Protein AF-0000000075735921 (afdb_homodimer)

Structure (mmCIF, N/CA/C/O backbone):
data_AF-0000000075735921-model_v1
#
loop_
_entity.id
_entity.type
_entity.pdbx_description
1 polymer 'Possible acetoin dehydrogenase (TPP-dependent) beta chain'
#
loop_
_atom_site.group_PDB
_atom_site.id
_atom_site.type_symbol
_atom_site.label_atom_id
_atom_site.label_alt_id
_atom_site.label_comp_id
_atom_site.label_asym_id
_atom_site.label_entity_id
_atom_site.label_seq_id
_atom_site.pdbx_PDB_ins_code
_atom_site.Cartn_x
_atom_site.Cartn_y
_atom_site.Cartn_z
_atom_site.occupancy
_atom_site.B_iso_or_equiv
_atom_site.auth_seq_id
_atom_site.auth_comp_id
_atom_site.auth_asym_id
_atom_site.auth_atom_id
_atom_site.pdbx_PDB_model_num
ATOM 1 N N . MET A 1 1 ? -23.109 36.438 26.688 1 55.38 1 MET A N 1
ATOM 2 C CA . MET A 1 1 ? -22.906 37.625 25.875 1 55.38 1 MET A CA 1
ATOM 3 C C . MET A 1 1 ? -22.312 37.281 24.516 1 55.38 1 MET A C 1
ATOM 5 O O . MET A 1 1 ? -21.562 36.312 24.391 1 55.38 1 MET A O 1
ATOM 9 N N . SER A 1 2 ? -22.844 37.844 23.516 1 80.44 2 SER A N 1
ATOM 10 C CA . SER A 1 2 ? -22.438 37.625 22.125 1 80.44 2 SER A CA 1
ATOM 11 C C . SER A 1 2 ? -21.031 38.156 21.875 1 80.44 2 SER A C 1
ATOM 13 O O . SER A 1 2 ? -20.688 39.25 22.266 1 80.44 2 SER A O 1
ATOM 15 N N . VAL A 1 3 ? -20.062 37.406 21.547 1 93.44 3 VAL A N 1
ATOM 16 C CA . VAL A 1 3 ? -18.688 37.781 21.281 1 93.44 3 VAL A CA 1
ATOM 17 C C . VAL A 1 3 ? -18.5 38.094 19.797 1 93.44 3 VAL A C 1
ATOM 19 O O . VAL A 1 3 ? -18.766 37.25 18.953 1 93.44 3 VAL A O 1
ATOM 22 N N . THR A 1 4 ? -18.188 39.344 19.531 1 96.94 4 THR A N 1
ATOM 23 C CA . THR A 1 4 ? -17.844 39.781 18.172 1 96.94 4 THR A CA 1
ATOM 24 C C . THR A 1 4 ? -16.328 39.938 18.016 1 96.94 4 THR A C 1
ATOM 26 O O . THR A 1 4 ? -15.664 40.438 18.922 1 96.94 4 THR A O 1
ATOM 29 N N . PHE A 1 5 ? -15.789 39.562 16.938 1 98.12 5 PHE A N 1
ATOM 30 C CA . PHE A 1 5 ? -14.344 39.562 16.781 1 98.12 5 PHE A CA 1
ATOM 31 C C . PHE A 1 5 ? -13.961 39.562 15.297 1 98.12 5 PHE A C 1
ATOM 33 O O . PHE A 1 5 ? -14.82 39.406 14.43 1 98.12 5 PHE A O 1
ATOM 40 N N . ARG A 1 6 ? -12.672 39.719 14.992 1 98.31 6 ARG A N 1
ATOM 41 C CA . ARG A 1 6 ? -12.133 39.75 13.633 1 98.31 6 ARG A CA 1
ATOM 42 C C . ARG A 1 6 ? -11.719 38.344 13.195 1 98.31 6 ARG A C 1
ATOM 44 O O . ARG A 1 6 ? -11.172 37.562 13.992 1 98.31 6 ARG A O 1
ATOM 51 N N . ALA A 1 7 ? -12.008 38.031 11.953 1 98.56 7 ALA A N 1
ATOM 52 C CA . ALA A 1 7 ? -11.633 36.75 11.359 1 98.56 7 ALA A CA 1
ATOM 53 C C . ALA A 1 7 ? -11.258 36.906 9.883 1 98.56 7 ALA A C 1
ATOM 55 O O . ALA A 1 7 ? -11.766 37.812 9.211 1 98.56 7 ALA A O 1
ATOM 56 N N . ALA A 1 8 ? -10.312 36.156 9.43 1 98.75 8 ALA A N 1
ATOM 57 C CA . ALA A 1 8 ? -10.023 36.062 8 1 98.75 8 ALA A CA 1
ATOM 58 C C . ALA A 1 8 ? -10.992 35.125 7.301 1 98.75 8 ALA A C 1
ATOM 60 O O . ALA A 1 8 ? -11.109 33.938 7.68 1 98.75 8 ALA A O 1
ATOM 61 N N . VAL A 1 9 ? -11.672 35.531 6.262 1 98.56 9 VAL A N 1
ATOM 62 C CA . VAL A 1 9 ? -12.734 34.781 5.617 1 98.56 9 VAL A CA 1
ATOM 63 C C . VAL A 1 9 ? -12.422 34.594 4.129 1 98.56 9 VAL A C 1
ATOM 65 O O . VAL A 1 9 ? -12.07 35.562 3.455 1 98.56 9 VAL A O 1
ATOM 68 N N . LEU A 1 10 ? -12.484 33.406 3.658 1 98.62 10 LEU A N 1
ATOM 69 C CA . LEU A 1 10 ? -12.391 33.125 2.23 1 98.62 10 LEU A CA 1
ATOM 70 C C . LEU A 1 10 ? -13.766 33.188 1.572 1 98.62 10 LEU A C 1
ATOM 72 O O . LEU A 1 10 ? -14.633 32.344 1.866 1 98.62 10 LEU A O 1
ATOM 76 N N . HIS A 1 11 ? -13.922 34.062 0.638 1 98 11 HIS A N 1
ATOM 77 C CA . HIS A 1 11 ? -15.211 34.219 -0.038 1 98 11 HIS A CA 1
ATOM 78 C C . HIS A 1 11 ? -15.211 33.5 -1.381 1 98 11 HIS A C 1
ATOM 80 O O . HIS A 1 11 ? -16.25 33.031 -1.831 1 98 11 HIS A O 1
ATOM 86 N N . GLU A 1 12 ? -14.078 33.562 -2.018 1 97.56 12 GLU A N 1
ATOM 87 C CA . GLU A 1 12 ? -13.914 33 -3.354 1 97.56 12 GLU A CA 1
ATOM 88 C C . GLU A 1 12 ? -12.547 32.375 -3.521 1 97.56 12 GLU A C 1
ATOM 90 O O . GLU A 1 12 ? -11.531 32.906 -3.088 1 97.56 12 GLU A O 1
ATOM 95 N N . LEU A 1 13 ? -12.555 31.234 -4.168 1 97.19 13 LEU A N 1
ATOM 96 C CA . LEU A 1 13 ? -11.289 30.562 -4.426 1 97.19 13 LEU A CA 1
ATOM 97 C C . LEU A 1 13 ? -10.367 31.453 -5.254 1 97.19 13 LEU A C 1
ATOM 99 O O . LEU A 1 13 ? -10.828 32.219 -6.117 1 97.19 13 LEU A O 1
ATOM 103 N N . ASN A 1 14 ? -9.094 31.375 -5.027 1 96.88 14 ASN A N 1
ATOM 104 C CA . ASN A 1 14 ? -8.047 32.062 -5.762 1 96.88 14 ASN A CA 1
ATOM 105 C C . ASN A 1 14 ? -8.117 33.594 -5.535 1 96.88 14 ASN A C 1
ATOM 107 O O . ASN A 1 14 ? -7.598 34.375 -6.344 1 96.88 14 ASN A O 1
ATOM 111 N N . ARG A 1 15 ? -8.836 34 -4.551 1 97.56 15 ARG A N 1
ATOM 112 C CA . ARG A 1 15 ? -8.875 35.406 -4.121 1 97.56 15 ARG A CA 1
ATOM 113 C C . ARG A 1 15 ? -8.367 35.562 -2.691 1 97.56 15 ARG A C 1
ATOM 115 O O . ARG A 1 15 ? -8.406 34.594 -1.909 1 97.56 15 ARG A O 1
ATOM 122 N N . PRO A 1 16 ? -7.883 36.719 -2.387 1 98 16 PRO A N 1
ATOM 123 C CA . PRO A 1 16 ? -7.391 36.938 -1.021 1 98 16 PRO A CA 1
ATOM 124 C C . PRO A 1 16 ? -8.492 36.781 0.029 1 98 16 PRO A C 1
ATOM 126 O O . PRO A 1 16 ? -9.656 37.094 -0.249 1 98 16 PRO A O 1
ATOM 129 N N . LEU A 1 17 ? -8.109 36.344 1.188 1 98.69 17 LEU A N 1
ATOM 130 C CA . LEU A 1 17 ? -9.023 36.375 2.324 1 98.69 17 LEU A CA 1
ATOM 131 C C . LEU A 1 17 ? -9.344 37.812 2.752 1 98.69 17 LEU A C 1
ATOM 133 O O . LEU A 1 17 ? -8.484 38.688 2.648 1 98.69 17 LEU A O 1
ATOM 137 N N . SER A 1 18 ? -10.516 38 3.254 1 98.12 18 SER A N 1
ATOM 138 C CA . SER A 1 18 ? -10.922 39.312 3.787 1 98.12 18 SER A CA 1
ATOM 139 C C . SER A 1 18 ? -11.039 39.281 5.309 1 98.12 18 SER A C 1
ATOM 141 O O . SER A 1 18 ? -11.516 38.281 5.875 1 98.12 18 SER A O 1
ATOM 143 N N . ILE A 1 19 ? -10.516 40.312 5.988 1 98.38 19 ILE A N 1
ATOM 144 C CA . ILE A 1 19 ? -10.719 40.438 7.426 1 98.38 19 ILE A CA 1
ATOM 145 C C . ILE A 1 19 ? -12.102 41.031 7.707 1 98.38 19 ILE A C 1
ATOM 147 O O . ILE A 1 19 ? -12.398 42.125 7.27 1 98.38 19 ILE A O 1
ATOM 151 N N . GLU A 1 20 ? -12.852 40.281 8.461 1 97.56 20 GLU A N 1
ATOM 152 C CA . GLU A 1 20 ? -14.227 40.688 8.734 1 97.56 20 GLU A CA 1
ATOM 153 C C . GLU A 1 20 ? -14.555 40.531 10.219 1 97.56 20 GLU A C 1
ATOM 155 O O . GLU A 1 20 ? -13.859 39.844 10.953 1 97.56 20 GLU A O 1
ATOM 160 N N . THR A 1 21 ? -15.57 41.312 10.562 1 97.75 21 THR A N 1
ATOM 161 C CA . THR A 1 21 ? -16.109 41.156 11.906 1 97.75 21 THR A CA 1
ATOM 162 C C . THR A 1 21 ? -17.219 40.094 11.914 1 97.75 21 THR A C 1
ATOM 164 O O . THR A 1 21 ? -18.156 40.156 11.133 1 97.75 21 THR A O 1
ATOM 167 N N . VAL A 1 22 ? -17.078 39.094 12.805 1 97.62 22 VAL A N 1
ATOM 168 C CA . VAL A 1 22 ? -18.062 38.031 12.922 1 97.62 22 VAL A CA 1
ATOM 169 C C . VAL A 1 22 ? -18.531 37.938 14.367 1 97.62 22 VAL A C 1
ATOM 171 O O . VAL A 1 22 ? -17.922 38.5 15.273 1 97.62 22 VAL A O 1
ATOM 174 N N . GLU A 1 23 ? -19.656 37.281 14.555 1 97 23 GLU A N 1
ATOM 175 C CA . GLU A 1 23 ? -20.234 37.062 15.883 1 97 23 GLU A CA 1
ATOM 176 C C . GLU A 1 23 ? -20.297 35.562 16.219 1 97 23 GLU A C 1
ATOM 178 O O . GLU A 1 23 ? -20.781 34.781 15.43 1 97 23 GLU A O 1
ATOM 183 N N . ALA A 1 24 ? -19.797 35.219 17.359 1 95.75 24 ALA A N 1
ATOM 184 C CA . ALA A 1 24 ? -19.844 33.844 17.797 1 95.75 24 ALA A CA 1
ATOM 185 C C . ALA A 1 24 ? -21.281 33.406 18.094 1 95.75 24 ALA A C 1
ATOM 187 O O . ALA A 1 24 ? -22.031 34.125 18.734 1 95.75 24 ALA A O 1
ATOM 188 N N . PRO A 1 25 ? -21.688 32.281 17.625 1 94.75 25 PRO A N 1
ATOM 189 C CA . PRO A 1 25 ? -22.984 31.75 18.031 1 94.75 25 PRO A CA 1
ATOM 190 C C . PRO A 1 25 ? -22.984 31.219 19.469 1 94.75 25 PRO A C 1
ATOM 192 O O . PRO A 1 25 ? -21.922 31.047 20.078 1 94.75 25 PRO A O 1
ATOM 195 N N . PRO A 1 26 ? -24.234 31.078 20 1 94.44 26 PRO A N 1
ATOM 196 C CA . PRO A 1 26 ? -24.266 30.359 21.281 1 94.44 26 PRO A CA 1
ATOM 197 C C . PRO A 1 26 ? -23.609 28.969 21.188 1 94.44 26 PRO A C 1
ATOM 199 O O . PRO A 1 26 ? -23.75 28.281 20.172 1 94.44 26 PRO A O 1
ATOM 202 N N . LEU A 1 27 ? -23.031 28.547 22.266 1 96.19 27 LEU A N 1
ATOM 203 C CA . LEU A 1 27 ? -22.312 27.266 22.281 1 96.19 27 LEU A CA 1
ATOM 204 C C . LEU A 1 27 ? -23.297 26.094 22.328 1 96.19 27 LEU A C 1
ATOM 206 O O . LEU A 1 27 ? -24.219 26.094 23.156 1 96.19 27 LEU A O 1
ATOM 210 N N . ALA A 1 28 ? -23.156 25.188 21.438 1 95.62 28 ALA A N 1
ATOM 211 C CA . ALA A 1 28 ? -23.844 23.906 21.562 1 95.62 28 ALA A CA 1
ATOM 212 C C . ALA A 1 28 ? -23.141 23 22.578 1 95.62 28 ALA A C 1
ATOM 214 O O . ALA A 1 28 ? -22.016 23.297 23 1 95.62 28 ALA A O 1
ATOM 215 N N . ALA A 1 29 ? -23.828 21.938 23 1 96.88 29 ALA A N 1
ATOM 216 C CA . ALA A 1 29 ? -23.188 20.938 23.844 1 96.88 29 ALA A CA 1
ATOM 217 C C . ALA A 1 29 ? -21.922 20.391 23.188 1 96.88 29 ALA A C 1
ATOM 219 O O . ALA A 1 29 ? -21.906 20.125 21.984 1 96.88 29 ALA A O 1
ATOM 220 N N . GLY A 1 30 ? -20.859 20.344 24 1 97.88 30 GLY A N 1
ATOM 221 C CA . GLY A 1 30 ? -19.609 19.781 23.5 1 97.88 30 GLY A CA 1
ATOM 222 C C . GLY A 1 30 ? -18.703 20.812 22.844 1 97.88 30 GLY A C 1
ATOM 223 O O . GLY A 1 30 ? -17.594 20.5 22.422 1 97.88 30 GLY A O 1
ATOM 224 N N . GLN A 1 31 ? -19.141 22.062 22.812 1 97.5 31 GLN A N 1
ATOM 225 C CA . GLN A 1 31 ? -18.359 23.141 22.203 1 97.5 31 GLN A CA 1
ATOM 226 C C . GLN A 1 31 ? -17.75 24.047 23.281 1 97.5 31 GLN A C 1
ATOM 228 O O . GLN A 1 31 ? -18.203 24.047 24.422 1 97.5 31 GLN A O 1
ATOM 233 N N . LEU A 1 32 ? -16.734 24.734 22.891 1 97.62 32 LEU A N 1
ATOM 234 C CA . LEU A 1 32 ? -16.156 25.766 23.75 1 97.62 32 LEU A CA 1
ATOM 235 C C . LEU A 1 32 ? -15.719 26.969 22.938 1 97.62 32 LEU A C 1
ATOM 237 O O . LEU A 1 32 ? -15.57 26.875 21.719 1 97.62 32 LEU A O 1
ATOM 241 N N . LEU A 1 33 ? -15.57 28.031 23.547 1 98.06 33 LEU A N 1
ATOM 242 C CA . LEU A 1 33 ? -15.055 29.266 22.953 1 98.06 33 LEU A CA 1
ATOM 243 C C . LEU A 1 33 ? -13.641 29.547 23.438 1 98.06 33 LEU A C 1
ATOM 245 O O . LEU A 1 33 ? -13.383 29.578 24.641 1 98.06 33 LEU A O 1
ATOM 249 N N . VAL A 1 34 ? -12.75 29.734 22.516 1 98.5 34 VAL A N 1
ATOM 250 C CA . VAL A 1 34 ? -11.344 29.969 22.828 1 98.5 34 VAL A CA 1
ATOM 251 C C . VAL A 1 34 ? -10.922 31.328 22.281 1 98.5 34 VAL A C 1
ATOM 253 O O . VAL A 1 34 ? -11.227 31.656 21.125 1 98.5 34 VAL A O 1
ATOM 256 N N . LYS A 1 35 ? -10.32 32.125 23.078 1 98.75 35 LYS A N 1
ATOM 257 C CA . LYS A 1 35 ? -9.609 33.312 22.578 1 98.75 35 LYS A CA 1
ATOM 258 C C . LYS A 1 35 ? -8.203 32.938 22.094 1 98.75 35 LYS A C 1
ATOM 260 O O . LYS A 1 35 ? -7.402 32.375 22.875 1 98.75 35 LYS A O 1
ATOM 265 N N . LEU A 1 36 ? -7.887 33.25 20.891 1 98.81 36 LEU A N 1
ATOM 266 C CA . LEU A 1 36 ? -6.672 32.719 20.281 1 98.81 36 LEU A CA 1
ATOM 267 C C . LEU A 1 36 ? -5.48 33.625 20.578 1 98.81 36 LEU A C 1
ATOM 269 O O . LEU A 1 36 ? -5.605 34.844 20.531 1 98.81 36 LEU A O 1
ATOM 273 N N . ALA A 1 37 ? -4.359 33.031 20.859 1 98.75 37 ALA A N 1
ATOM 274 C CA . ALA A 1 37 ? -3.08 33.719 21 1 98.75 37 ALA A CA 1
ATOM 275 C C . ALA A 1 37 ? -2.279 33.656 19.703 1 98.75 37 ALA A C 1
ATOM 277 O O . ALA A 1 37 ? -1.814 34.688 19.188 1 98.75 37 ALA A O 1
ATOM 278 N N . TYR A 1 38 ? -2.176 32.438 19.188 1 98.5 38 TYR A N 1
ATOM 279 C CA . TYR A 1 38 ? -1.389 32.219 17.984 1 98.5 38 TYR A CA 1
ATOM 280 C C . TYR A 1 38 ? -2.086 31.219 17.062 1 98.5 38 TYR A C 1
ATOM 282 O O . TYR A 1 38 ? -2.875 30.391 17.516 1 98.5 38 TYR A O 1
ATOM 290 N N . SER A 1 39 ? -1.843 31.344 15.789 1 98.44 39 SER A N 1
ATOM 291 C CA . SER A 1 39 ? -2.217 30.359 14.773 1 98.44 39 SER A CA 1
ATOM 292 C C . SER A 1 39 ? -1.036 30.031 13.867 1 98.44 39 SER A C 1
ATOM 294 O O . SER A 1 39 ? -0.181 30.875 13.609 1 98.44 39 SER A O 1
ATOM 296 N N . GLY A 1 40 ? -0.938 28.781 13.492 1 97.06 40 GLY A N 1
ATOM 297 C CA . GLY A 1 40 ? -0.031 28.422 12.414 1 97.06 40 GLY A CA 1
ATOM 298 C C . GLY A 1 40 ? -0.703 28.375 11.055 1 97.06 40 GLY A C 1
ATOM 299 O O . GLY A 1 40 ? -1.928 28.469 10.961 1 97.06 40 GLY A O 1
ATOM 300 N N . VAL A 1 41 ? 0.101 28.359 10.039 1 96.94 41 VAL A N 1
ATOM 301 C CA . VAL A 1 41 ? -0.39 28.219 8.672 1 96.94 41 VAL A CA 1
ATOM 302 C C . VAL A 1 41 ? 0.196 26.953 8.047 1 96.94 41 VAL A C 1
ATOM 304 O O . VAL A 1 41 ? 1.411 26.75 8.07 1 96.94 41 VAL A O 1
ATOM 307 N N . CYS A 1 42 ? -0.625 26.141 7.555 1 94.75 42 CYS A N 1
ATOM 308 C CA . CYS A 1 42 ? -0.24 24.891 6.902 1 94.75 42 CYS A CA 1
ATOM 309 C C . CYS A 1 42 ? -0.45 24.984 5.395 1 94.75 42 CYS A C 1
ATOM 311 O O . CYS A 1 42 ? -1.325 25.703 4.926 1 94.75 42 CYS A O 1
ATOM 313 N N . HIS A 1 43 ? 0.358 24.266 4.68 1 94.19 43 HIS A N 1
ATOM 314 C CA . HIS A 1 43 ? 0.22 24.25 3.229 1 94.19 43 HIS A CA 1
ATOM 315 C C . HIS A 1 43 ? -1.184 23.828 2.812 1 94.19 43 HIS A C 1
ATOM 317 O O . HIS A 1 43 ? -1.657 24.188 1.737 1 94.19 43 HIS A O 1
ATOM 323 N N . SER A 1 44 ? -1.856 23.078 3.598 1 93.62 44 SER A N 1
ATOM 324 C CA . SER A 1 44 ? -3.227 22.688 3.293 1 93.62 44 SER A CA 1
ATOM 325 C C . SER A 1 44 ? -4.133 23.906 3.139 1 93.62 44 SER A C 1
ATOM 327 O O . SER A 1 44 ? -5.094 23.875 2.365 1 93.62 44 SER A O 1
ATOM 329 N N . GLN A 1 45 ? -3.828 24.969 3.824 1 95.69 45 GLN A N 1
ATOM 330 C CA . GLN A 1 45 ? -4.641 26.172 3.689 1 95.69 45 GLN A CA 1
ATOM 331 C C . GLN A 1 45 ? -4.371 26.875 2.357 1 95.69 45 GLN A C 1
ATOM 333 O O . GLN A 1 45 ? -5.273 27.484 1.779 1 95.69 45 GLN A O 1
ATOM 338 N N . VAL A 1 46 ? -3.1 26.781 1.948 1 95.81 46 VAL A N 1
ATOM 339 C CA . VAL A 1 46 ? -2.787 27.281 0.618 1 95.81 46 VAL A CA 1
ATOM 340 C C . VAL A 1 46 ? -3.596 26.531 -0.432 1 95.81 46 VAL A C 1
ATOM 342 O O . VAL A 1 46 ? -4.238 27.141 -1.291 1 95.81 46 VAL A O 1
ATOM 345 N N . MET A 1 47 ? -3.639 25.203 -0.31 1 94.81 47 MET A N 1
ATOM 346 C CA . MET A 1 47 ? -4.383 24.359 -1.244 1 94.81 47 MET A CA 1
ATOM 347 C C . MET A 1 47 ? -5.871 24.672 -1.198 1 94.81 47 MET A C 1
ATOM 349 O O . MET A 1 47 ? -6.535 24.703 -2.234 1 94.81 47 MET A O 1
ATOM 353 N N . GLU A 1 48 ? -6.363 24.922 -0.078 1 95.25 48 GLU A N 1
ATOM 354 C CA . GLU A 1 48 ? -7.773 25.266 0.094 1 95.25 48 GLU A CA 1
ATOM 355 C C . GLU A 1 48 ? -8.094 26.625 -0.53 1 95.25 48 GLU A C 1
ATOM 357 O O . GLU A 1 48 ? -9.047 26.75 -1.296 1 95.25 48 GLU A O 1
ATOM 362 N N . ALA A 1 49 ? -7.293 27.547 -0.241 1 97.44 49 ALA A N 1
ATOM 363 C CA . ALA A 1 49 ? -7.551 28.922 -0.679 1 97.44 49 ALA A CA 1
ATOM 364 C C . ALA A 1 49 ? -7.359 29.062 -2.186 1 97.44 49 ALA A C 1
ATOM 366 O O . ALA A 1 49 ? -8.062 29.844 -2.836 1 97.44 49 ALA A O 1
ATOM 367 N N . ARG A 1 50 ? -6.422 28.25 -2.713 1 96.38 50 ARG A N 1
ATOM 368 C CA . ARG A 1 50 ? -6.035 28.406 -4.109 1 96.38 50 ARG A CA 1
ATOM 369 C C . ARG A 1 50 ? -6.746 27.406 -5 1 96.38 50 ARG A C 1
ATOM 371 O O . ARG A 1 50 ? -6.348 27.188 -6.145 1 96.38 50 ARG A O 1
ATOM 378 N N . GLY A 1 51 ? -7.68 26.641 -4.473 1 94.5 51 GLY A N 1
ATOM 379 C CA . GLY A 1 51 ? -8.508 25.734 -5.262 1 94.5 51 GLY A CA 1
ATOM 380 C C . GLY A 1 51 ? -7.867 24.375 -5.488 1 94.5 51 GLY A C 1
ATOM 381 O O . GLY A 1 51 ? -8.328 23.594 -6.32 1 94.5 51 GLY A O 1
ATOM 382 N N . GLY A 1 52 ? -6.797 24.125 -4.848 1 93.44 52 GLY A N 1
ATOM 383 C CA . GLY A 1 52 ? -6.09 22.875 -5.023 1 93.44 52 GLY A CA 1
ATOM 384 C C . GLY A 1 52 ? -6.891 21.656 -4.57 1 93.44 52 GLY A C 1
ATOM 385 O O . GLY A 1 52 ? -6.613 20.531 -4.988 1 93.44 52 GLY A O 1
ATOM 386 N N . ARG A 1 53 ? -7.898 21.875 -3.758 1 93.38 53 ARG A N 1
ATOM 387 C CA . ARG A 1 53 ? -8.703 20.781 -3.213 1 93.38 53 ARG A CA 1
ATOM 388 C C . ARG A 1 53 ? -9.961 20.562 -4.055 1 93.38 53 ARG A C 1
ATOM 390 O O . ARG A 1 53 ? -10.805 19.734 -3.711 1 93.38 53 ARG A O 1
ATOM 397 N N . GLY A 1 54 ? -10.117 21.359 -5.172 1 92.44 54 GLY A N 1
ATOM 398 C CA . GLY A 1 54 ? -11.32 21.281 -5.98 1 92.44 54 GLY A CA 1
ATOM 399 C C . GLY A 1 54 ? -12.391 22.266 -5.551 1 92.44 54 GLY A C 1
ATOM 400 O O . GLY A 1 54 ? -12.109 23.25 -4.859 1 92.44 54 GLY A O 1
ATOM 401 N N . PRO A 1 55 ? -13.602 21.969 -5.98 1 93.56 55 PRO A N 1
ATOM 402 C CA . PRO A 1 55 ? -14.703 22.859 -5.625 1 93.56 55 PRO A CA 1
ATOM 403 C C . PRO A 1 55 ? -14.945 22.922 -4.117 1 93.56 55 PRO A C 1
ATOM 405 O O . PRO A 1 55 ? -14.82 21.922 -3.424 1 93.56 55 PRO A O 1
ATOM 408 N N . ASP A 1 56 ? -15.242 24.125 -3.615 1 95.81 56 ASP A N 1
ATOM 409 C CA . ASP A 1 56 ? -15.469 24.375 -2.195 1 95.81 56 ASP A CA 1
ATOM 410 C C . ASP A 1 56 ? -16.922 24.75 -1.926 1 95.81 56 ASP A C 1
ATOM 412 O O . ASP A 1 56 ? -17.328 25.891 -2.135 1 95.81 56 ASP A O 1
ATOM 416 N N . ARG A 1 57 ? -17.75 23.938 -1.387 1 93 57 ARG A N 1
ATOM 417 C CA . ARG A 1 57 ? -19.188 24.141 -1.179 1 93 57 ARG A CA 1
ATOM 418 C C . ARG A 1 57 ? -19.453 24.875 0.133 1 93 57 ARG A C 1
ATOM 420 O O . ARG A 1 57 ? -20.594 25.156 0.47 1 93 57 ARG A O 1
ATOM 427 N N . TYR A 1 58 ? -18.406 25.219 0.802 1 95.94 58 TYR A N 1
ATOM 428 C CA . TYR A 1 58 ? -18.578 25.797 2.133 1 95.94 58 TYR A CA 1
ATOM 429 C C . TYR A 1 58 ? -18.312 27.297 2.119 1 95.94 58 TYR A C 1
ATOM 431 O O . TYR A 1 58 ? -18.406 27.953 3.158 1 95.94 58 TYR A O 1
ATOM 439 N N . LEU A 1 59 ? -18.031 27.828 1.017 1 96.94 59 LEU A N 1
ATOM 440 C CA . LEU A 1 59 ? -17.781 29.266 0.921 1 96.94 59 LEU A CA 1
ATOM 441 C C . LEU A 1 59 ? -19.062 30.047 1.228 1 96.94 59 LEU A C 1
ATOM 443 O O . LEU A 1 59 ? -20.156 29.625 0.863 1 96.94 59 LEU A O 1
ATOM 447 N N . PRO A 1 60 ? -18.875 31.172 1.882 1 97.88 60 PRO A N 1
ATOM 448 C CA . PRO A 1 60 ? -17.672 31.672 2.531 1 97.88 60 PRO A CA 1
ATOM 449 C C . PRO A 1 60 ? -17.359 30.938 3.836 1 97.88 60 PRO A C 1
ATOM 451 O O . PRO A 1 60 ? -18.266 30.547 4.559 1 97.88 60 PRO A O 1
ATOM 454 N N . HIS A 1 61 ? -16.109 30.719 4.078 1 97.31 61 HIS A N 1
ATOM 455 C CA . HIS A 1 61 ? -15.789 30.031 5.324 1 97.31 61 HIS A CA 1
ATOM 456 C C . HIS A 1 61 ? -14.461 30.531 5.895 1 97.31 61 HIS A C 1
ATOM 458 O O . HIS A 1 61 ? -13.68 31.172 5.191 1 97.31 61 HIS A O 1
ATOM 464 N N . MET A 1 62 ? -14.234 30.328 7.195 1 97.69 62 MET A N 1
ATOM 465 C CA . MET A 1 62 ? -12.992 30.609 7.906 1 97.69 62 MET A CA 1
ATOM 466 C C . MET A 1 62 ? -11.992 29.484 7.727 1 97.69 62 MET A C 1
ATOM 468 O O . MET A 1 62 ? -12.383 28.328 7.496 1 97.69 62 MET A O 1
ATOM 472 N N . LEU A 1 63 ? -10.688 29.797 7.801 1 97.38 63 LEU A N 1
ATOM 473 C CA . LEU A 1 63 ? -9.625 28.812 7.602 1 97.38 63 LEU A CA 1
ATOM 474 C C . LEU A 1 63 ? -8.734 28.719 8.836 1 97.38 63 LEU A C 1
ATOM 476 O O . LEU A 1 63 ? -9.031 29.328 9.867 1 97.38 63 LEU A O 1
ATOM 480 N N . GLY A 1 64 ? -7.715 27.891 8.703 1 97.88 64 GLY A N 1
ATOM 481 C CA . GLY A 1 64 ? -6.828 27.594 9.812 1 97.88 64 GLY A CA 1
ATOM 482 C C . GLY A 1 64 ? -7.273 26.391 10.617 1 97.88 64 GLY A C 1
ATOM 483 O O . GLY A 1 64 ? -8.469 26.125 10.742 1 97.88 64 GLY A O 1
ATOM 484 N N . HIS A 1 65 ? -6.27 25.672 11.172 1 97.75 65 HIS A N 1
ATOM 485 C CA . HIS A 1 65 ? -6.691 24.469 11.898 1 97.75 65 HIS A CA 1
ATOM 486 C C . HIS A 1 65 ? -5.699 24.125 13.008 1 97.75 65 HIS A C 1
ATOM 488 O O . HIS A 1 65 ? -5.773 23.047 13.594 1 97.75 65 HIS A O 1
ATOM 494 N N . GLU A 1 66 ? -4.699 25 13.281 1 98.31 66 GLU A N 1
ATOM 495 C CA . GLU A 1 66 ? -3.729 24.812 14.352 1 98.31 66 GLU A CA 1
ATOM 496 C C . GLU A 1 66 ? -3.486 26.109 15.117 1 98.31 66 GLU A C 1
ATOM 498 O O . GLU A 1 66 ? -3.277 27.156 14.516 1 98.31 66 GLU A O 1
ATOM 503 N N . GLY A 1 67 ? -3.607 26.016 16.438 1 98.44 67 GLY A N 1
ATOM 504 C CA . GLY A 1 67 ? -3.455 27.234 17.219 1 98.44 67 GLY A CA 1
ATOM 505 C C . GLY A 1 67 ? -3.334 26.969 18.703 1 98.44 67 GLY A C 1
ATOM 506 O O . GLY A 1 67 ? -3.26 25.812 19.141 1 98.44 67 GLY A O 1
ATOM 507 N N . SER A 1 68 ? -3.164 28.047 19.438 1 98.75 68 SER A N 1
ATOM 508 C CA . SER A 1 68 ? -3.17 28.062 20.891 1 98.75 68 SER A CA 1
ATOM 509 C C . SER A 1 68 ? -3.973 29.234 21.438 1 98.75 68 SER A C 1
ATOM 511 O O . SER A 1 68 ? -4.168 30.234 20.734 1 98.75 68 SER A O 1
ATOM 513 N N . GLY A 1 69 ? -4.465 29.062 22.609 1 98.69 69 GLY A N 1
ATOM 514 C CA . GLY A 1 69 ? -5.266 30.125 23.203 1 98.69 69 GLY A CA 1
ATOM 515 C C . GLY A 1 69 ? -5.75 29.812 24.594 1 98.69 69 GLY A C 1
ATOM 516 O O . GLY A 1 69 ? -5.172 28.969 25.281 1 98.69 69 GLY A O 1
ATOM 517 N N . VAL A 1 70 ? -6.766 30.625 25 1 98.69 70 VAL A N 1
ATOM 518 C CA . VAL A 1 70 ? -7.324 30.5 26.344 1 98.69 70 VAL A CA 1
ATOM 519 C C . VAL A 1 70 ? -8.836 30.266 26.25 1 98.69 70 VAL A C 1
ATOM 521 O O . VAL A 1 70 ? -9.531 30.969 25.516 1 98.69 70 VAL A O 1
ATOM 524 N N . VAL A 1 71 ? -9.297 29.297 27.016 1 98.56 71 VAL A N 1
ATOM 525 C CA . VAL A 1 71 ? -10.727 29.016 27.047 1 98.56 71 VAL A CA 1
ATOM 526 C C . VAL A 1 71 ? -11.461 30.156 27.734 1 98.56 71 VAL A C 1
ATOM 528 O O . VAL A 1 71 ? -11.109 30.531 28.859 1 98.56 71 VAL A O 1
ATOM 531 N N . VAL A 1 72 ? -12.484 30.609 27.125 1 97.75 72 VAL A N 1
ATOM 532 C CA . VAL A 1 72 ? -13.195 31.734 27.734 1 97.75 72 VAL A CA 1
ATOM 533 C C . VAL A 1 72 ? -14.609 31.312 28.109 1 97.75 72 VAL A C 1
ATOM 535 O O . VAL A 1 72 ? -15.258 31.938 28.953 1 97.75 72 VAL A O 1
ATOM 538 N N . GLU A 1 73 ? -15.109 30.297 27.469 1 97.69 73 GLU A N 1
ATOM 539 C CA . GLU A 1 73 ? -16.422 29.75 27.75 1 97.69 73 GLU A CA 1
ATOM 540 C C . GLU A 1 73 ? -16.516 28.281 27.375 1 97.69 73 GLU A C 1
ATOM 542 O O . GLU A 1 73 ? -15.852 27.844 26.422 1 97.69 73 GLU A O 1
ATOM 547 N N . ILE A 1 74 ? -17.344 27.484 28.125 1 97.5 74 ILE A N 1
ATOM 548 C CA . ILE A 1 74 ? -17.531 26.078 27.797 1 97.5 74 ILE A CA 1
ATOM 549 C C . ILE A 1 74 ? -19.016 25.766 27.672 1 97.5 74 ILE A C 1
ATOM 551 O O . ILE A 1 74 ? -19.828 26.312 28.406 1 97.5 74 ILE A O 1
ATOM 555 N N . GLY A 1 75 ? -19.312 24.938 26.703 1 96.62 75 GLY A N 1
ATOM 556 C CA . GLY A 1 75 ? -20.688 24.484 26.547 1 96.62 75 GLY A CA 1
ATOM 557 C C . GLY A 1 75 ? -21.031 23.297 27.406 1 96.62 75 GLY A C 1
ATOM 558 O O . GLY A 1 75 ? -20.188 22.812 28.172 1 96.62 75 GLY A O 1
ATOM 559 N N . GLY A 1 76 ? -22.328 22.891 27.281 1 96.88 76 GLY A N 1
ATOM 560 C CA . GLY A 1 76 ? -22.797 21.766 28.078 1 96.88 76 GLY A CA 1
ATOM 561 C C . GLY A 1 76 ? -22.031 20.484 27.812 1 96.88 76 GLY A C 1
ATOM 562 O O . GLY A 1 76 ? -21.734 20.156 26.656 1 96.88 76 GLY A O 1
ATOM 563 N N . GLY A 1 77 ? -21.609 19.781 28.922 1 97.12 77 GLY A N 1
ATOM 564 C CA . GLY A 1 77 ? -21.047 18.453 28.797 1 97.12 77 GLY A CA 1
ATOM 565 C C . GLY A 1 77 ? -19.547 18.453 28.641 1 97.12 77 GLY A C 1
ATOM 566 O O . GLY A 1 77 ? -18.906 17.406 28.703 1 97.12 77 GLY A O 1
ATOM 567 N N . VAL A 1 78 ? -18.953 19.594 28.422 1 97.62 78 VAL A N 1
ATOM 568 C CA . VAL A 1 78 ? -17.516 19.688 28.297 1 97.62 78 VAL A CA 1
ATOM 569 C C . VAL A 1 78 ? -16.859 19.438 29.656 1 97.62 78 VAL A C 1
ATOM 571 O O . VAL A 1 78 ? -17.234 20.062 30.656 1 97.62 78 VAL A O 1
ATOM 574 N N . THR A 1 79 ? -15.883 18.5 29.703 1 96.56 79 THR A N 1
ATOM 575 C CA . THR A 1 79 ? -15.234 18.188 30.969 1 96.56 79 THR A CA 1
ATOM 576 C C . THR A 1 79 ? -13.719 18.234 30.828 1 96.56 79 THR A C 1
ATOM 578 O O . THR A 1 79 ? -13 18.25 31.828 1 96.56 79 THR A O 1
ATOM 581 N N . LYS A 1 80 ? -13.227 18.297 29.656 1 95.38 80 LYS A N 1
ATOM 582 C CA . LYS A 1 80 ? -11.805 18.156 29.359 1 95.38 80 LYS A CA 1
ATOM 583 C C . LYS A 1 80 ? -11.039 19.406 29.812 1 95.38 80 LYS A C 1
ATOM 585 O O . LYS A 1 80 ? -9.852 19.328 30.141 1 95.38 80 LYS A O 1
ATOM 590 N N . VAL A 1 81 ? -11.734 20.547 29.797 1 97.69 81 VAL A N 1
ATOM 591 C CA . VAL A 1 81 ? -11.117 21.844 30.125 1 97.69 81 VAL A CA 1
ATOM 592 C C . VAL A 1 81 ? -12.125 22.734 30.844 1 97.69 81 VAL A C 1
ATOM 594 O O . VAL A 1 81 ? -13.312 22.406 30.906 1 97.69 81 VAL A O 1
ATOM 597 N N . LYS A 1 82 ? -11.602 23.828 31.406 1 97.94 82 LYS A N 1
ATOM 598 C CA . LYS A 1 82 ? -12.438 24.844 32.031 1 97.94 82 LYS A CA 1
ATOM 599 C C . LYS A 1 82 ? -12.016 26.25 31.625 1 97.94 82 LYS A C 1
ATOM 601 O O . LYS A 1 82 ? -10.969 26.422 31 1 97.94 82 LYS A O 1
ATOM 606 N N . ARG A 1 83 ? -12.883 27.203 31.938 1 97.75 83 ARG A N 1
ATOM 607 C CA . ARG A 1 83 ? -12.57 28.594 31.656 1 97.75 83 ARG A CA 1
ATOM 608 C C . ARG A 1 83 ? -11.227 28.984 32.25 1 97.75 83 ARG A C 1
ATOM 610 O O . ARG A 1 83 ? -10.93 28.656 33.406 1 97.75 83 ARG A O 1
ATOM 617 N N . GLY A 1 84 ? -10.383 29.609 31.422 1 97.88 84 GLY A N 1
ATOM 618 C CA . GLY A 1 84 ? -9.078 30.062 31.875 1 97.88 84 GLY A CA 1
ATOM 619 C C . GLY A 1 84 ? -7.949 29.141 31.469 1 97.88 84 GLY A C 1
ATOM 620 O O . GLY A 1 84 ? -6.781 29.516 31.5 1 97.88 84 GLY A O 1
ATOM 621 N N . ASP A 1 85 ? -8.281 27.938 31.125 1 98.25 85 ASP A N 1
ATOM 622 C CA . ASP A 1 85 ? -7.254 26.984 30.719 1 98.25 85 ASP A CA 1
ATOM 623 C C . ASP A 1 85 ? -6.59 27.406 29.422 1 98.25 85 ASP A C 1
ATOM 625 O O . ASP A 1 85 ? -7.262 27.891 28.5 1 98.25 85 ASP A O 1
ATOM 629 N N . ARG A 1 86 ? -5.277 27.234 29.312 1 98.5 86 ARG A N 1
ATOM 630 C CA . ARG A 1 86 ? -4.555 27.344 28.047 1 98.5 86 ARG A CA 1
ATOM 631 C C . ARG A 1 86 ? -4.641 26.047 27.25 1 98.5 86 ARG A C 1
ATOM 633 O O . ARG A 1 86 ? -4.562 24.953 27.828 1 98.5 86 ARG A O 1
ATOM 640 N N . VAL A 1 87 ? -4.832 26.172 25.938 1 98.62 87 VAL A N 1
ATOM 641 C CA . VAL A 1 87 ? -5.113 24.969 25.172 1 98.62 87 VAL A CA 1
ATOM 642 C C . VAL A 1 87 ? -4.414 25.047 23.812 1 98.62 87 VAL A C 1
ATOM 644 O O . VAL A 1 87 ? -4.023 26.125 23.359 1 98.62 87 VAL A O 1
ATOM 647 N N . ILE A 1 88 ? -4.203 23.922 23.234 1 98.69 88 ILE A N 1
ATOM 648 C CA . ILE A 1 88 ? -3.797 23.734 21.844 1 98.69 88 ILE A CA 1
ATOM 649 C C . ILE A 1 88 ? -5.012 23.359 21 1 98.69 88 ILE A C 1
ATOM 651 O O . ILE A 1 88 ? -5.824 22.516 21.406 1 98.69 88 ILE A O 1
ATOM 655 N N . LEU A 1 89 ? -5.23 24.031 19.938 1 98.62 89 LEU A N 1
ATOM 656 C CA . LEU A 1 89 ? -6.238 23.672 18.953 1 98.62 89 LEU A CA 1
ATOM 657 C C . LEU A 1 89 ? -5.605 22.906 17.797 1 98.62 89 LEU A C 1
ATOM 659 O O . LEU A 1 89 ? -4.559 23.297 17.281 1 98.62 89 LEU A O 1
ATOM 663 N N . GLY A 1 90 ? -6.227 21.766 17.375 1 98 90 GLY A N 1
ATOM 664 C CA . GLY A 1 90 ? -5.742 20.984 16.25 1 98 90 GLY A CA 1
ATOM 665 C C . GLY A 1 90 ? -6.844 20.219 15.539 1 98 90 GLY A C 1
ATOM 666 O O . GLY A 1 90 ? -7.895 19.953 16.125 1 98 90 GLY A O 1
ATOM 667 N N . TRP A 1 91 ? -6.605 19.844 14.297 1 96.31 91 TRP A N 1
ATOM 668 C CA . TRP A 1 91 ? -7.641 19.188 13.492 1 96.31 91 TRP A CA 1
ATOM 669 C C . TRP A 1 91 ? -7.719 17.703 13.797 1 96.31 91 TRP A C 1
ATOM 671 O O . TRP A 1 91 ? -8.734 17.062 13.516 1 96.31 91 TRP A O 1
ATOM 681 N N . ILE A 1 92 ? -6.613 17.125 14.336 1 96.75 92 ILE A N 1
ATOM 682 C CA . ILE A 1 92 ? -6.633 15.711 14.672 1 96.75 92 ILE A CA 1
ATOM 683 C C . ILE A 1 92 ? -7.57 15.469 15.859 1 96.75 92 ILE A C 1
ATOM 685 O O . ILE A 1 92 ? -7.441 16.125 16.891 1 96.75 92 ILE A O 1
ATOM 689 N N . LYS A 1 93 ? -8.469 14.578 15.742 1 96.38 93 LYS A N 1
ATOM 690 C CA . LYS A 1 93 ? -9.469 14.32 16.766 1 96.38 93 LYS A CA 1
ATOM 691 C C . LYS A 1 93 ? -8.844 13.695 18 1 96.38 93 LYS A C 1
ATOM 693 O O . LYS A 1 93 ? -8.055 12.75 17.906 1 96.38 93 LYS A O 1
ATOM 698 N N . GLY A 1 94 ? -9.125 14.219 19.078 1 96.25 94 GLY A N 1
ATOM 699 C CA . GLY A 1 94 ? -8.789 13.641 20.375 1 96.25 94 GLY A CA 1
ATOM 700 C C . GLY A 1 94 ? -10.008 13.18 21.156 1 96.25 94 GLY A C 1
ATOM 701 O O . GLY A 1 94 ? -11.039 12.836 20.562 1 96.25 94 GLY A O 1
ATOM 702 N N . GLN A 1 95 ? -9.875 13.031 22.406 1 95.75 95 GLN A N 1
ATOM 703 C CA . GLN A 1 95 ? -10.992 12.664 23.266 1 95.75 95 GLN A CA 1
ATOM 704 C C . GLN A 1 95 ? -11.961 13.828 23.438 1 95.75 95 GLN A C 1
ATOM 706 O O . GLN A 1 95 ? -11.578 14.992 23.266 1 95.75 95 GLN A O 1
ATOM 711 N N . GLY A 1 96 ? -13.18 13.484 23.734 1 96.5 96 GLY A N 1
ATOM 712 C CA . GLY A 1 96 ? -14.195 14.508 23.953 1 96.5 96 GLY A CA 1
ATOM 713 C C . GLY A 1 96 ? -15.258 14.539 22.875 1 96.5 96 GLY A C 1
ATOM 714 O O . GLY A 1 96 ? -15.18 13.781 21.906 1 96.5 96 GLY A O 1
ATOM 715 N N . ALA A 1 97 ? -16.203 15.461 23.016 1 97.12 97 ALA A N 1
ATOM 716 C CA . ALA A 1 97 ? -17.359 15.531 22.109 1 97.12 97 ALA A CA 1
ATOM 717 C C . ALA A 1 97 ? -16.922 15.938 20.703 1 97.12 97 ALA A C 1
ATOM 719 O O . ALA A 1 97 ? -16.109 16.859 20.547 1 97.12 97 ALA A O 1
ATOM 720 N N . ASP A 1 98 ? -17.391 15.172 19.797 1 95.62 98 ASP A N 1
ATOM 721 C CA . ASP A 1 98 ? -17.219 15.5 18.375 1 95.62 98 ASP A CA 1
ATOM 722 C C . ASP A 1 98 ? -18.406 16.281 17.844 1 95.62 98 ASP A C 1
ATOM 724 O O . ASP A 1 98 ? -19.484 15.711 17.625 1 95.62 98 ASP A O 1
ATOM 728 N N . THR A 1 99 ? -18.234 17.578 17.625 1 93.19 99 THR A N 1
ATOM 729 C CA . THR A 1 99 ? -19.328 18.391 17.141 1 93.19 99 THR A CA 1
ATOM 730 C C . THR A 1 99 ? -19.078 18.844 15.711 1 93.19 99 THR A C 1
ATOM 732 O O . THR A 1 99 ? -17.922 18.891 15.258 1 93.19 99 THR A O 1
ATOM 735 N N . GLN A 1 100 ? -20.094 19.078 15.008 1 85.94 100 GLN A N 1
ATOM 736 C CA . GLN A 1 100 ? -20 19.5 13.617 1 85.94 100 GLN A CA 1
ATOM 737 C C . GLN A 1 100 ? -19.5 20.953 13.531 1 85.94 100 GLN A C 1
ATOM 739 O O . GLN A 1 100 ? -19.266 21.594 14.547 1 85.94 100 GLN A O 1
ATOM 744 N N . GLY A 1 101 ? -19.312 21.391 12.297 1 89 101 GLY A N 1
ATOM 745 C CA . GLY A 1 101 ? -18.875 22.75 12.031 1 89 101 GLY A CA 1
ATOM 746 C C . GLY A 1 101 ? -19.828 23.797 12.57 1 89 101 GLY A C 1
ATOM 747 O O . GLY A 1 101 ? -20.922 23.469 13.039 1 89 101 GLY A O 1
ATOM 748 N N . VAL A 1 102 ? -19.312 25.016 12.633 1 93.75 102 VAL A N 1
ATOM 749 C CA . VAL A 1 102 ? -20.016 26.156 13.219 1 93.75 102 VAL A CA 1
ATOM 750 C C . VAL A 1 102 ? -20.312 27.203 12.141 1 93.75 102 VAL A C 1
ATOM 752 O O . VAL A 1 102 ? -19.609 27.266 11.125 1 93.75 102 VAL A O 1
ATOM 755 N N . ARG A 1 103 ? -21.484 28 12.383 1 94.81 103 ARG A N 1
ATOM 756 C CA . ARG A 1 103 ? -21.828 29.141 11.516 1 94.81 103 ARG A CA 1
ATOM 757 C C . ARG A 1 103 ? -21.797 30.438 12.297 1 94.81 103 ARG A C 1
ATOM 759 O O . ARG A 1 103 ? -22.5 30.594 13.297 1 94.81 103 ARG A O 1
ATOM 766 N N . TYR A 1 104 ? -20.984 31.266 11.812 1 96.81 104 TYR A N 1
ATOM 767 C CA . TYR A 1 104 ? -20.875 32.594 12.414 1 96.81 104 TYR A CA 1
ATOM 768 C C . TYR A 1 104 ? -21.703 33.625 11.648 1 96.81 104 TYR A C 1
ATOM 770 O O . TYR A 1 104 ? -21.812 33.531 10.422 1 96.81 104 TYR A O 1
ATOM 778 N N . ALA A 1 105 ? -22.188 34.594 12.352 1 95.75 105 ALA A N 1
ATOM 779 C CA . ALA A 1 105 ? -22.859 35.719 11.695 1 95.75 105 ALA A CA 1
ATOM 780 C C . ALA A 1 105 ? -21.875 36.844 11.344 1 95.75 105 ALA A C 1
ATOM 782 O O . ALA A 1 105 ? -20.969 37.156 12.133 1 95.75 105 ALA A O 1
ATOM 783 N N . SER A 1 106 ? -21.984 37.281 10.258 1 95.44 106 SER A N 1
ATOM 784 C CA . SER A 1 106 ? -21.297 38.5 9.797 1 95.44 106 SER A CA 1
ATOM 785 C C . SER A 1 106 ? -22.266 39.469 9.125 1 95.44 106 SER A C 1
ATOM 787 O O . SER A 1 106 ? -22.406 39.438 7.898 1 95.44 106 SER A O 1
ATOM 789 N N . GLY A 1 107 ? -22.766 40.406 9.852 1 91.5 107 GLY A N 1
ATOM 790 C CA . GLY A 1 107 ? -23.891 41.156 9.336 1 91.5 107 GLY A CA 1
ATOM 791 C C . GLY A 1 107 ? -25.047 40.281 8.891 1 91.5 107 GLY A C 1
ATOM 792 O O . GLY A 1 107 ? -25.562 39.5 9.672 1 91.5 107 GLY A O 1
ATOM 793 N N . GLU A 1 108 ? -25.312 40.406 7.59 1 90.88 108 GLU A N 1
ATOM 794 C CA . GLU A 1 108 ? -26.422 39.625 7.055 1 90.88 108 GLU A CA 1
ATOM 795 C C . GLU A 1 108 ? -25.938 38.281 6.48 1 90.88 108 GLU A C 1
ATOM 797 O O . GLU A 1 108 ? -26.734 37.469 6.051 1 90.88 108 GLU A O 1
ATOM 802 N N . ARG A 1 109 ? -24.688 38.062 6.461 1 92.62 109 ARG A N 1
ATOM 803 C CA . ARG A 1 109 ? -24.094 36.875 5.871 1 92.62 109 ARG A CA 1
ATOM 804 C C . ARG A 1 109 ? -23.797 35.844 6.941 1 92.62 109 ARG A C 1
ATOM 806 O O . ARG A 1 109 ? -23.656 36.156 8.117 1 92.62 109 ARG A O 1
ATOM 813 N N . VAL A 1 110 ? -23.75 34.719 6.52 1 96.62 110 VAL A N 1
ATOM 814 C CA . VAL A 1 110 ? -23.359 33.562 7.355 1 96.62 110 VAL A CA 1
ATOM 815 C C . VAL A 1 110 ? -22.031 33.031 6.879 1 96.62 110 VAL A C 1
ATOM 817 O O . VAL A 1 110 ? -21.844 32.781 5.684 1 96.62 110 VAL A O 1
ATOM 820 N N . ILE A 1 111 ? -21.109 32.906 7.812 1 97.81 111 ILE A N 1
ATOM 821 C CA . ILE A 1 111 ? -19.781 32.406 7.512 1 97.81 111 ILE A CA 1
ATOM 822 C C . ILE A 1 111 ? -19.609 31 8.102 1 97.81 111 ILE A C 1
ATOM 824 O O . ILE A 1 111 ? -19.75 30.797 9.312 1 97.81 111 ILE A O 1
ATOM 828 N N . ASN A 1 112 ? -19.312 30.016 7.211 1 97.69 112 ASN A N 1
ATOM 829 C CA . ASN A 1 112 ? -19.109 28.641 7.66 1 97.69 112 ASN A CA 1
ATOM 830 C C . ASN A 1 112 ? -17.734 28.469 8.32 1 97.69 112 ASN A C 1
ATOM 832 O O . ASN A 1 112 ? -16.797 29.188 8.008 1 97.69 112 ASN A O 1
ATOM 836 N N . ALA A 1 113 ? -17.656 27.531 9.281 1 97.12 113 ALA A N 1
ATOM 837 C CA . ALA A 1 113 ? -16.406 27.141 9.922 1 97.12 113 ALA A CA 1
ATOM 838 C C . ALA A 1 113 ? -16.422 25.672 10.32 1 97.12 113 ALA A C 1
ATOM 840 O O . ALA A 1 113 ? -17.484 25.141 10.672 1 97.12 113 ALA A O 1
ATOM 841 N N . GLY A 1 114 ? -15.305 25.031 10.227 1 95.81 114 GLY A N 1
ATOM 842 C CA . GLY A 1 114 ? -15.203 23.656 10.672 1 95.81 114 GLY A CA 1
ATOM 843 C C . GLY A 1 114 ? -15.203 23.5 12.18 1 95.81 114 GLY A C 1
ATOM 844 O O . GLY A 1 114 ? -15.516 24.453 12.898 1 95.81 114 GLY A O 1
ATOM 845 N N . ALA A 1 115 ? -14.844 22.297 12.617 1 96.12 115 ALA A N 1
ATOM 846 C CA . ALA A 1 115 ? -14.82 21.969 14.039 1 96.12 115 ALA A CA 1
ATOM 847 C C . ALA A 1 115 ? -13.688 22.719 14.75 1 96.12 115 ALA A C 1
ATOM 849 O O . ALA A 1 115 ? -13.672 22.812 15.977 1 96.12 115 ALA A O 1
ATOM 850 N N . VAL A 1 116 ? -12.758 23.234 13.891 1 97 116 VAL A N 1
ATOM 851 C CA . VAL A 1 116 ? -11.688 24.094 14.383 1 97 116 VAL A CA 1
ATOM 852 C C . VAL A 1 116 ? -11.25 25.062 13.289 1 97 116 VAL A C 1
ATOM 854 O O . VAL A 1 116 ? -11.094 24.656 12.125 1 97 116 VAL A O 1
ATOM 857 N N . THR A 1 117 ? -11.141 26.281 13.586 1 98 117 THR A N 1
ATOM 858 C CA . THR A 1 117 ? -10.586 27.328 12.742 1 98 117 THR A CA 1
ATOM 859 C C . THR A 1 117 ? -9.734 28.297 13.57 1 98 117 THR A C 1
ATOM 861 O O . THR A 1 117 ? -10.047 28.578 14.727 1 98 117 THR A O 1
ATOM 864 N N . THR A 1 118 ? -8.633 28.828 12.883 1 98.69 118 THR A N 1
ATOM 865 C CA . THR A 1 118 ? -7.715 29.531 13.773 1 98.69 118 THR A CA 1
ATOM 866 C C . THR A 1 118 ? -7.254 30.844 13.141 1 98.69 118 THR A C 1
ATOM 868 O O . THR A 1 118 ? -6.496 31.594 13.758 1 98.69 118 THR A O 1
ATOM 871 N N . PHE A 1 119 ? -7.699 31.172 11.922 1 98.81 119 PHE A N 1
ATOM 872 C CA . PHE A 1 119 ? -7.418 32.5 11.383 1 98.81 119 PHE A CA 1
ATOM 873 C C . PHE A 1 119 ? -8.438 33.531 11.883 1 98.81 119 PHE A C 1
ATOM 875 O O . PHE A 1 119 ? -9.039 34.25 11.094 1 98.81 119 PHE A O 1
ATOM 882 N N . ASN A 1 120 ? -8.648 33.562 13.148 1 98.62 120 ASN A N 1
ATOM 883 C CA . ASN A 1 120 ? -9.656 34.375 13.836 1 98.62 120 ASN A CA 1
ATOM 884 C C . ASN A 1 120 ? -9.258 34.656 15.281 1 98.62 120 ASN A C 1
ATOM 886 O O . ASN A 1 120 ? -8.461 33.906 15.867 1 98.62 120 ASN A O 1
ATOM 890 N N . GLU A 1 121 ? -9.805 35.688 15.859 1 98.75 121 GLU A N 1
ATOM 891 C CA . GLU A 1 121 ? -9.445 36.094 17.203 1 98.75 121 GLU A CA 1
ATOM 892 C C . GLU A 1 121 ? -10.062 35.156 18.25 1 98.75 121 GLU A C 1
ATOM 894 O O . GLU A 1 121 ? -9.484 34.938 19.312 1 98.75 121 GLU A O 1
ATOM 899 N N . TYR A 1 122 ? -11.258 34.688 18 1 98.38 122 TYR A N 1
ATOM 900 C CA . TYR A 1 122 ? -11.938 33.656 18.797 1 98.38 122 TYR A CA 1
ATOM 901 C C . TYR A 1 122 ? -12.367 32.469 17.922 1 98.38 122 TYR A C 1
ATOM 903 O O . TYR A 1 122 ? -12.57 32.625 16.719 1 98.38 122 TYR A O 1
ATOM 911 N N . ALA A 1 123 ? -12.562 31.375 18.562 1 97.81 123 ALA A N 1
ATOM 912 C CA . ALA A 1 123 ? -13 30.203 17.828 1 97.81 123 ALA A CA 1
ATOM 913 C C . ALA A 1 123 ? -13.969 29.359 18.672 1 97.81 123 ALA A C 1
ATOM 915 O O . ALA A 1 123 ? -13.672 29.031 19.828 1 97.81 123 ALA A O 1
ATOM 916 N N . VAL A 1 124 ? -15.094 29.094 18.125 1 97.75 124 VAL A N 1
ATOM 917 C CA . VAL A 1 124 ? -15.914 28.016 18.656 1 97.75 124 VAL A CA 1
ATOM 918 C C . VAL A 1 124 ? -15.398 26.672 18.156 1 97.75 124 VAL A C 1
ATOM 920 O O . VAL A 1 124 ? -15.375 26.406 16.953 1 97.75 124 VAL A O 1
ATOM 923 N N . VAL A 1 125 ? -15 25.828 19.109 1 97.88 125 VAL A N 1
ATOM 924 C CA . VAL A 1 125 ? -14.297 24.609 18.719 1 97.88 125 VAL A CA 1
ATOM 925 C C . VAL A 1 125 ? -14.93 23.406 19.406 1 97.88 125 VAL A C 1
ATOM 927 O O . VAL A 1 125 ? -15.484 23.531 20.5 1 97.88 125 VAL A O 1
ATOM 930 N N . ALA A 1 126 ? -14.891 22.281 18.719 1 98.19 126 ALA A N 1
ATOM 931 C CA . ALA A 1 126 ? -15.328 21.031 19.344 1 98.19 126 ALA A CA 1
ATOM 932 C C . ALA A 1 126 ? -14.383 20.609 20.453 1 98.19 126 ALA A C 1
ATOM 934 O O . ALA A 1 126 ? -13.164 20.797 20.359 1 98.19 126 ALA A O 1
ATOM 935 N N . GLU A 1 127 ? -14.875 19.953 21.422 1 98.25 127 GLU A N 1
ATOM 936 C CA . GLU A 1 127 ? -14.078 19.5 22.562 1 98.25 127 GLU A CA 1
ATOM 937 C C . GLU A 1 127 ? -12.953 18.578 22.125 1 98.25 127 GLU A C 1
ATOM 939 O O . GLU A 1 127 ? -11.836 18.672 22.641 1 98.25 127 GLU A O 1
ATOM 944 N N . ASN A 1 128 ? -13.148 17.781 21.125 1 98.06 128 ASN A N 1
ATOM 945 C CA . ASN A 1 128 ? -12.164 16.781 20.734 1 98.06 128 ASN A CA 1
ATOM 946 C C . ASN A 1 128 ? -11.102 17.359 19.797 1 98.06 128 ASN A C 1
ATOM 948 O O . ASN A 1 128 ? -10.258 16.641 19.266 1 98.06 128 ASN A O 1
ATOM 952 N N . ARG A 1 129 ? -11.195 18.703 19.594 1 98.19 129 ARG A N 1
ATOM 953 C CA . ARG A 1 129 ? -10.164 19.391 18.828 1 98.19 129 ARG A CA 1
ATOM 954 C C . ARG A 1 129 ? -9.258 20.234 19.719 1 98.19 129 ARG A C 1
ATOM 956 O O . ARG A 1 129 ? -8.445 21.016 19.234 1 98.19 129 ARG A O 1
ATOM 963 N N . VAL A 1 130 ? -9.398 20.047 21 1 98 130 VAL A N 1
ATOM 964 C CA . VAL A 1 130 ? -8.648 20.828 21.969 1 98 130 VAL A CA 1
ATOM 965 C C . VAL A 1 130 ? -7.855 19.906 22.891 1 98 130 VAL A C 1
ATOM 967 O O . VAL A 1 130 ? -8.336 18.828 23.266 1 98 130 VAL A O 1
ATOM 970 N N . THR A 1 131 ? -6.652 20.297 23.188 1 98.38 131 THR A N 1
ATOM 971 C CA . THR A 1 131 ? -5.797 19.625 24.156 1 98.38 131 THR A CA 1
ATOM 972 C C . THR A 1 131 ? -5.238 20.641 25.156 1 98.38 131 THR A C 1
ATOM 974 O O . THR A 1 131 ? -4.758 21.703 24.766 1 98.38 131 THR A O 1
ATOM 977 N N . PRO A 1 132 ? -5.352 20.297 26.438 1 98.12 132 PRO A N 1
ATOM 978 C CA . PRO A 1 132 ? -4.719 21.203 27.391 1 98.12 132 PRO A CA 1
ATOM 979 C C . PRO A 1 132 ? -3.242 21.453 27.094 1 98.12 132 PRO A C 1
ATOM 981 O O . PRO A 1 132 ? -2.529 20.531 26.703 1 98.12 132 PRO A O 1
ATOM 984 N N . LEU A 1 133 ? -2.855 22.656 27.281 1 98.06 133 LEU A N 1
ATOM 985 C CA . LEU A 1 133 ? -1.455 23 27.062 1 98.06 133 LEU A CA 1
ATOM 986 C C . LEU A 1 133 ? -0.56 22.312 28.094 1 98.06 133 LEU A C 1
ATOM 988 O O . LEU A 1 133 ? -0.711 22.547 29.297 1 98.06 133 LEU A O 1
ATOM 992 N N . PRO A 1 134 ? 0.367 21.516 27.641 1 97.62 134 PRO A N 1
ATOM 993 C CA . PRO A 1 134 ? 1.301 20.906 28.594 1 97.62 134 PRO A CA 1
ATOM 994 C C . PRO A 1 134 ? 2.137 21.953 29.344 1 97.62 134 PRO A C 1
ATOM 996 O O . PRO A 1 134 ? 2.494 22.984 28.766 1 97.62 134 PRO A O 1
ATOM 999 N N . ALA A 1 135 ? 2.5 21.547 30.531 1 94.75 135 ALA A N 1
ATOM 1000 C CA . ALA A 1 135 ? 3.289 22.453 31.375 1 94.75 135 ALA A CA 1
ATOM 1001 C C . ALA A 1 135 ? 4.625 22.781 30.703 1 94.75 135 ALA A C 1
ATOM 1003 O O . ALA A 1 135 ? 5.277 21.891 30.141 1 94.75 135 ALA A O 1
ATOM 1004 N N . GLY A 1 136 ? 4.926 24.031 30.672 1 93.81 136 GLY A N 1
ATOM 1005 C CA . GLY A 1 136 ? 6.238 24.453 30.219 1 93.81 136 GLY A CA 1
ATOM 1006 C C . GLY A 1 136 ? 6.297 24.688 28.719 1 93.81 136 GLY A C 1
ATOM 1007 O O . GLY A 1 136 ? 7.324 25.125 28.188 1 93.81 136 GLY A O 1
ATOM 1008 N N . LEU A 1 137 ? 5.281 24.453 28.031 1 96.06 137 LEU A N 1
ATOM 1009 C CA . LEU A 1 137 ? 5.254 24.672 26.578 1 96.06 137 LEU A CA 1
ATOM 1010 C C . LEU A 1 137 ? 4.766 26.078 26.25 1 96.06 137 LEU A C 1
ATOM 1012 O O . LEU A 1 137 ? 3.627 26.438 26.562 1 96.06 137 LEU A O 1
ATOM 1016 N N . PRO A 1 138 ? 5.629 26.875 25.594 1 96.44 138 PRO A N 1
ATOM 1017 C CA . PRO A 1 138 ? 5.176 28.203 25.203 1 96.44 138 PRO A CA 1
ATOM 1018 C C . PRO A 1 138 ? 4.055 28.156 24.172 1 96.44 138 PRO A C 1
ATOM 1020 O O . PRO A 1 138 ? 4.059 27.297 23.281 1 96.44 138 PRO A O 1
ATOM 1023 N N . MET A 1 139 ? 3.168 29.109 24.188 1 97 139 MET A N 1
ATOM 1024 C CA . MET A 1 139 ? 1.965 29.109 23.359 1 97 139 MET A CA 1
ATOM 1025 C C . MET A 1 139 ? 2.32 29.281 21.891 1 97 139 MET A C 1
ATOM 1027 O O . MET A 1 139 ? 1.617 28.766 21.016 1 97 139 MET A O 1
ATOM 1031 N N . ASP A 1 140 ? 3.391 30.031 21.625 1 96.44 140 ASP A N 1
ATOM 1032 C CA . ASP A 1 140 ? 3.783 30.203 20.234 1 96.44 140 ASP A CA 1
ATOM 1033 C C . ASP A 1 140 ? 4.316 28.891 19.656 1 96.44 140 ASP A C 1
ATOM 1035 O O . ASP A 1 140 ? 3.951 28.5 18.531 1 96.44 140 ASP A O 1
ATOM 1039 N N . VAL A 1 141 ? 5.047 28.094 20.453 1 96.25 141 VAL A N 1
ATOM 1040 C CA . VAL A 1 141 ? 5.574 26.797 20.031 1 96.25 141 VAL A CA 1
ATOM 1041 C C . VAL A 1 141 ? 4.441 25.781 19.938 1 96.25 141 VAL A C 1
ATOM 1043 O O . VAL A 1 141 ? 4.449 24.906 19.062 1 96.25 141 VAL A O 1
ATOM 1046 N N . ALA A 1 142 ? 3.453 25.969 20.766 1 97.25 142 ALA A N 1
ATOM 1047 C CA . ALA A 1 142 ? 2.355 25.016 20.922 1 97.25 142 ALA A CA 1
ATOM 1048 C C . ALA A 1 142 ? 1.554 24.875 19.641 1 97.25 142 ALA A C 1
ATOM 1050 O O . ALA A 1 142 ? 0.891 23.859 19.406 1 97.25 142 ALA A O 1
ATOM 1051 N N . VAL A 1 143 ? 1.628 25.859 18.766 1 97 143 VAL A N 1
ATOM 1052 C CA . VAL A 1 143 ? 0.879 25.844 17.516 1 97 143 VAL A CA 1
ATOM 1053 C C . VAL A 1 143 ? 1.292 24.641 16.672 1 97 143 VAL A C 1
ATOM 1055 O O . VAL A 1 143 ? 0.46 24.031 15.992 1 97 143 VAL A O 1
ATOM 1058 N N . LEU A 1 144 ? 2.574 24.234 16.766 1 97 144 LEU A N 1
ATOM 1059 C CA . LEU A 1 144 ? 3.107 23.125 15.984 1 97 144 LEU A CA 1
ATOM 1060 C C . LEU A 1 144 ? 2.482 21.797 16.406 1 97 144 LEU A C 1
ATOM 1062 O O . LEU A 1 144 ? 2.463 20.844 15.641 1 97 144 LEU A O 1
ATOM 1066 N N . PHE A 1 145 ? 1.98 21.781 17.594 1 98.06 145 PHE A N 1
ATOM 1067 C CA . PHE A 1 145 ? 1.413 20.562 18.172 1 98.06 145 PHE A CA 1
ATOM 1068 C C . PHE A 1 145 ? 0.003 20.328 17.641 1 98.06 145 PHE A C 1
ATOM 1070 O O . PHE A 1 145 ? -0.558 19.234 17.828 1 98.06 145 PHE A O 1
ATOM 1077 N N . GLY A 1 146 ? -0.528 21.281 16.938 1 97.62 146 GLY A N 1
ATOM 1078 C CA . GLY A 1 146 ? -1.876 21.156 16.406 1 97.62 146 GLY A CA 1
ATOM 1079 C C . GLY A 1 146 ? -1.922 20.484 15.047 1 97.62 146 GLY A C 1
ATOM 1080 O O . GLY A 1 146 ? -2.994 20.109 14.57 1 97.62 146 GLY A O 1
ATOM 1081 N N . CYS A 1 147 ? -0.766 20.312 14.398 1 96.81 147 CYS A N 1
ATOM 1082 C CA . CYS A 1 147 ? -0.787 19.734 13.062 1 96.81 147 CYS A CA 1
ATOM 1083 C C . CYS A 1 147 ? 0.568 19.141 12.703 1 96.81 147 CYS A C 1
ATOM 1085 O O . CYS A 1 147 ? 0.775 17.922 12.852 1 96.81 147 CYS A O 1
ATOM 1087 N N . ALA A 1 148 ? 1.613 19.938 12.422 1 95.94 148 ALA A N 1
ATOM 1088 C CA . ALA A 1 148 ? 2.861 19.516 11.781 1 95.94 148 ALA A CA 1
ATOM 1089 C C . ALA A 1 148 ? 3.607 18.5 12.641 1 95.94 148 ALA A C 1
ATOM 1091 O O . ALA A 1 148 ? 4.051 17.469 12.141 1 95.94 148 ALA A O 1
ATOM 1092 N N . LEU A 1 149 ? 3.754 18.812 13.914 1 97.25 149 LEU A N 1
ATOM 1093 C CA . LEU A 1 149 ? 4.59 18 14.789 1 97.25 149 LEU A CA 1
ATOM 1094 C C . LEU A 1 149 ? 3.963 16.625 15.008 1 97.25 149 LEU A C 1
ATOM 1096 O O . LEU A 1 149 ? 4.602 15.594 14.75 1 97.25 149 LEU A O 1
ATOM 1100 N N . PRO A 1 150 ? 2.639 16.578 15.383 1 97.56 150 PRO A N 1
ATOM 1101 C CA . PRO A 1 150 ? 2.059 15.25 15.57 1 97.56 150 PRO A CA 1
ATOM 1102 C C . PRO A 1 150 ? 2.023 14.438 14.281 1 97.56 150 PRO A C 1
ATOM 1104 O O . PRO A 1 150 ? 2.125 13.211 14.32 1 97.56 150 PRO A O 1
ATOM 1107 N N . VAL A 1 151 ? 1.885 15.086 13.156 1 97.25 151 VAL A N 1
ATOM 1108 C CA . VAL A 1 151 ? 1.834 14.367 11.883 1 97.25 151 VAL A CA 1
ATOM 1109 C C . VAL A 1 151 ? 3.221 13.82 11.547 1 97.25 151 VAL A C 1
ATOM 1111 O O . VAL A 1 151 ? 3.402 12.609 11.406 1 97.25 151 VAL A O 1
ATOM 1114 N N . GLY A 1 152 ? 4.207 14.719 11.469 1 97.56 152 GLY A N 1
ATOM 1115 C CA . GLY A 1 152 ? 5.551 14.32 11.078 1 97.56 152 GLY A CA 1
ATOM 1116 C C . GLY A 1 152 ? 6.195 13.352 12.055 1 97.56 152 GLY A C 1
ATOM 1117 O O . GLY A 1 152 ? 6.684 12.289 11.656 1 97.56 152 GLY A O 1
ATOM 1118 N N . ALA A 1 153 ? 6.176 13.711 13.336 1 97.62 153 ALA A N 1
ATOM 1119 C CA . ALA A 1 153 ? 6.734 12.836 14.359 1 97.62 153 ALA A CA 1
ATOM 1120 C C . ALA A 1 153 ? 5.93 11.539 14.461 1 97.62 153 ALA A C 1
ATOM 1122 O O . ALA A 1 153 ? 6.492 10.477 14.727 1 97.62 153 ALA A O 1
ATOM 1123 N N . GLY A 1 154 ? 4.613 11.695 14.289 1 97.75 154 GLY A N 1
ATOM 1124 C CA . GLY A 1 154 ? 3.754 10.523 14.336 1 97.75 154 GLY A CA 1
ATOM 1125 C C . GLY A 1 154 ? 4.09 9.492 13.281 1 97.75 154 GLY A C 1
ATOM 1126 O O . GLY A 1 154 ? 4.016 8.289 13.531 1 97.75 154 GLY A O 1
ATOM 1127 N N . ILE A 1 155 ? 4.508 9.922 12.102 1 98.44 155 ILE A N 1
ATOM 1128 C CA . ILE A 1 155 ? 4.898 9 11.039 1 98.44 155 ILE A CA 1
ATOM 1129 C C . ILE A 1 155 ? 6.066 8.133 11.508 1 98.44 155 ILE A C 1
ATOM 1131 O O . ILE A 1 155 ? 6.094 6.93 11.258 1 98.44 155 ILE A O 1
ATOM 1135 N N . VAL A 1 156 ? 6.988 8.711 12.273 1 98.19 156 VAL A N 1
ATOM 1136 C CA . VAL A 1 156 ? 8.195 8.008 12.703 1 98.19 156 VAL A CA 1
ATOM 1137 C C . VAL A 1 156 ? 7.879 7.172 13.945 1 98.19 156 VAL A C 1
ATOM 1139 O O . VAL A 1 156 ? 8.195 5.98 13.984 1 98.19 156 VAL A O 1
ATOM 1142 N N . ILE A 1 157 ? 7.105 7.742 14.891 1 97.25 157 ILE A N 1
ATOM 1143 C CA . ILE A 1 157 ? 6.941 7.141 16.203 1 97.25 157 ILE A CA 1
ATOM 1144 C C . ILE A 1 157 ? 5.824 6.102 16.172 1 97.25 157 ILE A C 1
ATOM 1146 O O . ILE A 1 157 ? 5.898 5.074 16.844 1 97.25 157 ILE A O 1
ATOM 1150 N N . ASN A 1 158 ? 4.828 6.371 15.352 1 97.81 158 ASN A N 1
ATOM 1151 C CA . ASN A 1 158 ? 3.629 5.543 15.414 1 97.81 158 ASN A CA 1
ATOM 1152 C C . ASN A 1 158 ? 3.551 4.574 14.242 1 97.81 158 ASN A C 1
ATOM 1154 O O . ASN A 1 158 ? 2.951 3.504 14.352 1 97.81 158 ASN A O 1
ATOM 1158 N N . ILE A 1 159 ? 4.211 4.871 13.094 1 97.88 159 ILE A N 1
ATOM 1159 C CA . ILE A 1 159 ? 4 4.078 11.891 1 97.88 159 ILE A CA 1
ATOM 1160 C C . ILE A 1 159 ? 5.293 3.357 11.516 1 97.88 159 ILE A C 1
ATOM 1162 O O . ILE A 1 159 ? 5.344 2.125 11.508 1 97.88 159 ILE A O 1
ATOM 1166 N N . ALA A 1 160 ? 6.379 4.133 11.289 1 98.12 160 ALA A N 1
ATOM 1167 C CA . ALA A 1 160 ? 7.629 3.557 10.805 1 98.12 160 ALA A CA 1
ATOM 1168 C C . ALA A 1 160 ? 8.32 2.748 11.898 1 98.12 160 ALA A C 1
ATOM 1170 O O . ALA A 1 160 ? 8.773 1.628 11.656 1 98.12 160 ALA A O 1
ATOM 1171 N N . LYS A 1 161 ? 8.461 3.361 13.172 1 97.69 161 LYS A N 1
ATOM 1172 C CA . LYS A 1 161 ? 9.133 2.711 14.289 1 97.69 161 LYS A CA 1
ATOM 1173 C C . LYS A 1 161 ? 10.438 2.055 13.844 1 97.69 161 LYS A C 1
ATOM 1175 O O . LYS A 1 161 ? 10.602 0.84 13.977 1 97.69 161 LYS A O 1
ATOM 1180 N N . PRO A 1 162 ? 11.336 2.908 13.359 1 98 162 PRO A N 1
ATOM 1181 C CA . PRO A 1 162 ? 12.547 2.369 12.734 1 98 162 PRO A CA 1
ATOM 1182 C C . PRO A 1 162 ? 13.344 1.465 13.672 1 98 162 PRO A C 1
ATOM 1184 O O . PRO A 1 162 ? 13.516 1.785 14.852 1 98 162 PRO A O 1
ATOM 1187 N N . GLN A 1 163 ? 13.836 0.348 13.125 1 97.25 163 GLN A N 1
ATOM 1188 C CA . GLN A 1 163 ? 14.734 -0.537 13.852 1 97.25 163 GLN A CA 1
ATOM 1189 C C . GLN A 1 163 ? 16.141 0.042 13.914 1 97.25 163 GLN A C 1
ATOM 1191 O O . GLN A 1 163 ? 16.516 0.875 13.086 1 97.25 163 GLN A O 1
ATOM 1196 N N . PRO A 1 164 ? 16.844 -0.384 14.992 1 97.69 164 PRO A N 1
ATOM 1197 C CA . PRO A 1 164 ? 18.234 0.067 15.016 1 97.69 164 PRO A CA 1
ATOM 1198 C C . PRO A 1 164 ? 18.969 -0.234 13.711 1 97.69 164 PRO A C 1
ATOM 1200 O O . PRO A 1 164 ? 18.828 -1.32 13.148 1 97.69 164 PRO A O 1
ATOM 1203 N N . GLY A 1 165 ? 19.641 0.749 13.25 1 97.94 165 GLY A N 1
ATOM 1204 C CA . GLY A 1 165 ? 20.422 0.572 12.031 1 97.94 165 GLY A CA 1
ATOM 1205 C C . GLY A 1 165 ? 19.641 0.884 10.773 1 97.94 165 GLY A C 1
ATOM 1206 O O . GLY A 1 165 ? 20.188 0.823 9.664 1 97.94 165 GLY A O 1
ATOM 1207 N N . ALA A 1 166 ? 18.422 1.334 10.867 1 98.19 166 ALA A N 1
ATOM 1208 C CA . ALA A 1 166 ? 17.562 1.592 9.719 1 98.19 166 ALA A CA 1
ATOM 1209 C C . ALA A 1 166 ? 18.047 2.82 8.945 1 98.19 166 ALA A C 1
ATOM 1211 O O . ALA A 1 166 ? 18.688 3.705 9.508 1 98.19 166 ALA A O 1
ATOM 1212 N N . THR A 1 167 ? 17.734 2.859 7.672 1 98.62 167 THR A N 1
ATOM 1213 C CA . THR A 1 167 ? 17.953 4.004 6.801 1 98.62 167 THR A CA 1
ATOM 1214 C C . THR A 1 167 ? 16.625 4.656 6.41 1 98.62 167 THR A C 1
ATOM 1216 O O . THR A 1 167 ? 15.695 3.977 5.988 1 98.62 167 THR A O 1
ATOM 1219 N N . LEU A 1 168 ? 16.578 5.977 6.574 1 98.75 168 LEU A N 1
ATOM 1220 C CA . LEU A 1 168 ? 15.367 6.727 6.246 1 98.75 168 LEU A CA 1
ATOM 1221 C C . LEU A 1 168 ? 15.672 7.836 5.242 1 98.75 168 LEU A C 1
ATOM 1223 O O . LEU A 1 168 ? 16.766 8.398 5.25 1 98.75 168 LEU A O 1
ATOM 1227 N N . ALA A 1 169 ? 14.742 8.109 4.375 1 98.94 169 ALA A N 1
ATOM 1228 C CA . ALA A 1 169 ? 14.758 9.289 3.523 1 98.94 169 ALA A CA 1
ATOM 1229 C C . ALA A 1 169 ? 13.508 10.141 3.738 1 98.94 169 ALA A C 1
ATOM 1231 O O . ALA A 1 169 ? 12.398 9.617 3.764 1 98.94 169 ALA A O 1
ATOM 1232 N N . ILE A 1 170 ? 13.672 11.391 3.947 1 98.88 170 ILE A N 1
ATOM 1233 C CA . ILE A 1 170 ? 12.57 12.328 4.137 1 98.88 170 ILE A CA 1
ATOM 1234 C C . ILE A 1 170 ? 12.508 13.289 2.955 1 98.88 170 ILE A C 1
ATOM 1236 O O . ILE A 1 170 ? 13.438 14.07 2.736 1 98.88 170 ILE A O 1
ATOM 1240 N N . PHE A 1 171 ? 11.422 13.227 2.23 1 98.81 171 PHE A N 1
ATOM 1241 C CA . PHE A 1 171 ? 11.211 14.07 1.063 1 98.81 171 PHE A CA 1
ATOM 1242 C C . PHE A 1 171 ? 10.328 15.258 1.414 1 98.81 171 PHE A C 1
ATOM 1244 O O . PHE A 1 171 ? 9.18 15.086 1.826 1 98.81 171 PHE A O 1
ATOM 1251 N N . GLY A 1 172 ? 10.781 16.453 1.178 1 97.38 172 GLY A N 1
ATOM 1252 C CA . GLY A 1 172 ? 10.07 17.656 1.586 1 97.38 172 GLY A CA 1
ATOM 1253 C C . GLY A 1 172 ? 10.344 18.047 3.025 1 97.38 172 GLY A C 1
ATOM 1254 O O . GLY A 1 172 ? 9.961 17.328 3.953 1 97.38 172 GLY A O 1
ATOM 1255 N N . LEU A 1 173 ? 10.945 19.219 3.131 1 95.94 173 LEU A N 1
ATOM 1256 C CA . LEU A 1 173 ? 11.398 19.641 4.457 1 95.94 173 LEU A CA 1
ATOM 1257 C C . LEU A 1 173 ? 10.633 20.859 4.934 1 95.94 173 LEU A C 1
ATOM 1259 O O . LEU A 1 173 ? 11.234 21.844 5.395 1 95.94 173 LEU A O 1
ATOM 1263 N N . GLY A 1 174 ? 9.32 20.781 4.719 1 93.62 174 GLY A N 1
ATOM 1264 C CA . GLY A 1 174 ? 8.438 21.703 5.418 1 93.62 174 GLY A CA 1
ATOM 1265 C C . GLY A 1 174 ? 8.195 21.312 6.867 1 93.62 174 GLY A C 1
ATOM 1266 O O . GLY A 1 174 ? 9.039 20.672 7.492 1 93.62 174 GLY A O 1
ATOM 1267 N N . GLY A 1 175 ? 7.117 21.797 7.379 1 92.88 175 GLY A N 1
ATOM 1268 C CA . GLY A 1 175 ? 6.812 21.516 8.773 1 92.88 175 GLY A CA 1
ATOM 1269 C C . GLY A 1 175 ? 6.746 20.031 9.094 1 92.88 175 GLY A C 1
ATOM 1270 O O . GLY A 1 175 ? 7.348 19.578 10.062 1 92.88 175 GLY A O 1
ATOM 1271 N N . ILE A 1 176 ? 6.094 19.297 8.273 1 95.75 176 ILE A N 1
ATOM 1272 C CA . ILE A 1 176 ? 5.895 17.859 8.508 1 95.75 176 ILE A CA 1
ATOM 1273 C C . ILE A 1 176 ? 7.219 17.125 8.336 1 95.75 176 ILE A C 1
ATOM 1275 O O . ILE A 1 176 ? 7.598 16.312 9.18 1 95.75 176 ILE A O 1
ATOM 1279 N N . GLY A 1 177 ? 7.934 17.438 7.305 1 96.88 177 GLY A N 1
ATOM 1280 C CA . GLY A 1 177 ? 9.203 16.766 7.043 1 96.88 177 GLY A CA 1
ATOM 1281 C C . GLY A 1 177 ? 10.242 17.016 8.125 1 96.88 177 GLY A C 1
ATOM 1282 O O . GLY A 1 177 ? 10.922 16.094 8.562 1 96.88 177 GLY A O 1
ATOM 1283 N N . LEU A 1 178 ? 10.359 18.234 8.555 1 95.75 178 LEU A N 1
ATOM 1284 C CA . LEU A 1 178 ? 11.32 18.578 9.594 1 95.75 178 LEU A CA 1
ATOM 1285 C C . LEU A 1 178 ? 10.922 17.938 10.922 1 95.75 178 LEU A C 1
ATOM 1287 O O . LEU A 1 178 ? 11.789 17.516 11.695 1 95.75 178 LEU A O 1
ATOM 1291 N N . ALA A 1 179 ? 9.609 17.875 11.172 1 95.81 179 ALA A N 1
ATOM 1292 C CA . ALA A 1 179 ? 9.141 17.188 12.375 1 95.81 179 ALA A CA 1
ATOM 1293 C C . ALA A 1 179 ? 9.516 15.719 12.344 1 95.81 179 ALA A C 1
ATOM 1295 O O . ALA A 1 179 ? 9.977 15.164 13.344 1 95.81 179 ALA A O 1
ATOM 1296 N N . ALA A 1 180 ? 9.367 15.102 11.219 1 97.5 180 ALA A N 1
ATOM 1297 C CA . ALA A 1 180 ? 9.766 13.703 11.055 1 97.5 180 ALA A CA 1
ATOM 1298 C C . ALA A 1 180 ? 11.266 13.531 11.258 1 97.5 180 ALA A C 1
ATOM 1300 O O . ALA A 1 180 ? 11.703 12.609 11.945 1 97.5 180 ALA A O 1
ATOM 1301 N N . LEU A 1 181 ? 12.008 14.453 10.688 1 97.12 181 LEU A N 1
ATOM 1302 C CA . LEU A 1 181 ? 13.461 14.422 10.797 1 97.12 181 LEU A CA 1
ATOM 1303 C C . LEU A 1 181 ? 13.898 14.477 12.25 1 97.12 181 LEU A C 1
ATOM 1305 O O . LEU A 1 181 ? 14.719 13.672 12.688 1 97.12 181 LEU A O 1
ATOM 1309 N N . MET A 1 182 ? 13.32 15.352 12.977 1 94.69 182 MET A N 1
ATOM 1310 C CA . MET A 1 182 ? 13.688 15.5 14.375 1 94.69 182 MET A CA 1
ATOM 1311 C C . MET A 1 182 ? 13.312 14.258 15.172 1 94.69 182 MET A C 1
ATOM 1313 O O . MET A 1 182 ? 14.047 13.836 16.062 1 94.69 182 MET A O 1
ATOM 1317 N N . ALA A 1 183 ? 12.164 13.672 14.828 1 95.44 183 ALA A N 1
ATOM 1318 C CA . ALA A 1 183 ? 11.695 12.484 15.539 1 95.44 183 ALA A CA 1
ATOM 1319 C C . ALA A 1 183 ? 12.625 11.297 15.289 1 95.44 183 ALA A C 1
ATOM 1321 O O . ALA A 1 183 ? 12.711 10.383 16.109 1 95.44 183 ALA A O 1
ATOM 1322 N N . CYS A 1 184 ? 13.352 11.297 14.18 1 96.06 184 CYS A N 1
ATOM 1323 C CA . CYS A 1 184 ? 14.273 10.211 13.867 1 96.06 184 CYS A CA 1
ATOM 1324 C C . CYS A 1 184 ? 15.383 10.125 14.906 1 96.06 184 CYS A C 1
ATOM 1326 O O . CYS A 1 184 ? 15.953 9.055 15.125 1 96.06 184 CYS A O 1
ATOM 1328 N N . LYS A 1 185 ? 15.672 11.211 15.578 1 92.31 185 LYS A N 1
ATOM 1329 C CA . LYS A 1 185 ? 16.734 11.258 16.578 1 92.31 185 LYS A CA 1
ATOM 1330 C C . LYS A 1 185 ? 16.391 10.406 17.797 1 92.31 185 LYS A C 1
ATOM 1332 O O . LYS A 1 185 ? 17.266 10.07 18.594 1 92.31 185 LYS A O 1
ATOM 1337 N N . LEU A 1 186 ? 15.141 10.109 17.906 1 92.62 186 LEU A N 1
ATOM 1338 C CA . LEU A 1 186 ? 14.68 9.297 19.031 1 92.62 186 LEU A CA 1
ATOM 1339 C C . LEU A 1 186 ? 15.031 7.832 18.812 1 92.62 186 LEU A C 1
ATOM 1341 O O . LEU A 1 186 ? 14.891 7.016 19.734 1 92.62 186 LEU A O 1
ATOM 1345 N N . PHE A 1 187 ? 15.5 7.492 17.609 1 95.06 187 PHE A N 1
ATOM 1346 C CA . PHE A 1 187 ? 15.82 6.121 17.234 1 95.06 187 PHE A CA 1
ATOM 1347 C C . PHE A 1 187 ? 17.281 6 16.828 1 95.06 187 PHE A C 1
ATOM 1349 O O . PHE A 1 187 ? 17.922 6.996 16.5 1 95.06 187 PHE A O 1
ATOM 1356 N N . ALA A 1 188 ? 17.812 4.805 16.875 1 96.19 188 ALA A N 1
ATOM 1357 C CA . ALA A 1 188 ? 19.188 4.547 16.469 1 96.19 188 ALA A CA 1
ATOM 1358 C C . ALA A 1 188 ? 19.281 4.246 14.984 1 96.19 188 ALA A C 1
ATOM 1360 O O . ALA A 1 188 ? 19.672 3.15 14.586 1 96.19 188 ALA A O 1
ATOM 1361 N N . CYS A 1 189 ? 18.984 5.219 14.203 1 96.19 189 CYS A N 1
ATOM 1362 C CA . CYS A 1 189 ? 19.031 5.07 12.75 1 96.19 189 CYS A CA 1
ATOM 1363 C C . CYS A 1 189 ? 20.453 5.176 12.234 1 96.19 189 CYS A C 1
ATOM 1365 O O . CYS A 1 189 ? 21.266 5.918 12.789 1 96.19 189 CYS A O 1
ATOM 1367 N N . ASN A 1 190 ? 20.734 4.414 11.227 1 95.56 190 ASN A N 1
ATOM 1368 C CA . ASN A 1 190 ? 22.047 4.477 10.594 1 95.56 190 ASN A CA 1
ATOM 1369 C C . ASN A 1 190 ? 22.203 5.723 9.727 1 95.56 190 ASN A C 1
ATOM 1371 O O . ASN A 1 190 ? 23.25 6.355 9.719 1 95.56 190 ASN A O 1
ATOM 1375 N N . GLN A 1 191 ? 21.188 5.992 9.016 1 97.38 191 GLN A N 1
ATOM 1376 C CA . GLN A 1 191 ? 21.219 7.102 8.062 1 97.38 191 GLN A CA 1
ATOM 1377 C C . GLN A 1 191 ? 19.859 7.758 7.934 1 97.38 191 GLN A C 1
ATOM 1379 O O . GLN A 1 191 ? 18.828 7.07 7.84 1 97.38 191 GLN A O 1
ATOM 1384 N N . VAL A 1 192 ? 19.891 9.07 8.047 1 98.56 192 VAL A N 1
ATOM 1385 C CA . VAL A 1 192 ? 18.703 9.883 7.785 1 98.56 192 VAL A CA 1
ATOM 1386 C C . VAL A 1 192 ? 19 10.867 6.652 1 98.56 192 VAL A C 1
ATOM 1388 O O . VAL A 1 192 ? 19.703 11.867 6.855 1 98.56 192 VAL A O 1
ATOM 1391 N N . ILE A 1 193 ? 18.438 10.602 5.496 1 98.88 193 ILE A N 1
ATOM 1392 C CA . ILE A 1 193 ? 18.688 11.383 4.289 1 98.88 193 ILE A CA 1
ATOM 1393 C C . ILE A 1 193 ? 17.562 12.406 4.102 1 98.88 193 ILE A C 1
ATOM 1395 O O . ILE A 1 193 ? 16.391 12.047 4.008 1 98.88 193 ILE A O 1
ATOM 1399 N N . ALA A 1 194 ? 17.922 13.68 4.082 1 98.81 194 ALA A N 1
ATOM 1400 C CA . ALA A 1 194 ? 16.953 14.742 3.867 1 98.81 194 ALA A CA 1
ATOM 1401 C C . ALA A 1 194 ? 16.984 15.234 2.422 1 98.81 194 ALA A C 1
ATOM 1403 O O . ALA A 1 194 ? 18.062 15.547 1.893 1 98.81 194 ALA A O 1
ATOM 1404 N N . VAL A 1 195 ? 15.844 15.289 1.776 1 98.88 195 VAL A N 1
ATOM 1405 C CA . VAL A 1 195 ? 15.742 15.641 0.364 1 98.88 195 VAL A CA 1
ATOM 1406 C C . VAL A 1 195 ? 14.859 16.875 0.203 1 98.88 195 VAL A C 1
ATOM 1408 O O . VAL A 1 195 ? 13.727 16.906 0.689 1 98.88 195 VAL A O 1
ATOM 1411 N N . ASP A 1 196 ? 15.32 17.875 -0.421 1 98.31 196 ASP A N 1
ATOM 1412 C CA . ASP A 1 196 ? 14.57 19.094 -0.735 1 98.31 196 ASP A CA 1
ATOM 1413 C C . ASP A 1 196 ? 15.195 19.844 -1.905 1 98.31 196 ASP A C 1
ATOM 1415 O O . ASP A 1 196 ? 16.312 19.516 -2.328 1 98.31 196 ASP A O 1
ATOM 1419 N N . VAL A 1 197 ? 14.477 20.781 -2.463 1 97.31 197 VAL A N 1
ATOM 1420 C CA . VAL A 1 197 ? 14.992 21.562 -3.58 1 97.31 197 VAL A CA 1
ATOM 1421 C C . VAL A 1 197 ? 15.57 22.875 -3.068 1 97.31 197 VAL A C 1
ATOM 1423 O O . VAL A 1 197 ? 16.25 23.594 -3.805 1 97.31 197 VAL A O 1
ATOM 1426 N N . GLU A 1 198 ? 15.305 23.234 -1.779 1 95.44 198 GLU A N 1
ATOM 1427 C CA . GLU A 1 198 ? 15.742 24.5 -1.206 1 95.44 198 GLU A CA 1
ATOM 1428 C C . GLU A 1 198 ? 17 24.312 -0.361 1 95.44 198 GLU A C 1
ATOM 1430 O O . GLU A 1 198 ? 16.969 23.625 0.665 1 95.44 198 GLU A O 1
ATOM 1435 N N . ALA A 1 199 ? 18 25.078 -0.646 1 95.62 199 ALA A N 1
ATOM 1436 C CA . ALA A 1 199 ? 19.281 24.969 0.051 1 95.62 199 ALA A CA 1
ATOM 1437 C C . ALA A 1 199 ? 19.141 25.344 1.524 1 95.62 199 ALA A C 1
ATOM 1439 O O . ALA A 1 199 ? 19.766 24.734 2.391 1 95.62 199 ALA A O 1
ATOM 1440 N N . ALA A 1 200 ? 18.344 26.297 1.761 1 92.38 200 ALA A N 1
ATOM 1441 C CA . ALA A 1 200 ? 18.156 26.766 3.133 1 92.38 200 ALA A CA 1
ATOM 1442 C C . ALA A 1 200 ? 17.547 25.672 4.004 1 92.38 200 ALA A C 1
ATOM 1444 O O . ALA A 1 200 ? 17.938 25.5 5.164 1 92.38 200 ALA A O 1
ATOM 1445 N N . LYS A 1 201 ? 16.625 24.922 3.48 1 93.62 201 LYS A N 1
ATOM 1446 C CA . LYS A 1 201 ? 15.977 23.844 4.219 1 93.62 201 LYS A CA 1
ATOM 1447 C C . LYS A 1 201 ? 16.922 22.672 4.426 1 93.62 201 LYS A C 1
ATOM 1449 O O . LYS A 1 201 ? 16.891 22.016 5.473 1 93.62 201 LYS A O 1
ATOM 1454 N N . LEU A 1 202 ? 17.75 22.438 3.432 1 97.25 202 LEU A N 1
ATOM 1455 C CA . LEU A 1 202 ? 18.75 21.391 3.555 1 97.25 202 LEU A CA 1
ATOM 1456 C C . LEU A 1 202 ? 19.766 21.719 4.645 1 97.25 202 LEU A C 1
ATOM 1458 O O . LEU A 1 202 ? 20.156 20.844 5.418 1 97.25 202 LEU A O 1
ATOM 1462 N N . LYS A 1 203 ? 20.141 22.984 4.699 1 95.06 203 LYS A N 1
ATOM 1463 C CA . LYS A 1 203 ? 21.031 23.422 5.766 1 95.06 203 LYS A CA 1
ATOM 1464 C C . LYS A 1 203 ? 20.391 23.219 7.137 1 95.06 203 LYS A C 1
ATOM 1466 O O . LYS A 1 203 ? 21.031 22.703 8.055 1 95.06 203 LYS A O 1
ATOM 1471 N N . MET A 1 204 ? 19.156 23.594 7.211 1 91.69 204 MET A N 1
ATOM 1472 C CA . MET A 1 204 ? 18.422 23.406 8.453 1 91.69 204 MET A CA 1
ATOM 1473 C C . MET A 1 204 ? 18.328 21.938 8.828 1 91.69 204 MET A C 1
ATOM 1475 O O . MET A 1 204 ? 18.453 21.578 10 1 91.69 204 MET A O 1
ATOM 1479 N N . ALA A 1 205 ? 18.125 21.109 7.883 1 96 205 ALA A N 1
ATOM 1480 C CA . ALA A 1 205 ? 18 19.672 8.109 1 96 205 ALA A CA 1
ATOM 1481 C C . ALA A 1 205 ? 19.297 19.109 8.711 1 96 205 ALA A C 1
ATOM 1483 O O . ALA A 1 205 ? 19.25 18.266 9.609 1 96 205 ALA A O 1
ATOM 1484 N N . THR A 1 206 ? 20.391 19.562 8.211 1 95.88 206 THR A N 1
ATOM 1485 C CA . THR A 1 206 ? 21.672 19.125 8.742 1 95.88 206 THR A CA 1
ATOM 1486 C C . THR A 1 206 ? 21.797 19.484 10.219 1 95.88 206 THR A C 1
ATOM 1488 O O . THR A 1 206 ? 22.219 18.672 11.031 1 95.88 206 THR A O 1
ATOM 1491 N N . GLU A 1 207 ? 21.312 20.625 10.531 1 92 207 GLU A N 1
ATOM 1492 C CA . GLU A 1 207 ? 21.391 21.109 11.906 1 92 207 GLU A CA 1
ATOM 1493 C C . GLU A 1 207 ? 20.438 20.328 12.812 1 92 207 GLU A C 1
ATOM 1495 O O . GLU A 1 207 ? 20.703 20.188 14.008 1 92 207 GLU A O 1
ATOM 1500 N N . LEU A 1 208 ? 19.438 19.812 12.195 1 92.12 208 LEU A N 1
ATOM 1501 C CA . LEU A 1 208 ? 18.406 19.172 12.992 1 92.12 208 LEU A CA 1
ATOM 1502 C C . LEU A 1 208 ? 18.609 17.656 13.039 1 92.12 208 LEU A C 1
ATOM 1504 O O . LEU A 1 208 ? 17.812 16.938 13.656 1 92.12 208 LEU A O 1
ATOM 1508 N N . GLY A 1 209 ? 19.641 17.141 12.297 1 92.44 209 GLY A N 1
ATOM 1509 C CA . GLY A 1 209 ? 19.969 15.742 12.562 1 92.44 209 GLY A CA 1
ATOM 1510 C C . GLY A 1 209 ? 20.109 14.914 11.305 1 92.44 209 GLY A C 1
ATOM 1511 O O . GLY A 1 209 ? 20.438 13.727 11.375 1 92.44 209 GLY A O 1
ATOM 1512 N N . ALA A 1 210 ? 19.922 15.492 10.148 1 97.56 210 ALA A N 1
ATOM 1513 C CA . ALA A 1 210 ? 20.125 14.742 8.922 1 97.56 210 ALA A CA 1
ATOM 1514 C C . ALA A 1 210 ? 21.594 14.32 8.781 1 97.56 210 ALA A C 1
ATOM 1516 O O . ALA A 1 210 ? 22.5 15.125 9.023 1 97.56 210 ALA A O 1
ATOM 1517 N N . THR A 1 211 ? 21.812 13.102 8.43 1 98 211 THR A N 1
ATOM 1518 C CA . THR A 1 211 ? 23.172 12.617 8.219 1 98 211 THR A CA 1
ATOM 1519 C C . THR A 1 211 ? 23.656 12.961 6.816 1 98 211 THR A C 1
ATOM 1521 O O . THR A 1 211 ? 24.875 13.094 6.582 1 98 211 THR A O 1
ATOM 1524 N N . THR A 1 212 ? 22.734 13.016 5.922 1 98.31 212 THR A N 1
ATOM 1525 C CA . THR A 1 212 ? 22.984 13.328 4.52 1 98.31 212 THR A CA 1
ATOM 1526 C C . THR A 1 212 ? 21.859 14.172 3.932 1 98.31 212 THR A C 1
ATOM 1528 O O . THR A 1 212 ? 20.703 14.023 4.324 1 98.31 212 THR A O 1
ATOM 1531 N N . VAL A 1 213 ? 22.25 15.094 3.066 1 98.69 213 VAL A N 1
ATOM 1532 C CA . VAL A 1 213 ? 21.234 15.883 2.389 1 98.69 213 VAL A CA 1
ATOM 1533 C C . VAL A 1 213 ? 21.375 15.727 0.877 1 98.69 213 VAL A C 1
ATOM 1535 O O . VAL A 1 213 ? 22.469 15.508 0.369 1 98.69 213 VAL A O 1
ATOM 1538 N N . ILE A 1 214 ? 20.281 15.75 0.175 1 98.88 214 ILE A N 1
ATOM 1539 C CA . ILE A 1 214 ? 20.25 15.695 -1.282 1 98.88 214 ILE A CA 1
ATOM 1540 C C . ILE A 1 214 ? 19.484 16.906 -1.83 1 98.88 214 ILE A C 1
ATOM 1542 O O . ILE A 1 214 ? 18.328 17.109 -1.498 1 98.88 214 ILE A O 1
ATOM 1546 N N . ASP A 1 215 ? 20.156 17.688 -2.635 1 98.69 215 ASP A N 1
ATOM 1547 C CA . ASP A 1 215 ? 19.516 18.781 -3.367 1 98.69 215 ASP A CA 1
ATOM 1548 C C . ASP A 1 215 ? 18.828 18.266 -4.633 1 98.69 215 ASP A C 1
ATOM 1550 O O . ASP A 1 215 ? 19.484 18.094 -5.668 1 98.69 215 ASP A O 1
ATOM 1554 N N . ALA A 1 216 ? 17.562 18.078 -4.562 1 98.31 216 ALA A N 1
ATOM 1555 C CA . ALA A 1 216 ? 16.797 17.453 -5.641 1 98.31 216 ALA A CA 1
ATOM 1556 C C . ALA A 1 216 ? 16.656 18.391 -6.828 1 98.31 216 ALA A C 1
ATOM 1558 O O . ALA A 1 216 ? 16.156 18 -7.887 1 98.31 216 ALA A O 1
ATOM 1559 N N . SER A 1 217 ? 17.047 19.656 -6.688 1 97.31 217 SER A N 1
ATOM 1560 C CA . SER A 1 217 ? 17.078 20.578 -7.82 1 97.31 217 SER A CA 1
ATOM 1561 C C . SER A 1 217 ? 18.297 20.344 -8.703 1 97.31 217 SER A C 1
ATOM 1563 O O . SER A 1 217 ? 18.344 20.797 -9.844 1 97.31 217 SER A O 1
ATOM 1565 N N . ARG A 1 218 ? 19.219 19.594 -8.195 1 97.56 218 ARG A N 1
ATOM 1566 C CA . ARG A 1 218 ? 20.484 19.422 -8.898 1 97.56 218 ARG A CA 1
ATOM 1567 C C . ARG A 1 218 ? 20.672 17.984 -9.352 1 97.56 218 ARG A C 1
ATOM 1569 O O . ARG A 1 218 ? 21.281 17.719 -10.391 1 97.56 218 ARG A O 1
ATOM 1576 N N . ILE A 1 219 ? 20.219 17.047 -8.562 1 97.62 219 ILE A N 1
ATOM 1577 C CA . ILE A 1 219 ? 20.438 15.641 -8.883 1 97.62 219 ILE A CA 1
ATOM 1578 C C . ILE A 1 219 ? 19.156 14.852 -8.625 1 97.62 219 ILE A C 1
ATOM 1580 O O . ILE A 1 219 ? 18.312 15.266 -7.816 1 97.62 219 ILE A O 1
ATOM 1584 N N . ASP A 1 220 ? 18.969 13.68 -9.273 1 98.38 220 ASP A N 1
ATOM 1585 C CA . ASP A 1 220 ? 17.844 12.789 -9.047 1 98.38 220 ASP A CA 1
ATOM 1586 C C . ASP A 1 220 ? 17.938 12.117 -7.68 1 98.38 220 ASP A C 1
ATOM 1588 O O . ASP A 1 220 ? 18.859 11.328 -7.434 1 98.38 220 ASP A O 1
ATOM 1592 N N . PRO A 1 221 ? 17.016 12.391 -6.828 1 98.81 221 PRO A N 1
ATOM 1593 C CA . PRO A 1 221 ? 17.156 11.891 -5.457 1 98.81 221 PRO A CA 1
ATOM 1594 C C . PRO A 1 221 ? 17.078 10.367 -5.383 1 98.81 221 PRO A C 1
ATOM 1596 O O . PRO A 1 221 ? 17.688 9.758 -4.504 1 98.81 221 PRO A O 1
ATOM 1599 N N . VAL A 1 222 ? 16.359 9.719 -6.27 1 98.88 222 VAL A N 1
ATOM 1600 C CA . VAL A 1 222 ? 16.203 8.273 -6.246 1 98.88 222 VAL A CA 1
ATOM 1601 C C . VAL A 1 222 ? 17.547 7.609 -6.562 1 98.88 222 VAL A C 1
ATOM 1603 O O . VAL A 1 222 ? 17.984 6.711 -5.84 1 98.88 222 VAL A O 1
ATOM 1606 N N . GLU A 1 223 ? 18.172 8.039 -7.602 1 98.56 223 GLU A N 1
ATOM 1607 C CA . GLU A 1 223 ? 19.469 7.496 -7.992 1 98.56 223 GLU A CA 1
ATOM 1608 C C . GLU A 1 223 ? 20.516 7.719 -6.898 1 98.56 223 GLU A C 1
ATOM 1610 O O . GLU A 1 223 ? 21.312 6.824 -6.598 1 98.56 223 GLU A O 1
ATOM 1615 N N . GLU A 1 224 ? 20.484 8.93 -6.32 1 98.75 224 GLU A N 1
ATOM 1616 C CA . GLU A 1 224 ? 21.453 9.242 -5.273 1 98.75 224 GLU A CA 1
ATOM 1617 C C . GLU A 1 224 ? 21.234 8.383 -4.035 1 98.75 224 GLU A C 1
ATOM 1619 O O . GLU A 1 224 ? 22.188 7.898 -3.426 1 98.75 224 GLU A O 1
ATOM 1624 N N . ILE A 1 225 ? 20.016 8.156 -3.635 1 98.81 225 ILE A N 1
ATOM 1625 C CA . ILE A 1 225 ? 19.703 7.32 -2.482 1 98.81 225 ILE A CA 1
ATOM 1626 C C . ILE A 1 225 ? 20.141 5.883 -2.75 1 98.81 225 ILE A C 1
ATOM 1628 O O . ILE A 1 225 ? 20.703 5.223 -1.87 1 98.81 225 ILE A O 1
ATOM 1632 N N . ARG A 1 226 ? 19.875 5.402 -3.971 1 98.5 226 ARG A N 1
ATOM 1633 C CA . ARG A 1 226 ? 20.328 4.059 -4.324 1 98.5 226 ARG A CA 1
ATOM 1634 C C . ARG A 1 226 ? 21.844 3.934 -4.211 1 98.5 226 ARG A C 1
ATOM 1636 O O . ARG A 1 226 ? 22.344 2.934 -3.701 1 98.5 226 ARG A O 1
ATOM 1643 N N . ARG A 1 227 ? 22.516 4.938 -4.699 1 98.19 227 ARG A N 1
ATOM 1644 C CA . ARG A 1 227 ? 23.969 4.945 -4.586 1 98.19 227 ARG A CA 1
ATOM 1645 C C . ARG A 1 227 ? 24.406 4.898 -3.125 1 98.19 227 ARG A C 1
ATOM 1647 O O . ARG A 1 227 ? 25.266 4.086 -2.752 1 98.19 227 ARG A O 1
ATOM 1654 N N . LEU A 1 228 ? 23.766 5.691 -2.244 1 98.12 228 LEU A N 1
ATOM 1655 C CA . LEU A 1 228 ? 24.125 5.824 -0.836 1 98.12 228 LEU A CA 1
ATOM 1656 C C . LEU A 1 228 ? 23.797 4.551 -0.068 1 98.12 228 LEU A C 1
ATOM 1658 O O . LEU A 1 228 ? 24.312 4.332 1.03 1 98.12 228 LEU A O 1
ATOM 1662 N N . THR A 1 229 ? 22.938 3.717 -0.622 1 97.88 229 THR A N 1
ATOM 1663 C CA . THR A 1 229 ? 22.469 2.537 0.099 1 97.88 229 THR A CA 1
ATOM 1664 C C . THR A 1 229 ? 22.938 1.262 -0.594 1 97.88 229 THR A C 1
ATOM 1666 O O . THR A 1 229 ? 22.359 0.191 -0.393 1 97.88 229 THR A O 1
ATOM 1669 N N . GLY A 1 230 ? 23.891 1.373 -1.509 1 97.25 230 GLY A N 1
ATOM 1670 C CA . GLY A 1 230 ? 24.438 0.211 -2.189 1 97.25 230 GLY A CA 1
ATOM 1671 C C . GLY A 1 230 ? 23.469 -0.419 -3.17 1 97.25 230 GLY A C 1
ATOM 1672 O O . GLY A 1 230 ? 23.453 -1.641 -3.334 1 97.25 230 GLY A O 1
ATOM 1673 N N . GLY A 1 231 ? 22.578 0.391 -3.629 1 97.56 231 GLY A N 1
ATOM 1674 C CA . GLY A 1 231 ? 21.641 -0.069 -4.641 1 97.56 231 GLY A CA 1
ATOM 1675 C C . GLY A 1 231 ? 20.344 -0.586 -4.055 1 97.56 231 GLY A C 1
ATOM 1676 O O . GLY A 1 231 ? 19.406 -0.905 -4.793 1 97.56 231 GLY A O 1
ATOM 1677 N N . LEU A 1 232 ? 20.094 -0.658 -2.779 1 97.06 232 LEU A N 1
ATOM 1678 C CA . LEU A 1 232 ? 18.969 -1.324 -2.127 1 97.06 232 LEU A CA 1
ATOM 1679 C C . LEU A 1 232 ? 17.781 -0.378 -1.988 1 97.06 232 LEU A C 1
ATOM 1681 O O . LEU A 1 232 ? 16.641 -0.786 -2.166 1 97.06 232 LEU A O 1
ATOM 1685 N N . GLY A 1 233 ? 18.062 0.924 -1.666 1 98.56 233 GLY A N 1
ATOM 1686 C CA . GLY A 1 233 ? 17.031 1.856 -1.225 1 98.56 233 GLY A CA 1
ATOM 1687 C C . GLY A 1 233 ? 16.922 1.94 0.285 1 98.56 233 GLY A C 1
ATOM 1688 O O . GLY A 1 233 ? 17.641 1.247 1.01 1 98.56 233 GLY A O 1
ATOM 1689 N N . VAL A 1 234 ? 16.062 2.752 0.731 1 98.88 234 VAL A N 1
ATOM 1690 C CA . VAL A 1 234 ? 15.938 3 2.164 1 98.88 234 VAL A CA 1
ATOM 1691 C C . VAL A 1 234 ? 14.891 2.064 2.766 1 98.88 234 VAL A C 1
ATOM 1693 O O . VAL A 1 234 ? 14 1.585 2.062 1 98.88 234 VAL A O 1
ATOM 1696 N N . ASP A 1 235 ? 15.008 1.842 4.094 1 98.81 235 ASP A N 1
ATOM 1697 C CA . ASP A 1 235 ? 14.016 1.067 4.824 1 98.81 235 ASP A CA 1
ATOM 1698 C C . ASP A 1 235 ? 12.68 1.808 4.887 1 98.81 235 ASP A C 1
ATOM 1700 O O . ASP A 1 235 ? 11.617 1.193 4.766 1 98.81 235 ASP A O 1
ATOM 1704 N N . TYR A 1 236 ? 12.773 3.145 5.059 1 98.88 236 TYR A N 1
ATOM 1705 C CA . TYR A 1 236 ? 11.586 3.982 5.16 1 98.88 236 TYR A CA 1
ATOM 1706 C C . TYR A 1 236 ? 11.742 5.258 4.344 1 98.88 236 TYR A C 1
ATOM 1708 O O . TYR A 1 236 ? 12.766 5.945 4.445 1 98.88 236 TYR A O 1
ATOM 1716 N N . ALA A 1 237 ? 10.867 5.555 3.506 1 98.94 237 ALA A N 1
ATOM 1717 C CA . ALA A 1 237 ? 10.766 6.84 2.826 1 98.94 237 ALA A CA 1
ATOM 1718 C C . ALA A 1 237 ? 9.539 7.617 3.289 1 98.94 237 ALA A C 1
ATOM 1720 O O . ALA A 1 237 ? 8.414 7.109 3.223 1 98.94 237 ALA A O 1
ATOM 1721 N N . ILE A 1 238 ? 9.734 8.789 3.771 1 98.81 238 ILE A N 1
ATOM 1722 C CA . ILE A 1 238 ? 8.656 9.664 4.227 1 98.81 238 ILE A CA 1
ATOM 1723 C C . ILE A 1 238 ? 8.5 10.828 3.258 1 98.81 238 ILE A C 1
ATOM 1725 O O . ILE A 1 238 ? 9.469 11.516 2.939 1 98.81 238 ILE A O 1
ATOM 1729 N N . GLU A 1 239 ? 7.32 11.047 2.744 1 98.62 239 GLU A N 1
ATOM 1730 C CA . GLU A 1 239 ? 7.082 12.102 1.763 1 98.62 239 GLU A CA 1
ATOM 1731 C C . GLU A 1 239 ? 6.109 13.141 2.303 1 98.62 239 GLU A C 1
ATOM 1733 O O . GLU A 1 239 ? 5.047 12.797 2.822 1 98.62 239 GLU A O 1
ATOM 1738 N N . SER A 1 240 ? 6.5 14.375 2.229 1 96.69 240 SER A N 1
ATOM 1739 C CA . SER A 1 240 ? 5.656 15.453 2.721 1 96.69 240 SER A CA 1
ATOM 1740 C C . SER A 1 240 ? 5.754 16.688 1.822 1 96.69 240 SER A C 1
ATOM 1742 O O . SER A 1 240 ? 5.543 17.812 2.277 1 96.69 240 SER A O 1
ATOM 1744 N N . ALA A 1 241 ? 6.09 16.562 0.565 1 94.25 241 ALA A N 1
ATOM 1745 C CA . ALA A 1 241 ? 6.246 17.688 -0.352 1 94.25 241 ALA A CA 1
ATOM 1746 C C . ALA A 1 241 ? 4.914 18.062 -1 1 94.25 241 ALA A C 1
ATOM 1748 O O . ALA A 1 241 ? 4.742 19.188 -1.489 1 94.25 241 ALA A O 1
ATOM 1749 N N . GLY A 1 242 ? 3.992 17.109 -1.109 1 91.69 242 GLY A N 1
ATOM 1750 C CA . GLY A 1 242 ? 2.65 17.406 -1.585 1 91.69 242 GLY A CA 1
ATOM 1751 C C . GLY A 1 242 ? 2.51 17.281 -3.09 1 91.69 242 GLY A C 1
ATOM 1752 O O . GLY A 1 242 ? 1.566 17.828 -3.678 1 91.69 242 GLY A O 1
ATOM 1753 N N . LEU A 1 243 ? 3.484 16.625 -3.748 1 95 243 LEU A N 1
ATOM 1754 C CA . LEU A 1 243 ? 3.453 16.406 -5.191 1 95 243 LEU A CA 1
ATOM 1755 C C . LEU A 1 243 ? 3.439 14.922 -5.52 1 95 243 LEU A C 1
ATOM 1757 O O . LEU A 1 243 ? 4.156 14.133 -4.898 1 95 243 LEU A O 1
ATOM 1761 N N . THR A 1 244 ? 2.643 14.555 -6.535 1 97.5 244 THR A N 1
ATOM 1762 C CA . THR A 1 244 ? 2.539 13.148 -6.918 1 97.5 244 THR A CA 1
ATOM 1763 C C . THR A 1 244 ? 3.9 12.602 -7.336 1 97.5 244 THR A C 1
ATOM 1765 O O . THR A 1 244 ? 4.27 11.484 -6.953 1 97.5 244 THR A O 1
ATOM 1768 N N . ARG A 1 245 ? 4.652 13.406 -8.062 1 97.5 245 ARG A N 1
ATOM 1769 C CA . ARG A 1 245 ? 5.961 12.969 -8.547 1 97.5 245 ARG A CA 1
ATOM 1770 C C . ARG A 1 245 ? 6.895 12.648 -7.383 1 97.5 245 ARG A C 1
ATOM 1772 O O . ARG A 1 245 ? 7.711 11.734 -7.465 1 97.5 245 ARG A O 1
ATOM 1779 N N . VAL A 1 246 ? 6.777 13.352 -6.293 1 98.44 246 VAL A N 1
ATOM 1780 C CA . VAL A 1 246 ? 7.664 13.148 -5.152 1 98.44 246 VAL A CA 1
ATOM 1781 C C . VAL A 1 246 ? 7.234 11.906 -4.379 1 98.44 246 VAL A C 1
ATOM 1783 O O . VAL A 1 246 ? 8.07 11.172 -3.854 1 98.44 246 VAL A O 1
ATOM 1786 N N . ILE A 1 247 ? 5.922 11.664 -4.312 1 98.69 247 ILE A N 1
ATOM 1787 C CA . ILE A 1 247 ? 5.453 10.414 -3.732 1 98.69 247 ILE A CA 1
ATOM 1788 C C . ILE A 1 247 ? 6.027 9.234 -4.516 1 98.69 247 ILE A C 1
ATOM 1790 O O . ILE A 1 247 ? 6.52 8.266 -3.93 1 98.69 247 ILE A O 1
ATOM 1794 N N . GLU A 1 248 ? 6.008 9.352 -5.844 1 98.75 248 GLU A N 1
ATOM 1795 C CA . GLU A 1 248 ? 6.551 8.312 -6.711 1 98.75 248 GLU A CA 1
ATOM 1796 C C . GLU A 1 248 ? 8.047 8.133 -6.488 1 98.75 248 GLU A C 1
ATOM 1798 O O . GLU A 1 248 ? 8.539 7.004 -6.414 1 98.75 248 GLU A O 1
ATOM 1803 N N . GLN A 1 249 ? 8.781 9.211 -6.32 1 98.75 249 GLN A N 1
ATOM 1804 C CA . GLN A 1 249 ? 10.219 9.148 -6.059 1 98.75 249 GLN A CA 1
ATOM 1805 C C . GLN A 1 249 ? 10.508 8.477 -4.719 1 98.75 249 GLN A C 1
ATOM 1807 O O . GLN A 1 249 ? 11.422 7.664 -4.613 1 98.75 249 GLN A O 1
ATOM 1812 N N . ALA A 1 250 ? 9.695 8.867 -3.709 1 98.88 250 ALA A N 1
ATOM 1813 C CA . ALA A 1 250 ? 9.867 8.258 -2.393 1 98.88 250 ALA A CA 1
ATOM 1814 C C . ALA A 1 250 ? 9.641 6.75 -2.453 1 98.88 250 ALA A C 1
ATOM 1816 O O . ALA A 1 250 ? 10.406 5.973 -1.886 1 98.88 250 ALA A O 1
ATOM 1817 N N . PHE A 1 251 ? 8.633 6.359 -3.172 1 98.88 251 PHE A N 1
ATOM 1818 C CA . PHE A 1 251 ? 8.344 4.938 -3.346 1 98.88 251 PHE A CA 1
ATOM 1819 C C . PHE A 1 251 ? 9.484 4.238 -4.078 1 98.88 251 PHE A C 1
ATOM 1821 O O . PHE A 1 251 ? 9.93 3.17 -3.658 1 98.88 251 PHE A O 1
ATOM 1828 N N . ASP A 1 252 ? 9.945 4.855 -5.121 1 98.81 252 ASP A N 1
ATOM 1829 C CA . ASP A 1 252 ? 11.023 4.281 -5.918 1 98.81 252 ASP A CA 1
ATOM 1830 C C . ASP A 1 252 ? 12.305 4.141 -5.098 1 98.81 252 ASP A C 1
ATOM 1832 O O . ASP A 1 252 ? 13.102 3.225 -5.32 1 98.81 252 ASP A O 1
ATOM 1836 N N . ALA A 1 253 ? 12.477 4.98 -4.086 1 98.88 253 ALA A N 1
ATOM 1837 C CA . ALA A 1 253 ? 13.688 4.996 -3.273 1 98.88 253 ALA A CA 1
ATOM 1838 C C . ALA A 1 253 ? 13.602 3.977 -2.141 1 98.88 253 ALA A C 1
ATOM 1840 O O . ALA A 1 253 ? 14.578 3.752 -1.424 1 98.88 253 ALA A O 1
ATOM 1841 N N . THR A 1 254 ? 12.469 3.416 -1.925 1 98.88 254 THR A N 1
ATOM 1842 C CA . THR A 1 254 ? 12.25 2.422 -0.881 1 98.88 254 THR A CA 1
ATOM 1843 C C . THR A 1 254 ? 12.789 1.061 -1.307 1 98.88 254 THR A C 1
ATOM 1845 O O . THR A 1 254 ? 12.664 0.672 -2.469 1 98.88 254 THR A O 1
ATOM 1848 N N . ARG A 1 255 ? 13.359 0.347 -0.429 1 98.69 255 ARG A N 1
ATOM 1849 C CA . ARG A 1 255 ? 13.953 -0.938 -0.783 1 98.69 255 ARG A CA 1
ATOM 1850 C C . ARG A 1 255 ? 12.883 -2.01 -0.948 1 98.69 255 ARG A C 1
ATOM 1852 O O . ARG A 1 255 ? 11.805 -1.92 -0.347 1 98.69 255 ARG A O 1
ATOM 1859 N N . ARG A 1 256 ? 13.164 -3.006 -1.754 1 97.56 256 ARG A N 1
ATOM 1860 C CA . ARG A 1 256 ? 12.344 -4.207 -1.854 1 97.56 256 ARG A CA 1
ATOM 1861 C C . ARG A 1 256 ? 12.414 -5.031 -0.574 1 97.56 256 ARG A C 1
ATOM 1863 O O . ARG A 1 256 ? 13.266 -4.777 0.285 1 97.56 256 ARG A O 1
ATOM 1870 N N . PHE A 1 257 ? 11.453 -5.996 -0.391 1 94.62 257 PHE A N 1
ATOM 1871 C CA . PHE A 1 257 ? 11.43 -7.012 0.653 1 94.62 257 PHE A CA 1
ATOM 1872 C C . PHE A 1 257 ? 11.32 -6.371 2.031 1 94.62 257 PHE A C 1
ATOM 1874 O O . PHE A 1 257 ? 12.094 -6.695 2.934 1 94.62 257 PHE A O 1
ATOM 1881 N N . GLY A 1 258 ? 10.438 -5.328 2.076 1 94.12 258 GLY A N 1
ATOM 1882 C CA . GLY A 1 258 ? 10.078 -4.914 3.426 1 94.12 258 GLY A CA 1
ATOM 1883 C C . GLY A 1 258 ? 10.133 -3.412 3.621 1 94.12 258 GLY A C 1
ATOM 1884 O O . GLY A 1 258 ? 9.734 -2.902 4.672 1 94.12 258 GLY A O 1
ATOM 1885 N N . GLY A 1 259 ? 10.656 -2.65 2.65 1 98.19 259 GLY A N 1
ATOM 1886 C CA . GLY A 1 259 ? 10.672 -1.201 2.777 1 98.19 259 GLY A CA 1
ATOM 1887 C C . GLY A 1 259 ? 9.289 -0.587 2.803 1 98.19 259 GLY A C 1
ATOM 1888 O O . GLY A 1 259 ? 8.328 -1.18 2.299 1 98.19 259 GLY A O 1
ATOM 1889 N N . LEU A 1 260 ? 9.18 0.634 3.377 1 98.75 260 LEU A N 1
ATOM 1890 C CA . LEU A 1 260 ? 7.887 1.298 3.533 1 98.75 260 LEU A CA 1
ATOM 1891 C C . LEU A 1 260 ? 7.977 2.764 3.121 1 98.75 260 LEU A C 1
ATOM 1893 O O . LEU A 1 260 ? 8.828 3.504 3.625 1 98.75 260 LEU A O 1
ATOM 1897 N N . CYS A 1 261 ? 7.164 3.113 2.195 1 98.88 261 CYS A N 1
ATOM 1898 C CA . CYS A 1 261 ? 6.941 4.508 1.836 1 98.88 261 CYS A CA 1
ATOM 1899 C C . CYS A 1 261 ? 5.691 5.055 2.52 1 98.88 261 CYS A C 1
ATOM 1901 O O . CYS A 1 261 ? 4.594 4.527 2.33 1 98.88 261 CYS A O 1
ATOM 1903 N N . VAL A 1 262 ? 5.809 6.102 3.328 1 98.75 262 VAL A N 1
ATOM 1904 C CA . VAL A 1 262 ? 4.684 6.746 3.992 1 98.75 262 VAL A CA 1
ATOM 1905 C C . VAL A 1 262 ? 4.574 8.195 3.533 1 98.75 262 VAL A C 1
ATOM 1907 O O . VAL A 1 262 ? 5.551 8.945 3.588 1 98.75 262 VAL A O 1
ATOM 1910 N N . PHE A 1 263 ? 3.414 8.531 3.066 1 97.81 263 PHE A N 1
ATOM 1911 C CA . PHE A 1 263 ? 3.273 9.93 2.689 1 97.81 263 PHE A CA 1
ATOM 1912 C C . PHE A 1 263 ? 2.107 10.578 3.43 1 97.81 263 PHE A C 1
ATOM 1914 O O . PHE A 1 263 ? 1.115 9.914 3.734 1 97.81 263 PHE A O 1
ATOM 1921 N N . ALA A 1 264 ? 2.238 11.828 3.762 1 93.75 264 ALA A N 1
ATOM 1922 C CA . ALA A 1 264 ? 1.236 12.625 4.469 1 93.75 264 ALA A CA 1
ATOM 1923 C C . ALA A 1 264 ? 0.726 13.766 3.596 1 93.75 264 ALA A C 1
ATOM 1925 O O . ALA A 1 264 ? -0.206 14.477 3.979 1 93.75 264 ALA A O 1
ATOM 1926 N N . SER A 1 265 ? 1.198 13.906 2.438 1 83.5 265 SER A N 1
ATOM 1927 C CA . SER A 1 265 ? 0.85 15.047 1.596 1 83.5 265 SER A CA 1
ATOM 1928 C C . SER A 1 265 ? -0.394 14.758 0.761 1 83.5 265 SER A C 1
ATOM 1930 O O . SER A 1 265 ? -0.715 13.602 0.497 1 83.5 265 SER A O 1
ATOM 1932 N N . HIS A 1 266 ? -1.056 15.844 0.462 1 86.88 266 HIS A N 1
ATOM 1933 C CA . HIS A 1 266 ? -2.227 15.797 -0.407 1 86.88 266 HIS A CA 1
ATOM 1934 C C . HIS A 1 266 ? -1.968 16.531 -1.718 1 86.88 266 HIS A C 1
ATOM 1936 O O . HIS A 1 266 ? -2.053 17.766 -1.771 1 86.88 266 HIS A O 1
ATOM 1942 N N . PRO A 1 267 ? -1.679 15.75 -2.666 1 92.56 267 PRO A N 1
ATOM 1943 C CA . PRO A 1 267 ? -1.544 16.422 -3.967 1 92.56 267 PRO A CA 1
ATOM 1944 C C . PRO A 1 267 ? -2.852 17.047 -4.449 1 92.56 267 PRO A C 1
ATOM 1946 O O . PRO A 1 267 ? -3.889 16.891 -3.797 1 92.56 267 PRO A O 1
ATOM 1949 N N . ARG A 1 268 ? -2.736 17.766 -5.508 1 92.88 268 ARG A N 1
ATOM 1950 C CA . ARG A 1 268 ? -3.906 18.438 -6.07 1 92.88 268 ARG A CA 1
ATOM 1951 C C . ARG A 1 268 ? -5 17.422 -6.422 1 92.88 268 ARG A C 1
ATOM 1953 O O . ARG A 1 268 ? -4.707 16.328 -6.895 1 92.88 268 ARG A O 1
ATOM 1960 N N . SER A 1 269 ? -6.195 17.938 -6.254 1 91.75 269 SER A N 1
ATOM 1961 C CA . SER A 1 269 ? -7.348 17.078 -6.531 1 91.75 269 SER A CA 1
ATOM 1962 C C . SER A 1 269 ? -7.309 16.547 -7.961 1 91.75 269 SER A C 1
ATOM 1964 O O . SER A 1 269 ? -7.031 17.297 -8.898 1 91.75 269 SER A O 1
ATOM 1966 N N . GLY A 1 270 ? -7.543 15.242 -8.07 1 92.38 270 GLY A N 1
ATOM 1967 C CA . GLY A 1 270 ? -7.617 14.648 -9.391 1 92.38 270 GLY A CA 1
ATOM 1968 C C . GLY A 1 270 ? -6.305 14.023 -9.844 1 92.38 270 GLY A C 1
ATOM 1969 O O . GLY A 1 270 ? -6.281 13.219 -10.773 1 92.38 270 GLY A O 1
ATOM 1970 N N . GLU A 1 271 ? -5.191 14.461 -9.211 1 95.88 271 GLU A N 1
ATOM 1971 C CA . GLU A 1 271 ? -3.896 13.898 -9.586 1 95.88 271 GLU A CA 1
ATOM 1972 C C . GLU A 1 271 ? -3.703 12.508 -8.992 1 95.88 271 GLU A C 1
ATOM 1974 O O . GLU A 1 271 ? -4.09 12.258 -7.844 1 95.88 271 GLU A O 1
ATOM 1979 N N . LYS A 1 272 ? -3.143 11.602 -9.797 1 97.94 272 LYS A N 1
ATOM 1980 C CA . LYS A 1 272 ? -2.904 10.234 -9.352 1 97.94 272 LYS A CA 1
ATOM 1981 C C . LYS A 1 272 ? -1.412 9.914 -9.32 1 97.94 272 LYS A C 1
ATOM 1983 O O . LYS A 1 272 ? -0.621 10.562 -10.008 1 97.94 272 LYS A O 1
ATOM 1988 N N . ILE A 1 273 ? -1.018 8.977 -8.523 1 98.31 273 ILE A N 1
ATOM 1989 C CA . ILE A 1 273 ? 0.361 8.5 -8.523 1 98.31 273 ILE A CA 1
ATOM 1990 C C . ILE A 1 273 ? 0.473 7.254 -9.398 1 98.31 273 ILE A C 1
ATOM 1992 O O . ILE A 1 273 ? -0.446 6.43 -9.445 1 98.31 273 ILE A O 1
ATOM 1996 N N . ALA A 1 274 ? 1.565 7.133 -10.07 1 98.25 274 ALA A N 1
ATOM 1997 C CA . ALA A 1 274 ? 1.857 5.98 -10.914 1 98.25 274 ALA A CA 1
ATOM 1998 C C . ALA A 1 274 ? 2.93 5.094 -10.289 1 98.25 274 ALA A C 1
ATOM 2000 O O . ALA A 1 274 ? 4.039 5.555 -10.008 1 98.25 274 ALA A O 1
ATOM 2001 N N . LEU A 1 275 ? 2.613 3.814 -10.062 1 98.25 275 LEU A N 1
ATOM 2002 C CA . LEU A 1 275 ? 3.533 2.887 -9.414 1 98.25 275 LEU A CA 1
ATOM 2003 C C . LEU A 1 275 ? 3.738 1.64 -10.266 1 98.25 275 LEU A C 1
ATOM 2005 O O . LEU A 1 275 ? 2.791 1.137 -10.875 1 98.25 275 LEU A O 1
ATOM 2009 N N . ASP A 1 276 ? 4.957 1.176 -10.297 1 97.31 276 ASP A N 1
ATOM 2010 C CA . ASP A 1 276 ? 5.219 -0.14 -10.875 1 97.31 276 ASP A CA 1
ATOM 2011 C C . ASP A 1 276 ? 4.691 -1.25 -9.969 1 97.31 276 ASP A C 1
ATOM 2013 O O . ASP A 1 276 ? 5.211 -1.467 -8.875 1 97.31 276 ASP A O 1
ATOM 2017 N N . PRO A 1 277 ? 3.691 -1.997 -10.422 1 96.88 277 PRO A N 1
ATOM 2018 C CA . PRO A 1 277 ? 3.113 -3.016 -9.539 1 96.88 277 PRO A CA 1
ATOM 2019 C C . PRO A 1 277 ? 4.105 -4.121 -9.188 1 96.88 277 PRO A C 1
ATOM 2021 O O . PRO A 1 277 ? 3.961 -4.773 -8.148 1 96.88 277 PRO A O 1
ATOM 2024 N N . PHE A 1 278 ? 5.133 -4.309 -9.977 1 95.44 278 PHE A N 1
ATOM 2025 C CA . PHE A 1 278 ? 6.141 -5.328 -9.695 1 95.44 278 PHE A CA 1
ATOM 2026 C C . PHE A 1 278 ? 6.887 -5.004 -8.406 1 95.44 278 PHE A C 1
ATOM 2028 O O . PHE A 1 278 ? 7.254 -5.91 -7.648 1 95.44 278 PHE A O 1
ATOM 2035 N N . GLU A 1 279 ? 7.07 -3.762 -8.133 1 97.25 279 GLU A N 1
ATOM 2036 C CA . GLU A 1 279 ? 7.766 -3.35 -6.914 1 97.25 279 GLU A CA 1
ATOM 2037 C C . GLU A 1 279 ? 6.949 -3.689 -5.672 1 97.25 279 GLU A C 1
ATOM 2039 O O . GLU A 1 279 ? 7.512 -4.035 -4.629 1 97.25 279 GLU A O 1
ATOM 2044 N N . LEU A 1 280 ? 5.605 -3.609 -5.77 1 97.81 280 LEU A N 1
ATOM 2045 C CA . LEU A 1 280 ? 4.734 -4.012 -4.672 1 97.81 280 LEU A CA 1
ATOM 2046 C C . LEU A 1 280 ? 4.789 -5.523 -4.461 1 97.81 280 LEU A C 1
ATOM 2048 O O . LEU A 1 280 ? 4.809 -5.992 -3.32 1 97.81 280 LEU A O 1
ATOM 2052 N N . ILE A 1 281 ? 4.84 -6.246 -5.508 1 95.94 281 ILE A N 1
ATOM 2053 C CA . ILE A 1 281 ? 4.953 -7.699 -5.43 1 95.94 281 ILE A CA 1
ATOM 2054 C C . ILE A 1 281 ? 6.277 -8.078 -4.77 1 95.94 281 ILE A C 1
ATOM 2056 O O . ILE A 1 281 ? 6.344 -9.047 -4.008 1 95.94 281 ILE A O 1
ATOM 2060 N N . CYS A 1 282 ? 7.332 -7.25 -5.035 1 95.88 282 CYS A N 1
ATOM 2061 C CA . CYS A 1 282 ? 8.656 -7.492 -4.48 1 95.88 282 CYS A CA 1
ATOM 2062 C C . CYS A 1 282 ? 8.734 -7.035 -3.029 1 95.88 282 CYS A C 1
ATOM 2064 O O . CYS A 1 282 ? 9.812 -6.996 -2.441 1 95.88 282 CYS A O 1
ATOM 2066 N N . GLY A 1 283 ? 7.656 -6.535 -2.479 1 96.62 283 GLY A N 1
ATOM 2067 C CA . GLY A 1 283 ? 7.602 -6.352 -1.036 1 96.62 283 GLY A CA 1
ATOM 2068 C C . GLY A 1 283 ? 7.688 -4.895 -0.618 1 96.62 283 GLY A C 1
ATOM 2069 O O . GLY A 1 283 ? 7.688 -4.586 0.575 1 96.62 283 GLY A O 1
ATOM 2070 N N . LYS A 1 284 ? 7.801 -3.947 -1.662 1 98.25 284 LYS A N 1
ATOM 2071 C CA . LYS A 1 284 ? 7.652 -2.551 -1.266 1 98.25 284 LYS A CA 1
ATOM 2072 C C . LYS A 1 284 ? 6.242 -2.271 -0.75 1 98.25 284 LYS A C 1
ATOM 2074 O O . LYS A 1 284 ? 5.266 -2.797 -1.286 1 98.25 284 LYS A O 1
ATOM 2079 N N . ARG A 1 285 ? 6.16 -1.466 0.19 1 98.25 285 ARG A N 1
ATOM 2080 C CA . ARG A 1 285 ? 4.871 -1.058 0.738 1 98.25 285 ARG A CA 1
ATOM 2081 C C . ARG A 1 285 ? 4.691 0.455 0.654 1 98.25 285 ARG A C 1
ATOM 2083 O O . ARG A 1 285 ? 5.672 1.203 0.704 1 98.25 285 ARG A O 1
ATOM 2090 N N . ILE A 1 286 ? 3.434 0.909 0.513 1 98.62 286 ILE A N 1
ATOM 2091 C CA . ILE A 1 286 ? 3.104 2.33 0.472 1 98.62 286 ILE A CA 1
ATOM 2092 C C . ILE A 1 286 ? 1.853 2.594 1.308 1 98.62 286 ILE A C 1
ATOM 2094 O O . ILE A 1 286 ? 0.894 1.818 1.263 1 98.62 286 ILE A O 1
ATOM 2098 N N . LEU A 1 287 ? 1.915 3.662 2.082 1 97.62 287 LEU A N 1
ATOM 2099 C CA . LEU A 1 287 ? 0.824 4.035 2.977 1 97.62 287 LEU A CA 1
ATOM 2100 C C . LEU A 1 287 ? 0.622 5.547 2.988 1 97.62 287 LEU A C 1
ATOM 2102 O O . LEU A 1 287 ? 1.593 6.305 3.033 1 97.62 287 LEU A O 1
ATOM 2106 N N . GLY A 1 288 ? -0.613 5.926 2.871 1 97.44 288 GLY A N 1
ATOM 2107 C CA . GLY A 1 288 ? -0.969 7.285 3.236 1 97.44 288 GLY A CA 1
ATOM 2108 C C . GLY A 1 288 ? -1.413 7.422 4.68 1 97.44 288 GLY A C 1
ATOM 2109 O O . GLY A 1 288 ? -2.037 6.512 5.23 1 97.44 288 GLY A O 1
ATOM 2110 N N . THR A 1 289 ? -1.104 8.562 5.273 1 96.06 289 THR A N 1
ATOM 2111 C CA . THR A 1 289 ? -1.479 8.695 6.676 1 96.06 289 THR A CA 1
ATOM 2112 C C . THR A 1 289 ? -2.311 9.953 6.898 1 96.06 289 THR A C 1
ATOM 2114 O O . THR A 1 289 ? -2.055 10.992 6.277 1 96.06 289 THR A O 1
ATOM 2117 N N . TRP A 1 290 ? -3.283 9.695 7.715 1 92.06 290 TRP A N 1
ATOM 2118 C CA . TRP A 1 290 ? -4.082 10.805 8.242 1 92.06 290 TRP A CA 1
ATOM 2119 C C . TRP A 1 290 ? -3.592 11.219 9.617 1 92.06 290 TRP A C 1
ATOM 2121 O O . TRP A 1 290 ? -3.924 10.586 10.625 1 92.06 290 TRP A O 1
ATOM 2131 N N . GLY A 1 291 ? -2.727 12.156 9.68 1 94.69 291 GLY A N 1
ATOM 2132 C CA . GLY A 1 291 ? -2.334 12.727 10.953 1 94.69 291 GLY A CA 1
ATOM 2133 C C . GLY A 1 291 ? -1.211 11.961 11.633 1 94.69 291 GLY A C 1
ATOM 2134 O O . GLY A 1 291 ? -1.071 12 12.852 1 94.69 291 GLY A O 1
ATOM 2135 N N . GLY A 1 292 ? -0.484 11.07 10.914 1 96.94 292 GLY A N 1
ATOM 2136 C CA . GLY A 1 292 ? 0.644 10.344 11.477 1 96.94 292 GLY A CA 1
ATOM 2137 C C . GLY A 1 292 ? 0.232 9.297 12.492 1 96.94 292 GLY A C 1
ATOM 2138 O O . GLY A 1 292 ? 1.01 8.945 13.383 1 96.94 292 GLY A O 1
ATOM 2139 N N . ASP A 1 293 ? -1.114 8.922 12.453 1 95.56 293 ASP A N 1
ATOM 2140 C CA . ASP A 1 293 ? -1.699 8.016 13.43 1 95.56 293 ASP A CA 1
ATOM 2141 C C . ASP A 1 293 ? -1.538 8.555 14.852 1 95.56 293 ASP A C 1
ATOM 2143 O O . ASP A 1 293 ? -1.318 7.789 15.789 1 95.56 293 ASP A O 1
ATOM 2147 N N . SER A 1 294 ? -1.567 9.836 14.906 1 96.88 294 SER A N 1
ATOM 2148 C CA . SER A 1 294 ? -1.359 10.484 16.203 1 96.88 294 SER A CA 1
ATOM 2149 C C . SER A 1 294 ? -2.613 10.406 17.062 1 96.88 294 SER A C 1
ATOM 2151 O O . SER A 1 294 ? -3.732 10.516 16.547 1 96.88 294 SER A O 1
ATOM 2153 N N . LYS A 1 295 ? -2.41 10.234 18.297 1 96.75 295 LYS A N 1
ATOM 2154 C CA . LYS A 1 295 ? -3.408 10.391 19.344 1 96.75 295 LYS A CA 1
ATOM 2155 C C . LYS A 1 295 ? -3.057 11.547 20.281 1 96.75 295 LYS A C 1
ATOM 2157 O O . LYS A 1 295 ? -2.17 11.43 21.125 1 96.75 295 LYS A O 1
ATOM 2162 N N . PRO A 1 296 ? -3.785 12.586 20.141 1 96.81 296 PRO A N 1
ATOM 2163 C CA . PRO A 1 296 ? -3.395 13.828 20.812 1 96.81 296 PRO A CA 1
ATOM 2164 C C . PRO A 1 296 ? -3.184 13.641 22.312 1 96.81 296 PRO A C 1
ATOM 2166 O O . PRO A 1 296 ? -2.199 14.125 22.859 1 96.81 296 PRO A O 1
ATOM 2169 N N . GLU A 1 297 ? -3.977 12.891 22.984 1 94.06 297 GLU A N 1
ATOM 2170 C CA . GLU A 1 297 ? -3.879 12.727 24.438 1 94.06 297 GLU A CA 1
ATOM 2171 C C . GLU A 1 297 ? -2.582 12.023 24.812 1 94.06 297 GLU A C 1
ATOM 2173 O O . GLU A 1 297 ? -2.041 12.258 25.906 1 94.06 297 GLU A O 1
ATOM 2178 N N . ARG A 1 298 ? -2.098 11.227 23.922 1 95.38 298 ARG A N 1
ATOM 2179 C CA . ARG A 1 298 ? -0.88 10.461 24.172 1 95.38 298 ARG A CA 1
ATOM 2180 C C . ARG A 1 298 ? 0.343 11.18 23.609 1 95.38 298 ARG A C 1
ATOM 2182 O O . ARG A 1 298 ? 1.315 11.414 24.328 1 95.38 298 ARG A O 1
ATOM 2189 N N . ASP A 1 299 ? 0.248 11.641 22.438 1 96.81 299 ASP A N 1
ATOM 2190 C CA . ASP A 1 299 ? 1.436 12.039 21.688 1 96.81 299 ASP A CA 1
ATOM 2191 C C . ASP A 1 299 ? 1.823 13.484 22 1 96.81 299 ASP A C 1
ATOM 2193 O O . ASP A 1 299 ? 3.004 13.836 21.969 1 96.81 299 ASP A O 1
ATOM 2197 N N . ILE A 1 300 ? 0.873 14.344 22.359 1 97.38 300 ILE A N 1
ATOM 2198 C CA . ILE A 1 300 ? 1.19 15.75 22.609 1 97.38 300 ILE A CA 1
ATOM 2199 C C . ILE A 1 300 ? 2.043 15.867 23.875 1 97.38 300 ILE A C 1
ATOM 2201 O O . ILE A 1 300 ? 3.055 16.562 23.875 1 97.38 300 ILE A O 1
ATOM 2205 N N . GLU A 1 301 ? 1.646 15.141 24.875 1 96.44 301 GLU A N 1
ATOM 2206 C CA . GLU A 1 301 ? 2.443 15.188 26.094 1 96.44 301 GLU A CA 1
ATOM 2207 C C . GLU A 1 301 ? 3.83 14.586 25.875 1 96.44 301 GLU A C 1
ATOM 2209 O O . GLU A 1 301 ? 4.824 15.117 26.375 1 96.44 301 GLU A O 1
ATOM 2214 N N . LEU A 1 302 ? 3.893 13.531 25.156 1 95.44 302 LEU A N 1
ATOM 2215 C CA . LEU A 1 302 ? 5.168 12.898 24.828 1 95.44 302 LEU A CA 1
ATOM 2216 C C . LEU A 1 302 ? 6.086 13.875 24.094 1 95.44 302 LEU A C 1
ATOM 2218 O O . LEU A 1 302 ? 7.242 14.055 24.484 1 95.44 302 LEU A O 1
ATOM 2222 N N . LEU A 1 303 ? 5.578 14.562 23.141 1 96.69 303 LEU A N 1
ATOM 2223 C CA . LEU A 1 303 ? 6.348 15.492 22.328 1 96.69 303 LEU A CA 1
ATOM 2224 C C . LEU A 1 303 ? 6.73 16.734 23.125 1 96.69 303 LEU A C 1
ATOM 2226 O O . LEU A 1 303 ? 7.824 17.266 22.953 1 96.69 303 LEU A O 1
ATOM 2230 N N . ALA A 1 304 ? 5.844 17.109 24.016 1 96.94 304 ALA A N 1
ATOM 2231 C CA . ALA A 1 304 ? 6.148 18.234 24.891 1 96.94 304 ALA A CA 1
ATOM 2232 C C . ALA A 1 304 ? 7.309 17.906 25.828 1 96.94 304 ALA A C 1
ATOM 2234 O O . ALA A 1 304 ? 8.164 18.75 26.094 1 96.94 304 ALA A O 1
ATOM 2235 N N . GLY A 1 305 ? 7.273 16.703 26.328 1 95.5 305 GLY A N 1
ATOM 2236 C CA . GLY A 1 305 ? 8.391 16.266 27.141 1 95.5 305 GLY A CA 1
ATOM 2237 C C . GLY A 1 305 ? 9.711 16.281 26.406 1 95.5 305 GLY A C 1
ATOM 2238 O O . GLY A 1 305 ? 10.719 16.75 26.938 1 95.5 305 GLY A O 1
ATOM 2239 N N . LEU A 1 306 ? 9.68 15.891 25.188 1 93.12 306 LEU A N 1
ATOM 2240 C CA . LEU A 1 306 ? 10.883 15.875 24.359 1 93.12 306 LEU A CA 1
ATOM 2241 C C . LEU A 1 306 ? 11.367 17.297 24.078 1 93.12 306 LEU A C 1
ATOM 2243 O O . LEU A 1 306 ? 12.57 17.547 24.047 1 93.12 306 LEU A O 1
ATOM 2247 N N . TYR A 1 307 ? 10.469 18.156 23.891 1 94.5 307 TYR A N 1
ATOM 2248 C CA . TYR A 1 307 ? 10.812 19.562 23.719 1 94.5 307 TYR A CA 1
ATOM 2249 C C . TYR A 1 307 ? 11.484 20.109 24.984 1 94.5 307 TYR A C 1
ATOM 2251 O O . TYR A 1 307 ? 12.531 20.766 24.891 1 94.5 307 TYR A O 1
ATOM 2259 N N . ARG A 1 308 ? 10.906 19.781 26.094 1 94.38 308 ARG A N 1
ATOM 2260 C CA . ARG A 1 308 ? 11.453 20.266 27.359 1 94.38 308 ARG A CA 1
ATOM 2261 C C . ARG A 1 308 ? 12.844 19.703 27.609 1 94.38 308 ARG A C 1
ATOM 2263 O O . ARG A 1 308 ? 13.695 20.375 28.203 1 94.38 308 ARG A O 1
ATOM 2270 N N . ASP A 1 309 ? 13.07 18.531 27.078 1 92.75 309 ASP A N 1
ATOM 2271 C CA . ASP A 1 309 ? 14.359 17.859 27.266 1 92.75 309 ASP A CA 1
ATOM 2272 C C . ASP A 1 309 ? 15.383 18.375 26.25 1 92.75 309 ASP A C 1
ATOM 2274 O O . ASP A 1 309 ? 16.531 17.922 26.234 1 92.75 309 ASP A O 1
ATOM 2278 N N . GLY A 1 310 ? 14.969 19.219 25.312 1 89.5 310 GLY A N 1
ATOM 2279 C CA . GLY A 1 310 ? 15.883 19.812 24.344 1 89.5 310 GLY A CA 1
ATOM 2280 C C . GLY A 1 310 ? 16.094 18.938 23.125 1 89.5 310 GLY A C 1
ATOM 2281 O O . GLY A 1 310 ? 16.969 19.203 22.312 1 89.5 310 GLY A O 1
ATOM 2282 N N . LYS A 1 311 ? 15.227 18.031 22.953 1 87.25 311 LYS A N 1
ATOM 2283 C CA . LYS A 1 311 ? 15.414 17.062 21.891 1 87.25 311 LYS A CA 1
ATOM 2284 C C . LYS A 1 311 ? 14.688 17.484 20.609 1 87.25 311 LYS A C 1
ATOM 2286 O O . LYS A 1 311 ? 14.922 16.938 19.531 1 87.25 311 LYS A O 1
ATOM 2291 N N . LEU A 1 312 ? 13.805 18.453 20.734 1 90.56 312 LEU A N 1
ATOM 2292 C CA . LEU A 1 312 ? 13.055 18.984 19.594 1 90.56 312 LEU A CA 1
ATOM 2293 C C . LEU A 1 312 ? 13.219 20.5 19.5 1 90.56 312 LEU A C 1
ATOM 2295 O O . LEU A 1 312 ? 12.422 21.25 20.062 1 90.56 312 LEU A O 1
ATOM 2299 N N . PRO A 1 313 ? 14.219 20.906 18.781 1 88.62 313 PRO A N 1
ATOM 2300 C CA . PRO A 1 313 ? 14.391 22.359 18.656 1 88.62 313 PRO A CA 1
ATOM 2301 C C . PRO A 1 313 ? 13.375 23 17.719 1 88.62 313 PRO A C 1
ATOM 2303 O O . PRO A 1 313 ? 13.727 23.438 16.625 1 88.62 313 PRO A O 1
ATOM 2306 N N . LEU A 1 314 ? 12.18 23.219 18.156 1 92.06 314 LEU A N 1
ATOM 2307 C CA . LEU A 1 314 ? 11.016 23.562 17.344 1 92.06 314 LEU A CA 1
ATOM 2308 C C . LEU A 1 314 ? 11.047 25.031 16.938 1 92.06 314 LEU A C 1
ATOM 2310 O O . LEU A 1 314 ? 10.438 25.406 15.938 1 92.06 314 LEU A O 1
ATOM 2314 N N . ASP A 1 315 ? 11.781 25.781 17.625 1 87.69 315 ASP A N 1
ATOM 2315 C CA . ASP A 1 315 ? 11.844 27.219 17.359 1 87.69 315 ASP A CA 1
ATOM 2316 C C . ASP A 1 315 ? 12.438 27.484 15.977 1 87.69 315 ASP A C 1
ATOM 2318 O O . ASP A 1 315 ? 12.086 28.469 15.328 1 87.69 315 ASP A O 1
ATOM 2322 N N . ALA A 1 316 ? 13.219 26.562 15.578 1 83 316 ALA A N 1
ATOM 2323 C CA . ALA A 1 316 ? 13.906 26.703 14.297 1 83 316 ALA A CA 1
ATOM 2324 C C . ALA A 1 316 ? 12.914 26.672 13.133 1 83 316 ALA A C 1
ATOM 2326 O O . ALA A 1 316 ? 13.227 27.109 12.031 1 83 316 ALA A O 1
ATOM 2327 N N . MET A 1 317 ? 11.68 26.266 13.383 1 87.38 317 MET A N 1
ATOM 2328 C CA . MET A 1 317 ? 10.695 26.094 12.32 1 87.38 317 MET A CA 1
ATOM 2329 C C . MET A 1 317 ? 9.984 27.422 12.031 1 87.38 317 MET A C 1
ATOM 2331 O O . MET A 1 317 ? 9.336 27.562 10.992 1 87.38 317 MET A O 1
ATOM 2335 N N . PHE A 1 318 ? 10.102 28.328 13.016 1 87.62 318 PHE A N 1
ATOM 2336 C CA . PHE A 1 318 ? 9.453 29.625 12.828 1 87.62 318 PHE A CA 1
ATOM 2337 C C . PHE A 1 318 ? 10.445 30.656 12.297 1 87.62 318 PHE A C 1
ATOM 2339 O O . PHE A 1 318 ? 11.398 31.016 12.984 1 87.62 318 PHE A O 1
ATOM 2346 N N . THR A 1 319 ? 10.273 30.984 11.023 1 79.38 319 THR A N 1
ATOM 2347 C CA . THR A 1 319 ? 11.227 31.922 10.453 1 79.38 319 THR A CA 1
ATOM 2348 C C . THR A 1 319 ? 10.641 33.344 10.445 1 79.38 319 THR A C 1
ATOM 2350 O O . THR A 1 319 ? 11.391 34.312 10.438 1 79.38 319 THR A O 1
ATOM 2353 N N . ARG A 1 320 ? 9.328 33.438 10.375 1 89.25 320 ARG A N 1
ATOM 2354 C CA . ARG A 1 320 ? 8.672 34.75 10.305 1 89.25 320 ARG A CA 1
ATOM 2355 C C . ARG A 1 320 ? 7.348 34.719 11.062 1 89.25 320 ARG A C 1
ATOM 2357 O O . ARG A 1 320 ? 6.648 33.719 11.078 1 89.25 320 ARG A O 1
ATOM 2364 N N . ARG A 1 321 ? 7.008 35.844 11.648 1 95.75 321 ARG A N 1
ATOM 2365 C CA . ARG A 1 321 ? 5.746 36.031 12.352 1 95.75 321 ARG A CA 1
ATOM 2366 C C . ARG A 1 321 ? 4.867 37.062 11.625 1 95.75 321 ARG A C 1
ATOM 2368 O O . ARG A 1 321 ? 5.375 38 11.031 1 95.75 321 ARG A O 1
ATOM 2375 N N . TYR A 1 322 ? 3.666 36.875 11.648 1 98.12 322 TYR A N 1
ATOM 2376 C CA . TYR A 1 322 ? 2.689 37.688 10.961 1 98.12 322 TYR A CA 1
ATOM 2377 C C . TYR A 1 322 ? 1.548 38.094 11.891 1 98.12 322 TYR A C 1
ATOM 2379 O O . TYR A 1 322 ? 1.314 37.406 12.906 1 98.12 322 TYR A O 1
ATOM 2387 N N . LYS A 1 323 ? 0.884 39.156 11.523 1 98.38 323 LYS A N 1
ATOM 2388 C CA . LYS A 1 323 ? -0.386 39.5 12.156 1 98.38 323 LYS A CA 1
ATOM 2389 C C . LYS A 1 323 ? -1.563 38.938 11.383 1 98.38 323 LYS A C 1
ATOM 2391 O O . LYS A 1 323 ? -1.406 38.5 10.242 1 98.38 323 LYS A O 1
ATOM 2396 N N . LEU A 1 324 ? -2.705 38.906 12.023 1 98.56 324 LEU A N 1
ATOM 2397 C CA . LEU A 1 324 ? -3.9 38.406 11.359 1 98.56 324 LEU A CA 1
ATOM 2398 C C . LEU A 1 324 ? -4.16 39.156 10.055 1 98.56 324 LEU A C 1
ATOM 2400 O O . LEU A 1 324 ? -4.523 38.562 9.047 1 98.56 324 LEU A O 1
ATOM 2404 N N . ASP A 1 325 ? -3.881 40.438 10.055 1 98.44 325 ASP A N 1
ATOM 2405 C CA . ASP A 1 325 ? -4.094 41.281 8.883 1 98.44 325 ASP A CA 1
ATOM 2406 C C . ASP A 1 325 ? -3.137 40.906 7.754 1 98.44 325 ASP A C 1
ATOM 2408 O O . ASP A 1 325 ? -3.334 41.312 6.605 1 98.44 325 ASP A O 1
ATOM 2412 N N . GLU A 1 326 ? -2.119 40.156 8.102 1 98.5 326 GLU A N 1
ATOM 2413 C CA . GLU A 1 326 ? -1.104 39.781 7.121 1 98.5 326 GLU A CA 1
ATOM 2414 C C . GLU A 1 326 ? -1.281 38.344 6.688 1 98.5 326 GLU A C 1
ATOM 2416 O O . GLU A 1 326 ? -0.333 37.688 6.211 1 98.5 326 GLU A O 1
ATOM 2421 N N . ILE A 1 327 ? -2.479 37.812 6.84 1 98.62 327 ILE A N 1
ATOM 2422 C CA . ILE A 1 327 ? -2.746 36.375 6.582 1 98.62 327 ILE A CA 1
ATOM 2423 C C . ILE A 1 327 ? -2.445 36.062 5.117 1 98.62 327 ILE A C 1
ATOM 2425 O O . ILE A 1 327 ? -1.918 35 4.809 1 98.62 327 ILE A O 1
ATOM 2429 N N . ASN A 1 328 ? -2.742 36.938 4.188 1 98.62 328 ASN A N 1
ATOM 2430 C CA . ASN A 1 328 ? -2.496 36.688 2.771 1 98.62 328 ASN A CA 1
ATOM 2431 C C . ASN A 1 328 ? -1.002 36.688 2.459 1 98.62 328 ASN A C 1
ATOM 2433 O O . ASN A 1 328 ? -0.549 35.906 1.619 1 98.62 328 ASN A O 1
ATOM 2437 N N . GLU A 1 329 ? -0.296 37.531 3.129 1 98.25 329 GLU A N 1
ATOM 2438 C CA . GLU A 1 329 ? 1.156 37.5 2.982 1 98.25 329 GLU A CA 1
ATOM 2439 C C . GLU A 1 329 ? 1.731 36.188 3.492 1 98.25 329 GLU A C 1
ATOM 2441 O O . GLU A 1 329 ? 2.633 35.625 2.873 1 98.25 329 GLU A O 1
ATOM 2446 N N . ALA A 1 330 ? 1.237 35.719 4.605 1 98 330 ALA A N 1
ATOM 2447 C CA . ALA A 1 330 ? 1.68 34.469 5.172 1 98 330 ALA A CA 1
ATOM 2448 C C . ALA A 1 330 ? 1.414 33.312 4.203 1 98 330 ALA A C 1
ATOM 2450 O O . ALA A 1 330 ? 2.285 32.469 3.977 1 98 330 ALA A O 1
ATOM 2451 N N . LEU A 1 331 ? 0.229 33.281 3.58 1 97.88 331 LEU A N 1
ATOM 2452 C CA . LEU A 1 331 ? -0.13 32.25 2.615 1 97.88 331 LEU A CA 1
ATOM 2453 C C . LEU A 1 331 ? 0.773 32.312 1.389 1 97.88 331 LEU A C 1
ATOM 2455 O O . LEU A 1 331 ? 1.244 31.266 0.903 1 97.88 331 LEU A O 1
ATOM 2459 N N . ASP A 1 332 ? 1.072 33.5 0.94 1 97.56 332 ASP A N 1
ATOM 2460 C CA . ASP A 1 332 ? 1.938 33.688 -0.22 1 97.56 332 ASP A CA 1
ATOM 2461 C C . ASP A 1 332 ? 3.355 33.219 0.068 1 97.56 332 ASP A C 1
ATOM 2463 O O . ASP A 1 332 ? 3.965 32.531 -0.761 1 97.56 332 ASP A O 1
ATOM 2467 N N . ASP A 1 333 ? 3.828 33.625 1.246 1 95.75 333 ASP A N 1
ATOM 2468 C CA . ASP A 1 333 ? 5.188 33.219 1.616 1 95.75 333 ASP A CA 1
ATOM 2469 C C . ASP A 1 333 ? 5.312 31.703 1.715 1 95.75 333 ASP A C 1
ATOM 2471 O O . ASP A 1 333 ? 6.324 31.125 1.3 1 95.75 333 ASP A O 1
ATOM 2475 N N . LEU A 1 334 ? 4.305 31.062 2.277 1 94.5 334 LEU A N 1
ATOM 2476 C CA . LEU A 1 334 ? 4.312 29.609 2.367 1 94.5 334 LEU A CA 1
ATOM 2477 C C . LEU A 1 334 ? 4.23 28.984 0.981 1 94.5 334 LEU A C 1
ATOM 2479 O O . LEU A 1 334 ? 5 28.062 0.664 1 94.5 334 LEU A O 1
ATOM 2483 N N . GLU A 1 335 ? 3.363 29.469 0.155 1 94.06 335 GLU A N 1
ATOM 2484 C CA . GLU A 1 335 ? 3.156 28.969 -1.2 1 94.06 335 GLU A CA 1
ATOM 2485 C C . GLU A 1 335 ? 4.438 29.047 -2.021 1 94.06 335 GLU A C 1
ATOM 2487 O O . GLU A 1 335 ? 4.727 28.156 -2.828 1 94.06 335 GLU A O 1
ATOM 2492 N N . HIS A 1 336 ? 5.23 30.078 -1.741 1 92.5 336 HIS A N 1
ATOM 2493 C CA . HIS A 1 336 ? 6.426 30.312 -2.539 1 92.5 336 HIS A CA 1
ATOM 2494 C C . HIS A 1 336 ? 7.688 29.922 -1.778 1 92.5 336 HIS A C 1
ATOM 2496 O O . HIS A 1 336 ? 8.789 30.312 -2.145 1 92.5 336 HIS A O 1
ATOM 2502 N N . ARG A 1 337 ? 7.574 29.234 -0.666 1 87.31 337 ARG A N 1
ATOM 2503 C CA . ARG A 1 337 ? 8.648 28.562 0.067 1 87.31 337 ARG A CA 1
ATOM 2504 C C . ARG A 1 337 ? 9.57 29.594 0.724 1 87.31 337 ARG A C 1
ATOM 2506 O O . ARG A 1 337 ? 10.781 29.359 0.829 1 87.31 337 ARG A O 1
ATOM 2513 N N . ARG A 1 338 ? 8.953 30.656 1.047 1 87.81 338 ARG A N 1
ATOM 2514 C CA . ARG A 1 338 ? 9.719 31.703 1.715 1 87.81 338 ARG A CA 1
ATOM 2515 C C . ARG A 1 338 ? 9.609 31.578 3.23 1 87.81 338 ARG A C 1
ATOM 2517 O O . ARG A 1 338 ? 10.273 32.312 3.969 1 87.81 338 ARG A O 1
ATOM 2524 N N . SER A 1 339 ? 8.766 30.734 3.629 1 89.25 339 SER A N 1
ATOM 2525 C CA . SER A 1 339 ? 8.578 30.422 5.043 1 89.25 339 SER A CA 1
ATOM 2526 C C . SER A 1 339 ? 8.289 28.938 5.254 1 89.25 339 SER A C 1
ATOM 2528 O O . SER A 1 339 ? 7.617 28.312 4.434 1 89.25 339 SER A O 1
ATOM 2530 N N . VAL A 1 340 ? 8.789 28.375 6.344 1 88.38 340 VAL A N 1
ATOM 2531 C CA . VAL A 1 340 ? 8.578 26.969 6.645 1 88.38 340 VAL A CA 1
ATOM 2532 C C . VAL A 1 340 ? 7.219 26.781 7.312 1 88.38 340 VAL A C 1
ATOM 2534 O O . VAL A 1 340 ? 6.359 26.047 6.801 1 88.38 340 VAL A O 1
ATOM 2537 N N . ARG A 1 341 ? 7.043 27.5 8.43 1 91.5 341 ARG A N 1
ATOM 2538 C CA . ARG A 1 341 ? 5.777 27.484 9.156 1 91.5 341 ARG A CA 1
ATOM 2539 C C . ARG A 1 341 ? 5.414 28.875 9.664 1 91.5 341 ARG A C 1
ATOM 2541 O O . ARG A 1 341 ? 5.766 29.234 10.789 1 91.5 341 ARG A O 1
ATOM 2548 N N . PRO A 1 342 ? 4.637 29.625 8.875 1 96 342 PRO A N 1
ATOM 2549 C CA . PRO A 1 342 ? 4.254 30.953 9.336 1 96 342 PRO A CA 1
ATOM 2550 C C . PRO A 1 342 ? 3.486 30.922 10.656 1 96 342 PRO A C 1
ATOM 2552 O O . PRO A 1 342 ? 2.656 30.031 10.875 1 96 342 PRO A O 1
ATOM 2555 N N . LEU A 1 343 ? 3.844 31.844 11.508 1 97.31 343 LEU A N 1
ATOM 2556 C CA . LEU A 1 343 ? 3.166 32 12.789 1 97.31 343 LEU A CA 1
ATOM 2557 C C . LEU A 1 343 ? 2.352 33.312 12.805 1 97.31 343 LEU A C 1
ATOM 2559 O O . LEU A 1 343 ? 2.896 34.375 12.594 1 97.31 343 LEU A O 1
ATOM 2563 N N . ILE A 1 344 ? 1.089 33.188 13 1 98.38 344 ILE A N 1
ATOM 2564 C CA . ILE A 1 344 ? 0.209 34.344 13.086 1 98.38 344 ILE A CA 1
ATOM 2565 C C . ILE A 1 344 ? 0.031 34.75 14.547 1 98.38 344 ILE A C 1
ATOM 2567 O O . ILE A 1 344 ? -0.486 33.969 15.359 1 98.38 344 ILE A O 1
ATOM 2571 N N . GLU A 1 345 ? 0.442 35.938 14.867 1 98.25 345 GLU A N 1
ATOM 2572 C CA . GLU A 1 345 ? 0.211 36.5 16.188 1 98.25 345 GLU A CA 1
ATOM 2573 C C . GLU A 1 345 ? -1.16 37.156 16.281 1 98.25 345 GLU A C 1
ATOM 2575 O O . GLU A 1 345 ? -1.36 38.25 15.742 1 98.25 345 GLU A O 1
ATOM 2580 N N . ILE A 1 346 ? -2.031 36.562 17 1 98.44 346 ILE A N 1
ATOM 2581 C CA . ILE A 1 346 ? -3.395 37.062 17.141 1 98.44 346 ILE A CA 1
ATOM 2582 C C . ILE A 1 346 ? -3.502 37.969 18.375 1 98.44 346 ILE A C 1
ATOM 2584 O O . ILE A 1 346 ? -3.684 39.156 18.25 1 98.44 346 ILE A O 1
ATOM 2588 N N . ASP A 1 347 ? -3.332 37.344 19.531 1 97.94 347 ASP A N 1
ATOM 2589 C CA . ASP A 1 347 ? -3.193 38.094 20.781 1 97.94 347 ASP A CA 1
ATOM 2590 C C . ASP A 1 347 ? -2.037 37.562 21.609 1 97.94 347 ASP A C 1
ATOM 2592 O O . ASP A 1 347 ? -2.254 36.844 22.594 1 97.94 347 ASP A O 1
ATOM 2596 N N . PRO A 1 348 ? -0.833 38.031 21.344 1 93.94 348 PRO A N 1
ATOM 2597 C CA . PRO A 1 348 ? 0.354 37.469 22 1 93.94 348 PRO A CA 1
ATOM 2598 C C . PRO A 1 348 ? 0.407 37.844 23.484 1 93.94 348 PRO A C 1
ATOM 2600 O O . PRO A 1 348 ? 1.282 37.344 24.219 1 93.94 348 PRO A O 1
ATOM 2603 N N . SER A 1 349 ? -0.503 38.594 23.922 1 95.25 349 SER A N 1
ATOM 2604 C CA . SER A 1 349 ? -0.528 38.938 25.344 1 95.25 349 SER A CA 1
ATOM 2605 C C . SER A 1 349 ? -1.084 37.812 26.188 1 95.25 349 SER A C 1
ATOM 2607 O O . SER A 1 349 ? -0.922 37.781 27.406 1 95.25 349 SER A O 1
ATOM 2609 N N . LEU A 1 350 ? -1.723 36.938 25.438 1 91.12 350 LEU A N 1
ATOM 2610 C CA . LEU A 1 350 ? -2.24 35.75 26.141 1 91.12 350 LEU A CA 1
ATOM 2611 C C . LEU A 1 350 ? -1.109 34.812 26.516 1 91.12 350 LEU A C 1
ATOM 2613 O O . LEU A 1 350 ? -0.213 34.562 25.703 1 91.12 350 LEU A O 1
ATOM 2617 N N . ARG A 1 351 ? -0.648 34.906 27.844 1 76.81 351 ARG A N 1
ATOM 2618 C CA . ARG A 1 351 ? 0.451 34.031 28.266 1 76.81 351 ARG A CA 1
ATOM 2619 C C . ARG A 1 351 ? -0.052 32.875 29.141 1 76.81 351 ARG A C 1
ATOM 2621 O O . ARG A 1 351 ? -1.044 33.031 29.859 1 76.81 351 ARG A O 1
ATOM 2628 N N . MET B 1 1 ? 24.172 -42.406 -14.797 1 55.12 1 MET B N 1
ATOM 2629 C CA . MET B 1 1 ? 23.891 -42.5 -16.219 1 55.12 1 MET B CA 1
ATOM 2630 C C . MET B 1 1 ? 23.188 -41.25 -16.719 1 55.12 1 MET B C 1
ATOM 2632 O O . MET B 1 1 ? 22.453 -40.625 -15.969 1 55.12 1 MET B O 1
ATOM 2636 N N . SER B 1 2 ? 23.609 -40.75 -17.812 1 80.06 2 SER B N 1
ATOM 2637 C CA . SER B 1 2 ? 23.094 -39.531 -18.438 1 80.06 2 SER B CA 1
ATOM 2638 C C . SER B 1 2 ? 21.656 -39.719 -18.906 1 80.06 2 SER B C 1
ATOM 2640 O O . SER B 1 2 ? 21.328 -40.75 -19.547 1 80.06 2 SER B O 1
ATOM 2642 N N . VAL B 1 3 ? 20.688 -39.062 -18.438 1 93.38 3 VAL B N 1
ATOM 2643 C CA . VAL B 1 3 ? 19.281 -39.188 -18.812 1 93.38 3 VAL B CA 1
ATOM 2644 C C . VAL B 1 3 ? 18.953 -38.188 -19.938 1 93.38 3 VAL B C 1
ATOM 2646 O O . VAL B 1 3 ? 19.188 -37 -19.797 1 93.38 3 VAL B O 1
ATOM 2649 N N . THR B 1 4 ? 18.578 -38.75 -21.094 1 96.88 4 THR B N 1
ATOM 2650 C CA . THR B 1 4 ? 18.109 -37.969 -22.219 1 96.88 4 THR B CA 1
ATOM 2651 C C . THR B 1 4 ? 16.594 -38 -22.312 1 96.88 4 THR B C 1
ATOM 2653 O O . THR B 1 4 ? 15.977 -39.062 -22.125 1 96.88 4 THR B O 1
ATOM 2656 N N . PHE B 1 5 ? 15.984 -36.938 -22.625 1 98.12 5 PHE B N 1
ATOM 2657 C CA . PHE B 1 5 ? 14.523 -36.875 -22.594 1 98.12 5 PHE B CA 1
ATOM 2658 C C . PHE B 1 5 ? 14.023 -35.719 -23.469 1 98.12 5 PHE B C 1
ATOM 2660 O O . PHE B 1 5 ? 14.812 -34.875 -23.922 1 98.12 5 PHE B O 1
ATOM 2667 N N . ARG B 1 6 ? 12.703 -35.625 -23.672 1 98.31 6 ARG B N 1
ATOM 2668 C CA . ARG B 1 6 ? 12.055 -34.562 -24.453 1 98.31 6 ARG B CA 1
ATOM 2669 C C . ARG B 1 6 ? 11.656 -33.375 -23.578 1 98.31 6 ARG B C 1
ATOM 2671 O O . ARG B 1 6 ? 11.219 -33.562 -22.438 1 98.31 6 ARG B O 1
ATOM 2678 N N . ALA B 1 7 ? 11.867 -32.188 -24.094 1 98.56 7 ALA B N 1
ATOM 2679 C CA . ALA B 1 7 ? 11.492 -30.969 -23.406 1 98.56 7 ALA B CA 1
ATOM 2680 C C . ALA B 1 7 ? 10.992 -29.922 -24.391 1 98.56 7 ALA B C 1
ATOM 2682 O O . ALA B 1 7 ? 11.406 -29.906 -25.562 1 98.56 7 ALA B O 1
ATOM 2683 N N . ALA B 1 8 ? 10.047 -29.125 -23.984 1 98.75 8 ALA B N 1
ATOM 2684 C CA . ALA B 1 8 ? 9.648 -27.953 -24.75 1 98.75 8 ALA B CA 1
ATOM 2685 C C . ALA B 1 8 ? 10.594 -26.781 -24.484 1 98.75 8 ALA B C 1
ATOM 2687 O O . ALA B 1 8 ? 10.781 -26.375 -23.344 1 98.75 8 ALA B O 1
ATOM 2688 N N . VAL B 1 9 ? 11.164 -26.172 -25.5 1 98.62 9 VAL B N 1
ATOM 2689 C CA . VAL B 1 9 ? 12.203 -25.156 -25.375 1 98.62 9 VAL B CA 1
ATOM 2690 C C . VAL B 1 9 ? 11.781 -23.891 -26.109 1 98.62 9 VAL B C 1
ATOM 2692 O O . VAL B 1 9 ? 11.328 -23.953 -27.25 1 98.62 9 VAL B O 1
ATOM 2695 N N . LEU B 1 10 ? 11.852 -22.797 -25.438 1 98.62 10 LEU B N 1
ATOM 2696 C CA . LEU B 1 10 ? 11.648 -21.484 -26.078 1 98.62 10 LEU B CA 1
ATOM 2697 C C . LEU B 1 10 ? 12.969 -20.938 -26.625 1 98.62 10 LEU B C 1
ATOM 2699 O O . LEU B 1 10 ? 13.883 -20.641 -25.859 1 98.62 10 LEU B O 1
ATOM 2703 N N . HIS B 1 11 ? 13.008 -20.75 -27.906 1 98.06 11 HIS B N 1
ATOM 2704 C CA . HIS B 1 11 ? 14.227 -20.25 -28.531 1 98.06 11 HIS B CA 1
ATOM 2705 C C . HIS B 1 11 ? 14.148 -18.734 -28.766 1 98.06 11 HIS B C 1
ATOM 2707 O O . HIS B 1 11 ? 15.172 -18.047 -28.734 1 98.06 11 HIS B O 1
ATOM 2713 N N . GLU B 1 12 ? 12.961 -18.312 -29.125 1 97.56 12 GLU B N 1
ATOM 2714 C CA . GLU B 1 12 ? 12.719 -16.922 -29.469 1 97.56 12 GLU B CA 1
ATOM 2715 C C . GLU B 1 12 ? 11.359 -16.453 -28.953 1 97.56 12 GLU B C 1
ATOM 2717 O O . GLU B 1 12 ? 10.367 -17.172 -29.047 1 97.56 12 GLU B O 1
ATOM 2722 N N . LEU B 1 13 ? 11.375 -15.258 -28.438 1 97.25 13 LEU B N 1
ATOM 2723 C CA . LEU B 1 13 ? 10.117 -14.695 -27.969 1 97.25 13 LEU B CA 1
ATOM 2724 C C . LEU B 1 13 ? 9.094 -14.617 -29.094 1 97.25 13 LEU B C 1
ATOM 2726 O O . LEU B 1 13 ? 9.461 -14.367 -30.25 1 97.25 13 LEU B O 1
ATOM 2730 N N . ASN B 1 14 ? 7.863 -14.805 -28.797 1 96.94 14 ASN B N 1
ATOM 2731 C CA . ASN B 1 14 ? 6.73 -14.688 -29.703 1 96.94 14 ASN B CA 1
ATOM 2732 C C . ASN B 1 14 ? 6.762 -15.773 -30.781 1 96.94 14 ASN B C 1
ATOM 2734 O O . ASN B 1 14 ? 6.145 -15.633 -31.828 1 96.94 14 ASN B O 1
ATOM 2738 N N . ARG B 1 15 ? 7.547 -16.781 -30.578 1 97.56 15 ARG B N 1
ATOM 2739 C CA . ARG B 1 15 ? 7.566 -17.969 -31.422 1 97.56 15 ARG B CA 1
ATOM 2740 C C . ARG B 1 15 ? 7.168 -19.219 -30.641 1 97.56 15 ARG B C 1
ATOM 2742 O O . ARG B 1 15 ? 7.312 -19.25 -29.422 1 97.56 15 ARG B O 1
ATOM 2749 N N . PRO B 1 16 ? 6.652 -20.188 -31.344 1 98 16 PRO B N 1
ATOM 2750 C CA . PRO B 1 16 ? 6.262 -21.406 -30.641 1 98 16 PRO B CA 1
ATOM 2751 C C . PRO B 1 16 ? 7.449 -22.125 -30 1 98 16 PRO B C 1
ATOM 2753 O O . PRO B 1 16 ? 8.57 -22.031 -30.5 1 98 16 PRO B O 1
ATOM 2756 N N . LEU B 1 17 ? 7.18 -22.781 -28.922 1 98.69 17 LEU B N 1
ATOM 2757 C CA . LEU B 1 17 ? 8.18 -23.656 -28.328 1 98.69 17 LEU B CA 1
ATOM 2758 C C . LEU B 1 17 ? 8.469 -24.844 -29.234 1 98.69 17 LEU B C 1
ATOM 2760 O O . LEU B 1 17 ? 7.582 -25.328 -29.938 1 98.69 17 LEU B O 1
ATOM 2764 N N . SER B 1 18 ? 9.672 -25.328 -29.172 1 98.19 18 SER B N 1
ATOM 2765 C CA . SER B 1 18 ? 10.062 -26.531 -29.922 1 98.19 18 SER B CA 1
ATOM 2766 C C . SER B 1 18 ? 10.305 -27.703 -28.984 1 98.19 18 SER B C 1
ATOM 2768 O O . SER B 1 18 ? 10.859 -27.547 -27.891 1 98.19 18 SER B O 1
ATOM 2770 N N . ILE B 1 19 ? 9.812 -28.906 -29.375 1 98.38 19 ILE B N 1
ATOM 2771 C CA . ILE B 1 19 ? 10.117 -30.109 -28.625 1 98.38 19 ILE B CA 1
ATOM 2772 C C . ILE B 1 19 ? 11.492 -30.641 -29.031 1 98.38 19 ILE B C 1
ATOM 2774 O O . ILE B 1 19 ? 11.719 -30.953 -30.203 1 98.38 19 ILE B O 1
ATOM 2778 N N . GLU B 1 20 ? 12.328 -30.75 -28.031 1 97.56 20 GLU B N 1
ATOM 2779 C CA . GLU B 1 20 ? 13.703 -31.156 -28.297 1 97.56 20 GLU B CA 1
ATOM 2780 C C . GLU B 1 20 ? 14.156 -32.25 -27.328 1 97.56 20 GLU B C 1
ATOM 2782 O O . GLU B 1 20 ? 13.547 -32.438 -26.266 1 97.56 20 GLU B O 1
ATOM 2787 N N . THR B 1 21 ? 15.164 -32.938 -27.812 1 97.75 21 THR B N 1
ATOM 2788 C CA . THR B 1 21 ? 15.82 -33.875 -26.922 1 97.75 21 THR B CA 1
ATOM 2789 C C . THR B 1 21 ? 16.953 -33.188 -26.156 1 97.75 21 THR B C 1
ATOM 2791 O O . THR B 1 21 ? 17.828 -32.594 -26.766 1 97.75 21 THR B O 1
ATOM 2794 N N . VAL B 1 22 ? 16.922 -33.312 -24.844 1 97.62 22 VAL B N 1
ATOM 2795 C CA . VAL B 1 22 ? 17.969 -32.719 -24 1 97.62 22 VAL B CA 1
ATOM 2796 C C . VAL B 1 22 ? 18.562 -33.781 -23.094 1 97.62 22 VAL B C 1
ATOM 2798 O O . VAL B 1 22 ? 18 -34.875 -22.938 1 97.62 22 VAL B O 1
ATOM 2801 N N . GLU B 1 23 ? 19.719 -33.5 -22.531 1 97 23 GLU B N 1
ATOM 2802 C CA . GLU B 1 23 ? 20.406 -34.406 -21.625 1 97 23 GLU B CA 1
ATOM 2803 C C . GLU B 1 23 ? 20.562 -33.781 -20.234 1 97 23 GLU B C 1
ATOM 2805 O O . GLU B 1 23 ? 21.016 -32.625 -20.109 1 97 23 GLU B O 1
ATOM 2810 N N . ALA B 1 24 ? 20.156 -34.469 -19.234 1 95.75 24 ALA B N 1
ATOM 2811 C CA . ALA B 1 24 ? 20.312 -33.969 -17.875 1 95.75 24 ALA B CA 1
ATOM 2812 C C . ALA B 1 24 ? 21.781 -33.906 -17.469 1 95.75 24 ALA B C 1
ATOM 2814 O O . ALA B 1 24 ? 22.547 -34.812 -17.719 1 95.75 24 ALA B O 1
ATOM 2815 N N . PRO B 1 25 ? 22.188 -32.812 -16.891 1 94.75 25 PRO B N 1
ATOM 2816 C CA . PRO B 1 25 ? 23.531 -32.781 -16.312 1 94.75 25 PRO B CA 1
ATOM 2817 C C . PRO B 1 25 ? 23.672 -33.594 -15.039 1 94.75 25 PRO B C 1
ATOM 2819 O O . PRO B 1 25 ? 22.656 -34.031 -14.469 1 94.75 25 PRO B O 1
ATOM 2822 N N . PRO B 1 26 ? 24.953 -33.875 -14.695 1 94.44 26 PRO B N 1
ATOM 2823 C CA . PRO B 1 26 ? 25.109 -34.469 -13.359 1 94.44 26 PRO B CA 1
ATOM 2824 C C . PRO B 1 26 ? 24.516 -33.594 -12.266 1 94.44 26 PRO B C 1
ATOM 2826 O O . PRO B 1 26 ? 24.594 -32.344 -12.344 1 94.44 26 PRO B O 1
ATOM 2829 N N . LEU B 1 27 ? 24.031 -34.219 -11.234 1 96.19 27 LEU B N 1
ATOM 2830 C CA . LEU B 1 27 ? 23.375 -33.469 -10.156 1 96.19 27 LEU B CA 1
ATOM 2831 C C . LEU B 1 27 ? 24.406 -32.75 -9.281 1 96.19 27 LEU B C 1
ATOM 2833 O O . LEU B 1 27 ? 25.391 -33.375 -8.852 1 96.19 27 LEU B O 1
ATOM 2837 N N . ALA B 1 28 ? 24.219 -31.516 -9.078 1 95.62 28 ALA B N 1
ATOM 2838 C CA . ALA B 1 28 ? 24.969 -30.812 -8.039 1 95.62 28 ALA B CA 1
ATOM 2839 C C . ALA B 1 28 ? 24.375 -31.094 -6.656 1 95.62 28 ALA B C 1
ATOM 2841 O O . ALA B 1 28 ? 23.281 -31.656 -6.543 1 95.62 28 ALA B O 1
ATOM 2842 N N . ALA B 1 29 ? 25.141 -30.766 -5.613 1 96.88 29 ALA B N 1
ATOM 2843 C CA . ALA B 1 29 ? 24.609 -30.859 -4.254 1 96.88 29 ALA B CA 1
ATOM 2844 C C . ALA B 1 29 ? 23.328 -30.062 -4.117 1 96.88 29 ALA B C 1
ATOM 2846 O O . ALA B 1 29 ? 23.219 -28.938 -4.625 1 96.88 29 ALA B O 1
ATOM 2847 N N . GLY B 1 30 ? 22.328 -30.703 -3.51 1 97.88 30 GLY B N 1
ATOM 2848 C CA . GLY B 1 30 ? 21.062 -30.016 -3.268 1 97.88 30 GLY B CA 1
ATOM 2849 C C . GLY B 1 30 ? 20.078 -30.172 -4.406 1 97.88 30 GLY B C 1
ATOM 2850 O O . GLY B 1 30 ? 18.938 -29.688 -4.324 1 97.88 30 GLY B O 1
ATOM 2851 N N . GLN B 1 31 ? 20.453 -30.875 -5.445 1 97.5 31 GLN B N 1
ATOM 2852 C CA . GLN B 1 31 ? 19.578 -31.078 -6.602 1 97.5 31 GLN B CA 1
ATOM 2853 C C . GLN B 1 31 ? 19.031 -32.5 -6.637 1 97.5 31 GLN B C 1
ATOM 2855 O O . GLN B 1 31 ? 19.562 -33.406 -5.992 1 97.5 31 GLN B O 1
ATOM 2860 N N . LEU B 1 32 ? 17.969 -32.656 -7.328 1 97.62 32 LEU B N 1
ATOM 2861 C CA . LEU B 1 32 ? 17.406 -33.969 -7.582 1 97.62 32 LEU B CA 1
ATOM 2862 C C . LEU B 1 32 ? 16.859 -34.062 -9 1 97.62 32 LEU B C 1
ATOM 2864 O O . LEU B 1 32 ? 16.609 -33.062 -9.648 1 97.62 32 LEU B O 1
ATOM 2868 N N . LEU B 1 33 ? 16.719 -35.219 -9.461 1 98.06 33 LEU B N 1
ATOM 2869 C CA . LEU B 1 33 ? 16.109 -35.5 -10.75 1 98.06 33 LEU B CA 1
ATOM 2870 C C . LEU B 1 33 ? 14.727 -36.125 -10.578 1 98.06 33 LEU B C 1
ATOM 2872 O O . LEU B 1 33 ? 14.562 -37.125 -9.867 1 98.06 33 LEU B O 1
ATOM 2876 N N . VAL B 1 34 ? 13.766 -35.562 -11.203 1 98.5 34 VAL B N 1
ATOM 2877 C CA . VAL B 1 34 ? 12.383 -36 -11.094 1 98.5 34 VAL B CA 1
ATOM 2878 C C . VAL B 1 34 ? 11.867 -36.406 -12.477 1 98.5 34 VAL B C 1
ATOM 2880 O O . VAL B 1 34 ? 12.07 -35.656 -13.453 1 98.5 34 VAL B O 1
ATOM 2883 N N . LYS B 1 35 ? 11.305 -37.531 -12.578 1 98.75 35 LYS B N 1
ATOM 2884 C CA . LYS B 1 35 ? 10.5 -37.875 -13.75 1 98.75 35 LYS B CA 1
ATOM 2885 C C . LYS B 1 35 ? 9.078 -37.312 -13.633 1 98.75 35 LYS B C 1
ATOM 2887 O O . LYS B 1 35 ? 8.367 -37.656 -12.68 1 98.75 35 LYS B O 1
ATOM 2892 N N . LEU B 1 36 ? 8.664 -36.562 -14.586 1 98.75 36 LEU B N 1
ATOM 2893 C CA . LEU B 1 36 ? 7.418 -35.812 -14.438 1 98.75 36 LEU B CA 1
ATOM 2894 C C . LEU B 1 36 ? 6.223 -36.656 -14.891 1 98.75 36 LEU B C 1
ATOM 2896 O O . LEU B 1 36 ? 6.297 -37.344 -15.898 1 98.75 36 LEU B O 1
ATOM 2900 N N . ALA B 1 37 ? 5.152 -36.562 -14.156 1 98.75 37 ALA B N 1
ATOM 2901 C CA . ALA B 1 37 ? 3.865 -37.156 -14.523 1 98.75 37 ALA B CA 1
ATOM 2902 C C . ALA B 1 37 ? 2.963 -36.094 -15.18 1 98.75 37 ALA B C 1
ATOM 2904 O O . ALA B 1 37 ? 2.412 -36.344 -16.266 1 98.75 37 ALA B O 1
ATOM 2905 N N . TYR B 1 38 ? 2.867 -34.969 -14.523 1 98.44 38 TYR B N 1
ATOM 2906 C CA . TYR B 1 38 ? 1.995 -33.906 -15 1 98.44 38 TYR B CA 1
ATOM 2907 C C . TYR B 1 38 ? 2.652 -32.531 -14.82 1 98.44 38 TYR B C 1
ATOM 2909 O O . TYR B 1 38 ? 3.512 -32.375 -13.953 1 98.44 38 TYR B O 1
ATOM 2917 N N . SER B 1 39 ? 2.305 -31.609 -15.656 1 98.44 39 SER B N 1
ATOM 2918 C CA . SER B 1 39 ? 2.633 -30.188 -15.516 1 98.44 39 SER B CA 1
ATOM 2919 C C . SER B 1 39 ? 1.399 -29.312 -15.711 1 98.44 39 SER B C 1
ATOM 2921 O O . SER B 1 39 ? 0.499 -29.672 -16.484 1 98.44 39 SER B O 1
ATOM 2923 N N . GLY B 1 40 ? 1.319 -28.266 -14.945 1 97 40 GLY B N 1
ATOM 2924 C CA . GLY B 1 40 ? 0.342 -27.234 -15.234 1 97 40 GLY B CA 1
ATOM 2925 C C . GLY B 1 40 ? 0.902 -26.094 -16.078 1 97 40 GLY B C 1
ATOM 2926 O O . GLY B 1 40 ? 2.111 -26.031 -16.297 1 97 40 GLY B O 1
ATOM 2927 N N . VAL B 1 41 ? 0.025 -25.328 -16.609 1 96.88 41 VAL B N 1
ATOM 2928 C CA . VAL B 1 41 ? 0.407 -24.125 -17.359 1 96.88 41 VAL B CA 1
ATOM 2929 C C . VAL B 1 41 ? -0.178 -22.891 -16.688 1 96.88 41 VAL B C 1
ATOM 2931 O O . VAL B 1 41 ? -1.376 -22.844 -16.391 1 96.88 41 VAL B O 1
ATOM 2934 N N . CYS B 1 42 ? 0.623 -21.969 -16.406 1 94.81 42 CYS B N 1
ATOM 2935 C CA . CYS B 1 42 ? 0.234 -20.719 -15.773 1 94.81 42 CYS B CA 1
ATOM 2936 C C . CYS B 1 42 ? 0.323 -19.562 -16.766 1 94.81 42 CYS B C 1
ATOM 2938 O O . CYS B 1 42 ? 1.127 -19.594 -17.688 1 94.81 42 CYS B O 1
ATOM 2940 N N . HIS B 1 43 ? -0.508 -18.594 -16.562 1 94.25 43 HIS B N 1
ATOM 2941 C CA . HIS B 1 43 ? -0.484 -17.438 -17.422 1 94.25 43 HIS B CA 1
ATOM 2942 C C . HIS B 1 43 ? 0.896 -16.781 -17.438 1 94.25 43 HIS B C 1
ATOM 2944 O O . HIS B 1 43 ? 1.273 -16.141 -18.422 1 94.25 43 HIS B O 1
ATOM 2950 N N . SER B 1 44 ? 1.658 -16.922 -16.438 1 93.69 44 SER B N 1
ATOM 2951 C CA . SER B 1 44 ? 3.016 -16.391 -16.406 1 93.69 44 SER B CA 1
ATOM 2952 C C . SER B 1 44 ? 3.859 -16.969 -17.531 1 93.69 44 SER B C 1
ATOM 2954 O O . SER B 1 44 ? 4.758 -16.297 -18.047 1 93.69 44 SER B O 1
ATOM 2956 N N . GLN B 1 45 ? 3.564 -18.172 -17.953 1 95.69 45 GLN B N 1
ATOM 2957 C CA . GLN B 1 45 ? 4.312 -18.766 -19.047 1 95.69 45 GLN B CA 1
ATOM 2958 C C . GLN B 1 45 ? 3.916 -18.141 -20.391 1 95.69 45 GLN B C 1
ATOM 2960 O O . GLN B 1 45 ? 4.746 -18.016 -21.297 1 95.69 45 GLN B O 1
ATOM 2965 N N . VAL B 1 46 ? 2.625 -17.812 -20.453 1 95.88 46 VAL B N 1
ATOM 2966 C CA . VAL B 1 46 ? 2.188 -17.078 -21.641 1 95.88 46 VAL B CA 1
ATOM 2967 C C . VAL B 1 46 ? 2.938 -15.742 -21.734 1 95.88 46 VAL B C 1
ATOM 2969 O O . VAL B 1 46 ? 3.484 -15.406 -22.781 1 95.88 46 VAL B O 1
ATOM 2972 N N . MET B 1 47 ? 3.033 -15.031 -20.609 1 94.88 47 MET B N 1
ATOM 2973 C CA . MET B 1 47 ? 3.729 -13.75 -20.562 1 94.88 47 MET B CA 1
ATOM 2974 C C . MET B 1 47 ? 5.203 -13.922 -20.906 1 94.88 47 MET B C 1
ATOM 2976 O O . MET B 1 47 ? 5.781 -13.086 -21.609 1 94.88 47 MET B O 1
ATOM 2980 N N . GLU B 1 48 ? 5.773 -14.938 -20.469 1 95.31 48 GLU B N 1
ATOM 2981 C CA . GLU B 1 48 ? 7.176 -15.227 -20.75 1 95.31 48 GLU B CA 1
ATOM 2982 C C . GLU B 1 48 ? 7.391 -15.539 -22.219 1 95.31 48 GLU B C 1
ATOM 2984 O O . GLU B 1 48 ? 8.273 -14.961 -22.859 1 95.31 48 GLU B O 1
ATOM 2989 N N . ALA B 1 49 ? 6.59 -16.359 -22.719 1 97.5 49 ALA B N 1
ATOM 2990 C CA . ALA B 1 49 ? 6.754 -16.844 -24.094 1 97.5 49 ALA B CA 1
ATOM 2991 C C . ALA B 1 49 ? 6.441 -15.727 -25.094 1 97.5 49 ALA B C 1
ATOM 2993 O O . ALA B 1 49 ? 7.055 -15.656 -26.172 1 97.5 49 ALA B O 1
ATOM 2994 N N . ARG B 1 50 ? 5.496 -14.859 -24.688 1 96.5 50 ARG B N 1
ATOM 2995 C CA . ARG B 1 50 ? 4.992 -13.859 -25.625 1 96.5 50 ARG B CA 1
ATOM 2996 C C . ARG B 1 50 ? 5.676 -12.516 -25.422 1 96.5 50 ARG B C 1
ATOM 2998 O O . ARG B 1 50 ? 5.199 -11.492 -25.906 1 96.5 50 ARG B O 1
ATOM 3005 N N . GLY B 1 51 ? 6.684 -12.43 -24.578 1 94.81 51 GLY B N 1
ATOM 3006 C CA . GLY B 1 51 ? 7.477 -11.227 -24.391 1 94.81 51 GLY B CA 1
ATOM 3007 C C . GLY B 1 51 ? 6.871 -10.25 -23.406 1 94.81 51 GLY B C 1
ATOM 3008 O O . GLY B 1 51 ? 7.297 -9.094 -23.328 1 94.81 51 GLY B O 1
ATOM 3009 N N . GLY B 1 52 ? 5.871 -10.656 -22.734 1 93.75 52 GLY B N 1
ATOM 3010 C CA . GLY B 1 52 ? 5.195 -9.781 -21.781 1 93.75 52 GLY B CA 1
ATOM 3011 C C . GLY B 1 52 ? 6.074 -9.375 -20.625 1 93.75 52 GLY B C 1
ATOM 3012 O O . GLY B 1 52 ? 5.805 -8.375 -19.953 1 93.75 52 GLY B O 1
ATOM 3013 N N . ARG B 1 53 ? 7.137 -10.109 -20.375 1 93.5 53 ARG B N 1
ATOM 3014 C CA . ARG B 1 53 ? 8.023 -9.852 -19.25 1 93.5 53 ARG B CA 1
ATOM 3015 C C . ARG B 1 53 ? 9.219 -8.992 -19.672 1 93.5 53 ARG B C 1
ATOM 3017 O O . ARG B 1 53 ? 10.109 -8.719 -18.859 1 93.5 53 ARG B O 1
ATOM 3024 N N . GLY B 1 54 ? 9.25 -8.578 -20.984 1 92.75 54 GLY B N 1
ATOM 3025 C CA . GLY B 1 54 ? 10.391 -7.836 -21.5 1 92.75 54 GLY B CA 1
ATOM 3026 C C . GLY B 1 54 ? 11.453 -8.727 -22.109 1 92.75 54 GLY B C 1
ATOM 3027 O O . GLY B 1 54 ? 11.188 -9.883 -22.453 1 92.75 54 GLY B O 1
ATOM 3028 N N . PRO B 1 55 ? 12.641 -8.148 -22.234 1 93.69 55 PRO B N 1
ATOM 3029 C CA . PRO B 1 55 ? 13.727 -8.93 -22.828 1 93.69 55 PRO B CA 1
ATOM 3030 C C . PRO B 1 55 ? 14.094 -10.164 -22 1 93.69 55 PRO B C 1
ATOM 3032 O O . PRO B 1 55 ? 14.062 -10.109 -20.766 1 93.69 55 PRO B O 1
ATOM 3035 N N . ASP B 1 56 ? 14.375 -11.273 -22.672 1 95.88 56 ASP B N 1
ATOM 3036 C CA . ASP B 1 56 ? 14.703 -12.547 -22.047 1 95.88 56 ASP B CA 1
ATOM 3037 C C . ASP B 1 56 ? 16.156 -12.93 -22.297 1 95.88 56 ASP B C 1
ATOM 3039 O O . ASP B 1 56 ? 16.484 -13.438 -23.375 1 95.88 56 ASP B O 1
ATOM 3043 N N . ARG B 1 57 ? 17.062 -12.82 -21.375 1 93.25 57 ARG B N 1
ATOM 3044 C CA . ARG B 1 57 ? 18.5 -13.055 -21.531 1 93.25 57 ARG B CA 1
ATOM 3045 C C . ARG B 1 57 ? 18.828 -14.531 -21.344 1 93.25 57 ARG B C 1
ATOM 3047 O O . ARG B 1 57 ? 19.984 -14.93 -21.469 1 93.25 57 ARG B O 1
ATOM 3054 N N . TYR B 1 58 ? 17.828 -15.32 -21.141 1 95.94 58 TYR B N 1
ATOM 3055 C CA . TYR B 1 58 ? 18.094 -16.719 -20.797 1 95.94 58 TYR B CA 1
ATOM 3056 C C . TYR B 1 58 ? 17.766 -17.625 -21.984 1 95.94 58 TYR B C 1
ATOM 3058 O O . TYR B 1 58 ? 17.906 -18.844 -21.891 1 95.94 58 TYR B O 1
ATOM 3066 N N . LEU B 1 59 ? 17.375 -17.062 -23.047 1 97 59 LEU B N 1
ATOM 3067 C CA . LEU B 1 59 ? 17.062 -17.875 -24.219 1 97 59 LEU B CA 1
ATOM 3068 C C . LEU B 1 59 ? 18.328 -18.547 -24.75 1 97 59 LEU B C 1
ATOM 3070 O O . LEU B 1 59 ? 19.406 -17.953 -24.719 1 97 59 LEU B O 1
ATOM 3074 N N . PRO B 1 60 ? 18.156 -19.766 -25.25 1 97.94 60 PRO B N 1
ATOM 3075 C CA . PRO B 1 60 ? 16.984 -20.641 -25.156 1 97.94 60 PRO B CA 1
ATOM 3076 C C . PRO B 1 60 ? 16.812 -21.234 -23.766 1 97.94 60 PRO B C 1
ATOM 3078 O O . PRO B 1 60 ? 17.797 -21.531 -23.094 1 97.94 60 PRO B O 1
ATOM 3081 N N . HIS B 1 61 ? 15.602 -21.359 -23.344 1 97.38 61 HIS B N 1
ATOM 3082 C CA . HIS B 1 61 ? 15.398 -21.938 -22.031 1 97.38 61 HIS B CA 1
ATOM 3083 C C . HIS B 1 61 ? 14.109 -22.75 -21.969 1 97.38 61 HIS B C 1
ATOM 3085 O O . HIS B 1 61 ? 13.25 -22.625 -22.844 1 97.38 61 HIS B O 1
ATOM 3091 N N . MET B 1 62 ? 14 -23.672 -21 1 97.69 62 MET B N 1
ATOM 3092 C CA . MET B 1 62 ? 12.812 -24.453 -20.703 1 97.69 62 MET B CA 1
ATOM 3093 C C . MET B 1 62 ? 11.844 -23.672 -19.828 1 97.69 62 MET B C 1
ATOM 3095 O O . MET B 1 62 ? 12.266 -22.766 -19.078 1 97.69 62 MET B O 1
ATOM 3099 N N . LEU B 1 63 ? 10.539 -23.969 -19.938 1 97.44 63 LEU B N 1
ATOM 3100 C CA . LEU B 1 63 ? 9.508 -23.266 -19.188 1 97.44 63 LEU B CA 1
ATOM 3101 C C . LEU B 1 63 ? 8.727 -24.219 -18.297 1 97.44 63 LEU B C 1
ATOM 3103 O O . LEU B 1 63 ? 9.07 -25.391 -18.188 1 97.44 63 LEU B O 1
ATOM 3107 N N . GLY B 1 64 ? 7.73 -23.656 -17.641 1 97.81 64 GLY B N 1
ATOM 3108 C CA . GLY B 1 64 ? 6.945 -24.391 -16.672 1 97.81 64 GLY B CA 1
ATOM 3109 C C . GLY B 1 64 ? 7.5 -24.297 -15.258 1 97.81 64 GLY B C 1
ATOM 3110 O O . GLY B 1 64 ? 8.711 -24.188 -15.07 1 97.81 64 GLY B O 1
ATOM 3111 N N . HIS B 1 65 ? 6.562 -24.328 -14.266 1 97.75 65 HIS B N 1
ATOM 3112 C CA . HIS B 1 65 ? 7.086 -24.172 -12.914 1 97.75 65 HIS B CA 1
ATOM 3113 C C . HIS B 1 65 ? 6.199 -24.875 -11.898 1 97.75 65 HIS B C 1
ATOM 3115 O O . HIS B 1 65 ? 6.363 -24.688 -10.688 1 97.75 65 HIS B O 1
ATOM 3121 N N . GLU B 1 66 ? 5.199 -25.672 -12.352 1 98.31 66 GLU B N 1
ATOM 3122 C CA . GLU B 1 66 ? 4.32 -26.438 -11.477 1 98.31 66 GLU B CA 1
ATOM 3123 C C . GLU B 1 66 ? 4.09 -27.844 -12.023 1 98.31 66 GLU B C 1
ATOM 3125 O O . GLU B 1 66 ? 3.787 -28.016 -13.211 1 98.31 66 GLU B O 1
ATOM 3130 N N . GLY B 1 67 ? 4.316 -28.828 -11.18 1 98.44 67 GLY B N 1
ATOM 3131 C CA . GLY B 1 67 ? 4.18 -30.188 -11.656 1 98.44 67 GLY B CA 1
ATOM 3132 C C . GLY B 1 67 ? 4.195 -31.219 -10.547 1 98.44 67 GLY B C 1
ATOM 3133 O O . GLY B 1 67 ? 4.199 -30.875 -9.367 1 98.44 67 GLY B O 1
ATOM 3134 N N . SER B 1 68 ? 4.039 -32.469 -10.961 1 98.75 68 SER B N 1
ATOM 3135 C CA . SER B 1 68 ? 4.164 -33.625 -10.094 1 98.75 68 SER B CA 1
ATOM 3136 C C . SER B 1 68 ? 4.961 -34.75 -10.773 1 98.75 68 SER B C 1
ATOM 3138 O O . SER B 1 68 ? 5.059 -34.781 -12 1 98.75 68 SER B O 1
ATOM 3140 N N . GLY B 1 69 ? 5.562 -35.562 -9.961 1 98.62 69 GLY B N 1
ATOM 3141 C CA . GLY B 1 69 ? 6.367 -36.625 -10.523 1 98.62 69 GLY B CA 1
ATOM 3142 C C . GLY B 1 69 ? 6.973 -37.531 -9.461 1 98.62 69 GLY B C 1
ATOM 3143 O O . GLY B 1 69 ? 6.492 -37.562 -8.328 1 98.62 69 GLY B O 1
ATOM 3144 N N . VAL B 1 70 ? 7.977 -38.281 -9.953 1 98.69 70 VAL B N 1
ATOM 3145 C CA . VAL B 1 70 ? 8.648 -39.25 -9.094 1 98.69 70 VAL B CA 1
ATOM 3146 C C . VAL B 1 70 ? 10.148 -39 -9.086 1 98.69 70 VAL B C 1
ATOM 3148 O O . VAL B 1 70 ? 10.758 -38.812 -10.141 1 98.69 70 VAL B O 1
ATOM 3151 N N . VAL B 1 71 ? 10.703 -38.969 -7.891 1 98.56 71 VAL B N 1
ATOM 3152 C CA . VAL B 1 71 ? 12.148 -38.781 -7.762 1 98.56 71 VAL B CA 1
ATOM 3153 C C . VAL B 1 71 ? 12.891 -40 -8.305 1 98.56 71 VAL B C 1
ATOM 3155 O O . VAL B 1 71 ? 12.617 -41.125 -7.906 1 98.56 71 VAL B O 1
ATOM 3158 N N . VAL B 1 72 ? 13.836 -39.75 -9.133 1 97.75 72 VAL B N 1
ATOM 3159 C CA . VAL B 1 72 ? 14.547 -40.875 -9.711 1 97.75 72 VAL B CA 1
ATOM 3160 C C . VAL B 1 72 ? 16.016 -40.875 -9.266 1 97.75 72 VAL B C 1
ATOM 3162 O O . VAL B 1 72 ? 16.703 -41.875 -9.312 1 97.75 72 VAL B O 1
ATOM 3165 N N . GLU B 1 73 ? 16.484 -39.719 -8.875 1 97.69 73 GLU B N 1
ATOM 3166 C CA . GLU B 1 73 ? 17.844 -39.562 -8.367 1 97.69 73 GLU B CA 1
ATOM 3167 C C . GLU B 1 73 ? 17.953 -38.344 -7.434 1 97.69 73 GLU B C 1
ATOM 3169 O O . GLU B 1 73 ? 17.25 -37.375 -7.605 1 97.69 73 GLU B O 1
ATOM 3174 N N . ILE B 1 74 ? 18.875 -38.438 -6.418 1 97.5 74 ILE B N 1
ATOM 3175 C CA . ILE B 1 74 ? 19.078 -37.312 -5.512 1 97.5 74 ILE B CA 1
ATOM 3176 C C . ILE B 1 74 ? 20.578 -36.969 -5.465 1 97.5 74 ILE B C 1
ATOM 3178 O O . ILE B 1 74 ? 21.422 -37.875 -5.523 1 97.5 74 ILE B O 1
ATOM 3182 N N . GLY B 1 75 ? 20.828 -35.688 -5.402 1 96.56 75 GLY B N 1
ATOM 3183 C CA . GLY B 1 75 ? 22.203 -35.25 -5.25 1 96.56 75 GLY B CA 1
ATOM 3184 C C . GLY B 1 75 ? 22.656 -35.188 -3.803 1 96.56 75 GLY B C 1
ATOM 3185 O O . GLY B 1 75 ? 21.891 -35.531 -2.895 1 96.56 75 GLY B O 1
ATOM 3186 N N . GLY B 1 76 ? 23.953 -34.812 -3.664 1 96.88 76 GLY B N 1
ATOM 3187 C CA . GLY B 1 76 ? 24.531 -34.719 -2.332 1 96.88 76 GLY B CA 1
ATOM 3188 C C . GLY B 1 76 ? 23.797 -33.781 -1.413 1 96.88 76 GLY B C 1
ATOM 3189 O O . GLY B 1 76 ? 23.422 -32.688 -1.829 1 96.88 76 GLY B O 1
ATOM 3190 N N . GLY B 1 77 ? 23.5 -34.25 -0.171 1 97.12 77 GLY B N 1
ATOM 3191 C CA . GLY B 1 77 ? 22.969 -33.344 0.854 1 97.12 77 GLY B CA 1
ATOM 3192 C C . GLY B 1 77 ? 21.453 -33.312 0.88 1 97.12 77 GLY B C 1
ATOM 3193 O O . GLY B 1 77 ? 20.875 -32.719 1.799 1 97.12 77 GLY B O 1
ATOM 3194 N N . VAL B 1 78 ? 20.828 -33.844 -0.109 1 97.62 78 VAL B N 1
ATOM 3195 C CA . VAL B 1 78 ? 19.359 -33.844 -0.136 1 97.62 78 VAL B CA 1
ATOM 3196 C C . VAL B 1 78 ? 18.828 -34.812 0.933 1 97.62 78 VAL B C 1
ATOM 3198 O O . VAL B 1 78 ? 19.266 -35.969 1.011 1 97.62 78 VAL B O 1
ATOM 3201 N N . THR B 1 79 ? 17.906 -34.312 1.777 1 96.62 79 THR B N 1
ATOM 3202 C CA . THR B 1 79 ? 17.375 -35.156 2.85 1 96.62 79 THR B CA 1
ATOM 3203 C C . THR B 1 79 ? 15.852 -35.125 2.848 1 96.62 79 THR B C 1
ATOM 3205 O O . THR B 1 79 ? 15.211 -35.969 3.494 1 96.62 79 THR B O 1
ATOM 3208 N N . LYS B 1 80 ? 15.273 -34.25 2.125 1 95.44 80 LYS B N 1
ATOM 3209 C CA . LYS B 1 80 ? 13.836 -34 2.168 1 95.44 80 LYS B CA 1
ATOM 3210 C C . LYS B 1 80 ? 13.055 -35.156 1.509 1 95.44 80 LYS B C 1
ATOM 3212 O O . LYS B 1 80 ? 11.906 -35.406 1.862 1 95.44 80 LYS B O 1
ATOM 3217 N N . VAL B 1 81 ? 13.703 -35.812 0.533 1 97.75 81 VAL B N 1
ATOM 3218 C CA . VAL B 1 81 ? 13.062 -36.875 -0.25 1 97.75 81 VAL B CA 1
ATOM 3219 C C . VAL B 1 81 ? 14.094 -37.938 -0.603 1 97.75 81 VAL B C 1
ATOM 3221 O O . VAL B 1 81 ? 15.297 -37.75 -0.401 1 97.75 81 VAL B O 1
ATOM 3224 N N . LYS B 1 82 ? 13.578 -39.062 -1.097 1 97.94 82 LYS B N 1
ATOM 3225 C CA . LYS B 1 82 ? 14.422 -40.156 -1.584 1 97.94 82 LYS B CA 1
ATOM 3226 C C . LYS B 1 82 ? 13.914 -40.688 -2.92 1 97.94 82 LYS B C 1
ATOM 3228 O O . LYS B 1 82 ? 12.812 -40.344 -3.352 1 97.94 82 LYS B O 1
ATOM 3233 N N . ARG B 1 83 ? 14.766 -41.5 -3.551 1 97.75 83 ARG B N 1
ATOM 3234 C CA . ARG B 1 83 ? 14.375 -42.125 -4.805 1 97.75 83 ARG B CA 1
ATOM 3235 C C . ARG B 1 83 ? 13.07 -42.906 -4.645 1 97.75 83 ARG B C 1
ATOM 3237 O O . ARG B 1 83 ? 12.883 -43.625 -3.67 1 97.75 83 ARG B O 1
ATOM 3244 N N . GLY B 1 84 ? 12.141 -42.625 -5.574 1 97.81 84 GLY B N 1
ATOM 3245 C CA . GLY B 1 84 ? 10.859 -43.312 -5.547 1 97.81 84 GLY B CA 1
ATOM 3246 C C . GLY B 1 84 ? 9.734 -42.5 -4.965 1 97.81 84 GLY B C 1
ATOM 3247 O O . GLY B 1 84 ? 8.562 -42.812 -5.156 1 97.81 84 GLY B O 1
ATOM 3248 N N . ASP B 1 85 ? 10.094 -41.469 -4.238 1 98.25 85 ASP B N 1
ATOM 3249 C CA . ASP B 1 85 ? 9.07 -40.625 -3.645 1 98.25 85 ASP B CA 1
ATOM 3250 C C . ASP B 1 85 ? 8.289 -39.875 -4.719 1 98.25 85 ASP B C 1
ATOM 3252 O O . ASP B 1 85 ? 8.859 -39.406 -5.711 1 98.25 85 ASP B O 1
ATOM 3256 N N . ARG B 1 86 ? 6.973 -39.719 -4.543 1 98.44 86 ARG B N 1
ATOM 3257 C CA . ARG B 1 86 ? 6.145 -38.812 -5.328 1 98.44 86 ARG B CA 1
ATOM 3258 C C . ARG B 1 86 ? 6.223 -37.406 -4.781 1 98.44 86 ARG B C 1
ATOM 3260 O O . ARG B 1 86 ? 6.234 -37.188 -3.564 1 98.44 86 ARG B O 1
ATOM 3267 N N . VAL B 1 87 ? 6.305 -36.438 -5.707 1 98.62 87 VAL B N 1
ATOM 3268 C CA . VAL B 1 87 ? 6.57 -35.062 -5.23 1 98.62 87 VAL B CA 1
ATOM 3269 C C . VAL B 1 87 ? 5.762 -34.062 -6.051 1 98.62 87 VAL B C 1
ATOM 3271 O O . VAL B 1 87 ? 5.293 -34.406 -7.145 1 98.62 87 VAL B O 1
ATOM 3274 N N . ILE B 1 88 ? 5.547 -32.969 -5.477 1 98.69 88 ILE B N 1
ATOM 3275 C CA . ILE B 1 88 ? 5.035 -31.75 -6.125 1 98.69 88 ILE B CA 1
ATOM 3276 C C . ILE B 1 88 ? 6.191 -30.797 -6.434 1 98.69 88 ILE B C 1
ATOM 3278 O O . ILE B 1 88 ? 7.066 -30.578 -5.586 1 98.69 88 ILE B O 1
ATOM 3282 N N . LEU B 1 89 ? 6.297 -30.359 -7.633 1 98.62 89 LEU B N 1
ATOM 3283 C CA . LEU B 1 89 ? 7.23 -29.312 -8.016 1 98.62 89 LEU B CA 1
ATOM 3284 C C . LEU B 1 89 ? 6.539 -27.953 -8.055 1 98.62 89 LEU B C 1
ATOM 3286 O O . LEU B 1 89 ? 5.441 -27.828 -8.594 1 98.62 89 LEU B O 1
ATOM 3290 N N . GLY B 1 90 ? 7.168 -26.906 -7.449 1 98 90 GLY B N 1
ATOM 3291 C CA . GLY B 1 90 ? 6.629 -25.562 -7.465 1 98 90 GLY B CA 1
ATOM 3292 C C . GLY B 1 90 ? 7.695 -24.484 -7.371 1 98 90 GLY B C 1
ATOM 3293 O O . GLY B 1 90 ? 8.805 -24.75 -6.895 1 98 90 GLY B O 1
ATOM 3294 N N . TRP B 1 91 ? 7.371 -23.281 -7.793 1 96.31 91 TRP B N 1
ATOM 3295 C CA . TRP B 1 91 ? 8.359 -22.203 -7.852 1 96.31 91 TRP B CA 1
ATOM 3296 C C . TRP B 1 91 ? 8.516 -21.547 -6.492 1 96.31 91 TRP B C 1
ATOM 3298 O O . TRP B 1 91 ? 9.531 -20.891 -6.227 1 96.31 91 TRP B O 1
ATOM 3308 N N . ILE B 1 92 ? 7.48 -21.672 -5.609 1 96.75 92 ILE B N 1
ATOM 3309 C CA . ILE B 1 92 ? 7.582 -21.078 -4.281 1 96.75 92 ILE B CA 1
ATOM 3310 C C . ILE B 1 92 ? 8.625 -21.828 -3.457 1 96.75 92 ILE B C 1
ATOM 3312 O O . ILE B 1 92 ? 8.555 -23.062 -3.33 1 96.75 92 ILE B O 1
ATOM 3316 N N . LYS B 1 93 ? 9.547 -21.172 -2.893 1 96.31 93 LYS B N 1
ATOM 3317 C CA . LYS B 1 93 ? 10.641 -21.797 -2.152 1 96.31 93 LYS B CA 1
ATOM 3318 C C . LYS B 1 93 ? 10.141 -22.422 -0.855 1 96.31 93 LYS B C 1
ATOM 3320 O O . LYS B 1 93 ? 9.383 -21.797 -0.109 1 96.31 93 LYS B O 1
ATOM 3325 N N . GLY B 1 94 ? 10.477 -23.578 -0.662 1 96.31 94 GLY B N 1
ATOM 3326 C CA . GLY B 1 94 ? 10.281 -24.281 0.603 1 96.31 94 GLY B CA 1
ATOM 3327 C C . GLY B 1 94 ? 11.57 -24.562 1.34 1 96.31 94 GLY B C 1
ATOM 3328 O O . GLY B 1 94 ? 12.562 -23.844 1.175 1 96.31 94 GLY B O 1
ATOM 3329 N N . GLN B 1 95 ? 11.539 -25.469 2.219 1 95.75 95 GLN B N 1
ATOM 3330 C CA . GLN B 1 95 ? 12.734 -25.891 2.939 1 95.75 95 GLN B CA 1
ATOM 3331 C C . GLN B 1 95 ? 13.664 -26.688 2.035 1 95.75 95 GLN B C 1
ATOM 3333 O O . GLN B 1 95 ? 13.234 -27.266 1.034 1 95.75 95 GLN B O 1
ATOM 3338 N N . GLY B 1 96 ? 14.93 -26.672 2.387 1 96.5 96 GLY B N 1
ATOM 3339 C CA . GLY B 1 96 ? 15.914 -27.422 1.626 1 96.5 96 GLY B CA 1
ATOM 3340 C C . GLY B 1 96 ? 16.875 -26.531 0.868 1 96.5 96 GLY B C 1
ATOM 3341 O O . GLY B 1 96 ? 16.766 -25.312 0.9 1 96.5 96 GLY B O 1
ATOM 3342 N N . ALA B 1 97 ? 17.812 -27.156 0.143 1 97.12 97 ALA B N 1
ATOM 3343 C CA . ALA B 1 97 ? 18.875 -26.438 -0.546 1 97.12 97 ALA B CA 1
ATOM 3344 C C . ALA B 1 97 ? 18.312 -25.578 -1.677 1 97.12 97 ALA B C 1
ATOM 3346 O O . ALA B 1 97 ? 17.453 -26.031 -2.439 1 97.12 97 ALA B O 1
ATOM 3347 N N . ASP B 1 98 ? 18.734 -24.375 -1.647 1 95.81 98 ASP B N 1
ATOM 3348 C CA . ASP B 1 98 ? 18.438 -23.453 -2.734 1 95.81 98 ASP B CA 1
ATOM 3349 C C . ASP B 1 98 ? 19.547 -23.453 -3.775 1 95.81 98 ASP B C 1
ATOM 3351 O O . ASP B 1 98 ? 20.609 -22.844 -3.559 1 95.81 98 ASP B O 1
ATOM 3355 N N . THR B 1 99 ? 19.312 -24.078 -4.91 1 93.31 99 THR B N 1
ATOM 3356 C CA . THR B 1 99 ? 20.328 -24.141 -5.945 1 93.31 99 THR B CA 1
ATOM 3357 C C . THR B 1 99 ? 19.938 -23.281 -7.152 1 93.31 99 THR B C 1
ATOM 3359 O O . THR B 1 99 ? 18.766 -23 -7.355 1 93.31 99 THR B O 1
ATOM 3362 N N . GLN B 1 100 ? 20.891 -22.828 -7.84 1 86 100 GLN B N 1
ATOM 3363 C CA . GLN B 1 100 ? 20.656 -21.984 -9.008 1 86 100 GLN B CA 1
ATOM 3364 C C . GLN B 1 100 ? 20.109 -22.812 -10.172 1 86 100 GLN B C 1
ATOM 3366 O O . GLN B 1 100 ? 19.938 -24.031 -10.055 1 86 100 GLN B O 1
ATOM 3371 N N . GLY B 1 101 ? 19.812 -22.109 -11.25 1 89.19 101 GLY B N 1
ATOM 3372 C CA . GLY B 1 101 ? 19.297 -22.75 -12.453 1 89.19 101 GLY B CA 1
ATOM 3373 C C . GLY B 1 101 ? 20.266 -23.766 -13.039 1 89.19 101 GLY B C 1
ATOM 3374 O O . GLY B 1 101 ? 21.391 -23.891 -12.578 1 89.19 101 GLY B O 1
ATOM 3375 N N . VAL B 1 102 ? 19.703 -24.578 -13.93 1 93.88 102 VAL B N 1
ATOM 3376 C CA . VAL B 1 102 ? 20.406 -25.703 -14.531 1 93.88 102 VAL B CA 1
ATOM 3377 C C . VAL B 1 102 ? 20.562 -25.469 -16.031 1 93.88 102 VAL B C 1
ATOM 3379 O O . VAL B 1 102 ? 19.797 -24.719 -16.641 1 93.88 102 VAL B O 1
ATOM 3382 N N . ARG B 1 103 ? 21.719 -26.094 -16.625 1 94.94 103 ARG B N 1
ATOM 3383 C CA . ARG B 1 103 ? 21.938 -26.078 -18.062 1 94.94 103 ARG B CA 1
ATOM 3384 C C . ARG B 1 103 ? 21.938 -27.5 -18.641 1 94.94 103 ARG B C 1
ATOM 3386 O O . ARG B 1 103 ? 22.719 -28.344 -18.203 1 94.94 103 ARG B O 1
ATOM 3393 N N . TYR B 1 104 ? 21.047 -27.625 -19.531 1 96.88 104 TYR B N 1
ATOM 3394 C CA . TYR B 1 104 ? 20.938 -28.906 -20.219 1 96.88 104 TYR B CA 1
ATOM 3395 C C . TYR B 1 104 ? 21.672 -28.891 -21.547 1 96.88 104 TYR B C 1
ATOM 3397 O O . TYR B 1 104 ? 21.672 -27.859 -22.234 1 96.88 104 TYR B O 1
ATOM 3405 N N . ALA B 1 105 ? 22.156 -30.031 -21.953 1 95.75 105 ALA B N 1
ATOM 3406 C CA . ALA B 1 105 ? 22.734 -30.156 -23.281 1 95.75 105 ALA B CA 1
ATOM 3407 C C . ALA B 1 105 ? 21.672 -30.594 -24.297 1 95.75 105 ALA B C 1
ATOM 3409 O O . ALA B 1 105 ? 20.828 -31.438 -24 1 95.75 105 ALA B O 1
ATOM 3410 N N . SER B 1 106 ? 21.688 -30 -25.328 1 95.44 106 SER B N 1
ATOM 3411 C CA . SER B 1 106 ? 20.922 -30.391 -26.5 1 95.44 106 SER B CA 1
ATOM 3412 C C . SER B 1 106 ? 21.797 -30.406 -27.75 1 95.44 106 SER B C 1
ATOM 3414 O O . SER B 1 106 ? 21.844 -29.406 -28.484 1 95.44 106 SER B O 1
ATOM 3416 N N . GLY B 1 107 ? 22.297 -31.516 -28.109 1 91.5 107 GLY B N 1
ATOM 3417 C CA . GLY B 1 107 ? 23.359 -31.516 -29.109 1 91.5 107 GLY B CA 1
ATOM 3418 C C . GLY B 1 107 ? 24.5 -30.594 -28.781 1 91.5 107 GLY B C 1
ATOM 3419 O O . GLY B 1 107 ? 25.109 -30.703 -27.719 1 91.5 107 GLY B O 1
ATOM 3420 N N . GLU B 1 108 ? 24.672 -29.594 -29.672 1 90.88 108 GLU B N 1
ATOM 3421 C CA . GLU B 1 108 ? 25.766 -28.641 -29.453 1 90.88 108 GLU B CA 1
ATOM 3422 C C . GLU B 1 108 ? 25.281 -27.406 -28.703 1 90.88 108 GLU B C 1
ATOM 3424 O O . GLU B 1 108 ? 26.078 -26.531 -28.375 1 90.88 108 GLU B O 1
ATOM 3429 N N . ARG B 1 109 ? 24.047 -27.312 -28.438 1 92.81 109 ARG B N 1
ATOM 3430 C CA . ARG B 1 109 ? 23.453 -26.141 -27.797 1 92.81 109 ARG B CA 1
ATOM 3431 C C . ARG B 1 109 ? 23.281 -26.375 -26.297 1 92.81 109 ARG B C 1
ATOM 3433 O O . ARG B 1 109 ? 23.219 -27.531 -25.844 1 92.81 109 ARG B O 1
ATOM 3440 N N . VAL B 1 110 ? 23.25 -25.375 -25.641 1 96.69 110 VAL B N 1
ATOM 3441 C CA . VAL B 1 110 ? 22.984 -25.359 -24.203 1 96.69 110 VAL B CA 1
ATOM 3442 C C . VAL B 1 110 ? 21.625 -24.703 -23.953 1 96.69 110 VAL B C 1
ATOM 3444 O O . VAL B 1 110 ? 21.344 -23.609 -24.453 1 96.69 110 VAL B O 1
ATOM 3447 N N . ILE B 1 111 ? 20.797 -25.422 -23.234 1 97.88 111 ILE B N 1
ATOM 3448 C CA . ILE B 1 111 ? 19.453 -24.938 -22.906 1 97.88 111 ILE B CA 1
ATOM 3449 C C . ILE B 1 111 ? 19.391 -24.562 -21.422 1 97.88 111 ILE B C 1
ATOM 3451 O O . ILE B 1 111 ? 19.656 -25.406 -20.547 1 97.88 111 ILE B O 1
ATOM 3455 N N . ASN B 1 112 ? 19.062 -23.281 -21.141 1 97.69 112 ASN B N 1
ATOM 3456 C CA . ASN B 1 112 ? 18.953 -22.812 -19.766 1 97.69 112 ASN B CA 1
ATOM 3457 C C . ASN B 1 112 ? 17.656 -23.281 -19.125 1 97.69 112 ASN B C 1
ATOM 3459 O O . ASN B 1 112 ? 16.656 -23.516 -19.812 1 97.69 112 ASN B O 1
ATOM 3463 N N . ALA B 1 113 ? 17.688 -23.5 -17.812 1 97.19 113 ALA B N 1
ATOM 3464 C CA . ALA B 1 113 ? 16.5 -23.828 -17.016 1 97.19 113 ALA B CA 1
ATOM 3465 C C . ALA B 1 113 ? 16.625 -23.25 -15.602 1 97.19 113 ALA B C 1
ATOM 3467 O O . ALA B 1 113 ? 17.719 -23.172 -15.047 1 97.19 113 ALA B O 1
ATOM 3468 N N . GLY B 1 114 ? 15.516 -22.812 -15.07 1 95.75 114 GLY B N 1
ATOM 3469 C CA . GLY B 1 114 ? 15.508 -22.344 -13.695 1 95.75 114 GLY B CA 1
ATOM 3470 C C . GLY B 1 114 ? 15.625 -23.453 -12.672 1 95.75 114 GLY B C 1
ATOM 3471 O O . GLY B 1 114 ? 15.953 -24.594 -13.023 1 95.75 114 GLY B O 1
ATOM 3472 N N . ALA B 1 115 ? 15.352 -23.078 -11.414 1 96.06 115 ALA B N 1
ATOM 3473 C CA . ALA B 1 115 ? 15.453 -24.031 -10.305 1 96.06 115 ALA B CA 1
ATOM 3474 C C . ALA B 1 115 ? 14.352 -25.078 -10.383 1 96.06 115 ALA B C 1
ATOM 3476 O O . ALA B 1 115 ? 14.43 -26.109 -9.711 1 96.06 115 ALA B O 1
ATOM 3477 N N . VAL B 1 116 ? 13.344 -24.75 -11.234 1 96.94 116 VAL B N 1
ATOM 3478 C CA . VAL B 1 116 ? 12.281 -25.703 -11.539 1 96.94 116 VAL B CA 1
ATOM 3479 C C . VAL B 1 116 ? 11.734 -25.438 -12.938 1 96.94 116 VAL B C 1
ATOM 3481 O O . VAL B 1 116 ? 11.508 -24.297 -13.312 1 96.94 116 VAL B O 1
ATOM 3484 N N . THR B 1 117 ? 11.586 -26.438 -13.711 1 98 117 THR B N 1
ATOM 3485 C CA . THR B 1 117 ? 10.922 -26.422 -15.008 1 98 117 THR B CA 1
ATOM 3486 C C . THR B 1 117 ? 10.094 -27.703 -15.203 1 98 117 THR B C 1
ATOM 3488 O O . THR B 1 117 ? 10.484 -28.766 -14.742 1 98 117 THR B O 1
ATOM 3491 N N . THR B 1 118 ? 8.938 -27.516 -15.945 1 98.69 118 THR B N 1
ATOM 3492 C CA . THR B 1 118 ? 8.062 -28.672 -15.891 1 98.69 118 THR B CA 1
ATOM 3493 C C . THR B 1 118 ? 7.504 -29 -17.281 1 98.69 118 THR B C 1
ATOM 3495 O O . THR B 1 118 ? 6.777 -29.969 -17.453 1 98.69 118 THR B O 1
ATOM 3498 N N . PHE B 1 119 ? 7.828 -28.203 -18.312 1 98.81 119 PHE B N 1
ATOM 3499 C CA . PHE B 1 119 ? 7.453 -28.594 -19.672 1 98.81 119 PHE B CA 1
ATOM 3500 C C . PHE B 1 119 ? 8.461 -29.562 -20.266 1 98.81 119 PHE B C 1
ATOM 3502 O O . PHE B 1 119 ? 8.977 -29.344 -21.359 1 98.81 119 PHE B O 1
ATOM 3509 N N . ASN B 1 120 ? 8.773 -30.594 -19.547 1 98.62 120 ASN B N 1
ATOM 3510 C CA . ASN B 1 120 ? 9.797 -31.578 -19.859 1 98.62 120 ASN B CA 1
ATOM 3511 C C . ASN B 1 120 ? 9.516 -32.906 -19.188 1 98.62 120 ASN B C 1
ATOM 3513 O O . ASN B 1 120 ? 8.797 -32.969 -18.188 1 98.62 120 ASN B O 1
ATOM 3517 N N . GLU B 1 121 ? 10.07 -33.969 -19.703 1 98.75 121 GLU B N 1
ATOM 3518 C CA . GLU B 1 121 ? 9.805 -35.312 -19.188 1 98.75 121 GLU B CA 1
ATOM 3519 C C . GLU B 1 121 ? 10.539 -35.562 -17.875 1 98.75 121 GLU B C 1
ATOM 3521 O O . GLU B 1 121 ? 10.062 -36.312 -17.016 1 98.75 121 GLU B O 1
ATOM 3526 N N . TYR B 1 122 ? 11.734 -35 -17.734 1 98.38 122 TYR B N 1
ATOM 3527 C CA . TYR B 1 122 ? 12.516 -35 -16.516 1 98.38 122 TYR B CA 1
ATOM 3528 C C . TYR B 1 122 ? 12.914 -33.594 -16.125 1 98.38 122 TYR B C 1
ATOM 3530 O O . TYR B 1 122 ? 13 -32.688 -16.984 1 98.38 122 TYR B O 1
ATOM 3538 N N . ALA B 1 123 ? 13.211 -33.406 -14.883 1 97.75 123 ALA B N 1
ATOM 3539 C CA . ALA B 1 123 ? 13.641 -32.094 -14.422 1 97.75 123 ALA B CA 1
ATOM 3540 C C . ALA B 1 123 ? 14.703 -32.219 -13.328 1 97.75 123 ALA B C 1
ATOM 3542 O O . ALA B 1 123 ? 14.516 -32.938 -12.352 1 97.75 123 ALA B O 1
ATOM 3543 N N . VAL B 1 124 ? 15.789 -31.562 -13.531 1 97.69 124 VAL B N 1
ATOM 3544 C CA . VAL B 1 124 ? 16.688 -31.312 -12.422 1 97.69 124 VAL B CA 1
ATOM 3545 C C . VAL B 1 124 ? 16.172 -30.125 -11.609 1 97.69 124 VAL B C 1
ATOM 3547 O O . VAL B 1 124 ? 16.062 -29.016 -12.125 1 97.69 124 VAL B O 1
ATOM 3550 N N . VAL B 1 125 ? 15.891 -30.375 -10.344 1 97.88 125 VAL B N 1
ATOM 3551 C CA . VAL B 1 125 ? 15.203 -29.359 -9.547 1 97.88 125 VAL B CA 1
ATOM 3552 C C . VAL B 1 125 ? 15.93 -29.156 -8.227 1 97.88 125 VAL B C 1
ATOM 3554 O O . VAL B 1 125 ? 16.578 -30.078 -7.715 1 97.88 125 VAL B O 1
ATOM 3557 N N . ALA B 1 126 ? 15.883 -27.938 -7.738 1 98.19 126 ALA B N 1
ATOM 3558 C CA . ALA B 1 126 ? 16.422 -27.641 -6.41 1 98.19 126 ALA B CA 1
ATOM 3559 C C . ALA B 1 126 ? 15.586 -28.312 -5.324 1 98.19 126 ALA B C 1
ATOM 3561 O O . ALA B 1 126 ? 14.359 -28.391 -5.438 1 98.19 126 ALA B O 1
ATOM 3562 N N . GLU B 1 127 ? 16.188 -28.672 -4.266 1 98.25 127 GLU B N 1
ATOM 3563 C CA . GLU B 1 127 ? 15.5 -29.344 -3.162 1 98.25 127 GLU B CA 1
ATOM 3564 C C . GLU B 1 127 ? 14.375 -28.469 -2.602 1 98.25 127 GLU B C 1
ATOM 3566 O O . GLU B 1 127 ? 13.297 -28.984 -2.271 1 98.25 127 GLU B O 1
ATOM 3571 N N . ASN B 1 128 ? 14.516 -27.188 -2.578 1 98.06 128 ASN B N 1
ATOM 3572 C CA . ASN B 1 128 ? 13.539 -26.312 -1.943 1 98.06 128 ASN B CA 1
ATOM 3573 C C . ASN B 1 128 ? 12.383 -25.984 -2.887 1 98.06 128 ASN B C 1
ATOM 3575 O O . ASN B 1 128 ? 11.523 -25.156 -2.561 1 98.06 128 ASN B O 1
ATOM 3579 N N . ARG B 1 129 ? 12.414 -26.625 -4.082 1 98.19 129 ARG B N 1
ATOM 3580 C CA . ARG B 1 129 ? 11.305 -26.469 -5.016 1 98.19 129 ARG B CA 1
ATOM 3581 C C . ARG B 1 129 ? 10.438 -27.719 -5.066 1 98.19 129 ARG B C 1
ATOM 3583 O O . ARG B 1 129 ? 9.555 -27.844 -5.914 1 98.19 129 ARG B O 1
ATOM 3590 N N . VAL B 1 130 ? 10.68 -28.609 -4.152 1 98 130 VAL B N 1
ATOM 3591 C CA . VAL B 1 130 ? 9.977 -29.891 -4.137 1 98 130 VAL B CA 1
ATOM 3592 C C . VAL B 1 130 ? 9.297 -30.094 -2.781 1 98 130 VAL B C 1
ATOM 3594 O O . VAL B 1 130 ? 9.859 -29.719 -1.742 1 98 130 VAL B O 1
ATOM 3597 N N . THR B 1 131 ? 8.117 -30.609 -2.816 1 98.38 131 THR B N 1
ATOM 3598 C CA . THR B 1 131 ? 7.375 -31.031 -1.632 1 98.38 131 THR B CA 1
ATOM 3599 C C . THR B 1 131 ? 6.859 -32.438 -1.787 1 98.38 131 THR B C 1
ATOM 3601 O O . THR B 1 131 ? 6.312 -32.812 -2.832 1 98.38 131 THR B O 1
ATOM 3604 N N . PRO B 1 132 ? 7.09 -33.25 -0.766 1 98.12 132 PRO B N 1
ATOM 3605 C CA . PRO B 1 132 ? 6.5 -34.594 -0.858 1 98.12 132 PRO B CA 1
ATOM 3606 C C . PRO B 1 132 ? 4.996 -34.562 -1.116 1 98.12 132 PRO B C 1
ATOM 3608 O O . PRO B 1 132 ? 4.289 -33.719 -0.564 1 98.12 132 PRO B O 1
ATOM 3611 N N . LEU B 1 133 ? 4.574 -35.438 -1.944 1 98.06 133 LEU B N 1
ATOM 3612 C CA . LEU B 1 133 ? 3.148 -35.531 -2.238 1 98.06 133 LEU B CA 1
ATOM 3613 C C . LEU B 1 133 ? 2.367 -36 -1.006 1 98.06 133 LEU B C 1
ATOM 3615 O O . LEU B 1 133 ? 2.609 -37.062 -0.467 1 98.06 133 LEU B O 1
ATOM 3619 N N . PRO B 1 134 ? 1.441 -35.188 -0.558 1 97.69 134 PRO B N 1
ATOM 3620 C CA . PRO B 1 134 ? 0.613 -35.594 0.572 1 97.69 134 PRO B CA 1
ATOM 3621 C C . PRO B 1 134 ? -0.198 -36.875 0.264 1 97.69 134 PRO B C 1
ATOM 3623 O O . PRO B 1 134 ? -0.639 -37.062 -0.872 1 97.69 134 PRO B O 1
ATOM 3626 N N . ALA B 1 135 ? -0.452 -37.594 1.327 1 94.75 135 ALA B N 1
ATOM 3627 C CA . ALA B 1 135 ? -1.211 -38.812 1.179 1 94.75 135 ALA B CA 1
ATOM 3628 C C . ALA B 1 135 ? -2.609 -38.562 0.632 1 94.75 135 ALA B C 1
ATOM 3630 O O . ALA B 1 135 ? -3.268 -37.594 1.046 1 94.75 135 ALA B O 1
ATOM 3631 N N . GLY B 1 136 ? -2.955 -39.281 -0.359 1 93.75 136 GLY B N 1
ATOM 3632 C CA . GLY B 1 136 ? -4.32 -39.219 -0.864 1 93.75 136 GLY B CA 1
ATOM 3633 C C . GLY B 1 136 ? -4.508 -38.188 -1.94 1 93.75 136 GLY B C 1
ATOM 3634 O O . GLY B 1 136 ? -5.594 -38.062 -2.516 1 93.75 136 GLY B O 1
ATOM 3635 N N . LEU B 1 137 ? -3.535 -37.469 -2.262 1 96.06 137 LEU B N 1
ATOM 3636 C CA . LEU B 1 137 ? -3.631 -36.438 -3.299 1 96.06 137 LEU B CA 1
ATOM 3637 C C . LEU B 1 137 ? -3.225 -37 -4.656 1 96.06 137 LEU B C 1
ATOM 3639 O O . LEU B 1 137 ? -2.078 -37.406 -4.844 1 96.06 137 LEU B O 1
ATOM 3643 N N . PRO B 1 138 ? -4.168 -37.031 -5.609 1 96.5 138 PRO B N 1
ATOM 3644 C CA . PRO B 1 138 ? -3.801 -37.5 -6.949 1 96.5 138 PRO B CA 1
ATOM 3645 C C . PRO B 1 138 ? -2.766 -36.594 -7.621 1 96.5 138 PRO B C 1
ATOM 3647 O O . PRO B 1 138 ? -2.809 -35.375 -7.469 1 96.5 138 PRO B O 1
ATOM 3650 N N . MET B 1 139 ? -1.914 -37.156 -8.438 1 97 139 MET B N 1
ATOM 3651 C CA . MET B 1 139 ? -0.786 -36.438 -9.031 1 97 139 MET B CA 1
ATOM 3652 C C . MET B 1 139 ? -1.27 -35.375 -10.016 1 97 139 MET B C 1
ATOM 3654 O O . MET B 1 139 ? -0.624 -34.344 -10.188 1 97 139 MET B O 1
ATOM 3658 N N . ASP B 1 140 ? -2.381 -35.688 -10.695 1 96.44 140 ASP B N 1
ATOM 3659 C CA . ASP B 1 140 ? -2.895 -34.688 -11.633 1 96.44 140 ASP B CA 1
ATOM 3660 C C . ASP B 1 140 ? -3.422 -33.469 -10.898 1 96.44 140 ASP B C 1
ATOM 3662 O O . ASP B 1 140 ? -3.141 -32.312 -11.297 1 96.44 140 ASP B O 1
ATOM 3666 N N . VAL B 1 141 ? -4.051 -33.625 -9.711 1 96.25 141 VAL B N 1
ATOM 3667 C CA . VAL B 1 141 ? -4.562 -32.531 -8.898 1 96.25 141 VAL B CA 1
ATOM 3668 C C . VAL B 1 141 ? -3.4 -31.797 -8.234 1 96.25 141 VAL B C 1
ATOM 3670 O O . VAL B 1 141 ? -3.447 -30.578 -8.062 1 96.25 141 VAL B O 1
ATOM 3673 N N . ALA B 1 142 ? -2.357 -32.531 -7.977 1 97.25 142 ALA B N 1
ATOM 3674 C CA . ALA B 1 142 ?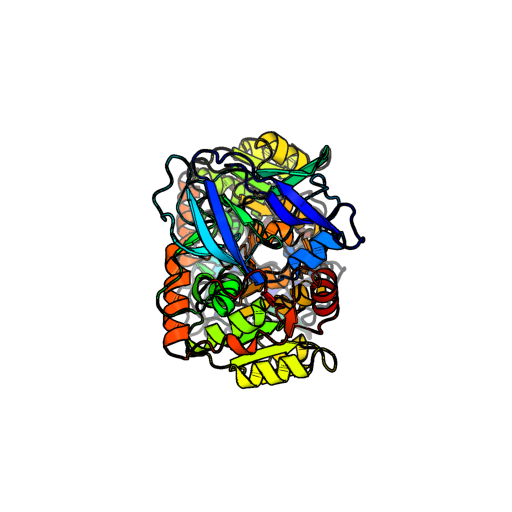 -1.214 -32.031 -7.211 1 97.25 142 ALA B CA 1
ATOM 3675 C C . ALA B 1 142 ? -0.516 -30.906 -7.945 1 97.25 142 ALA B C 1
ATOM 3677 O O . ALA B 1 142 ? 0.169 -30.094 -7.328 1 97.25 142 ALA B O 1
ATOM 3678 N N . VAL B 1 143 ? -0.7 -30.797 -9.242 1 97 143 VAL B N 1
ATOM 3679 C CA . VAL B 1 143 ? -0.057 -29.766 -10.047 1 97 143 VAL B CA 1
ATOM 3680 C C . VAL B 1 143 ? -0.486 -28.391 -9.555 1 97 143 VAL B C 1
ATOM 3682 O O . VAL B 1 143 ? 0.312 -27.453 -9.547 1 97 143 VAL B O 1
ATOM 3685 N N . LEU B 1 144 ? -1.743 -28.281 -9.062 1 97.06 144 LEU B N 1
ATOM 3686 C CA . LEU B 1 144 ? -2.295 -27 -8.609 1 97.06 144 LEU B CA 1
ATOM 3687 C C . LEU B 1 144 ? -1.586 -26.516 -7.348 1 97.06 144 LEU B C 1
ATOM 3689 O O . LEU B 1 144 ? -1.594 -25.328 -7.047 1 97.06 144 LEU B O 1
ATOM 3693 N N . PHE B 1 145 ? -0.98 -27.422 -6.66 1 98.06 145 PHE B N 1
ATOM 3694 C CA . PHE B 1 145 ? -0.318 -27.109 -5.395 1 98.06 145 PHE B CA 1
ATOM 3695 C C . PHE B 1 145 ? 1.052 -26.5 -5.637 1 98.06 145 PHE B C 1
ATOM 3697 O O . PHE B 1 145 ? 1.669 -25.953 -4.715 1 98.06 145 PHE B O 1
ATOM 3704 N N . GLY B 1 146 ? 1.479 -26.484 -6.863 1 97.62 146 GLY B N 1
ATOM 3705 C CA . GLY B 1 146 ? 2.781 -25.938 -7.195 1 97.62 146 GLY B CA 1
ATOM 3706 C C . GLY B 1 146 ? 2.74 -24.453 -7.492 1 97.62 146 GLY B C 1
ATOM 3707 O O . GLY B 1 146 ? 3.783 -23.797 -7.566 1 97.62 146 GLY B O 1
ATOM 3708 N N . CYS B 1 147 ? 1.542 -23.875 -7.652 1 96.81 147 CYS B N 1
ATOM 3709 C CA . CYS B 1 147 ? 1.479 -22.469 -8 1 96.81 147 CYS B CA 1
ATOM 3710 C C . CYS B 1 147 ? 0.123 -21.875 -7.629 1 96.81 147 CYS B C 1
ATOM 3712 O O . CYS B 1 147 ? -0.021 -21.25 -6.578 1 96.81 147 CYS B O 1
ATOM 3714 N N . ALA B 1 148 ? -0.973 -22.172 -8.352 1 95.94 148 ALA B N 1
ATOM 3715 C CA . ALA B 1 148 ? -2.252 -21.469 -8.312 1 95.94 148 ALA B CA 1
ATOM 3716 C C . ALA B 1 148 ? -2.887 -21.578 -6.926 1 95.94 148 ALA B C 1
ATOM 3718 O O . ALA B 1 148 ? -3.332 -20.562 -6.367 1 95.94 148 ALA B O 1
ATOM 3719 N N . LEU B 1 149 ? -2.938 -22.766 -6.395 1 97.25 149 LEU B N 1
ATOM 3720 C CA . LEU B 1 149 ? -3.666 -23 -5.152 1 97.25 149 LEU B CA 1
ATOM 3721 C C . LEU B 1 149 ? -2.971 -22.312 -3.979 1 97.25 149 LEU B C 1
ATOM 3723 O O . LEU B 1 149 ? -3.584 -21.516 -3.271 1 97.25 149 LEU B O 1
ATOM 3727 N N . PRO B 1 150 ? -1.628 -22.547 -3.822 1 97.56 150 PRO B N 1
ATOM 3728 C CA . PRO B 1 150 ? -0.984 -21.859 -2.697 1 97.56 150 PRO B CA 1
ATOM 3729 C C . PRO B 1 150 ? -1.013 -20.344 -2.834 1 97.56 150 PRO B C 1
ATOM 3731 O O . PRO B 1 150 ? -1.064 -19.625 -1.828 1 97.56 150 PRO B O 1
ATOM 3734 N N . VAL B 1 151 ? -0.992 -19.828 -4.047 1 97.25 151 VAL B N 1
ATOM 3735 C CA . VAL B 1 151 ? -1.014 -18.391 -4.242 1 97.25 151 VAL B CA 1
ATOM 3736 C C . VAL B 1 151 ? -2.4 -17.844 -3.906 1 97.25 151 VAL B C 1
ATOM 3738 O O . VAL B 1 151 ? -2.543 -17 -3.014 1 97.25 151 VAL B O 1
ATOM 3741 N N . GLY B 1 152 ? -3.42 -18.359 -4.57 1 97.62 152 GLY B N 1
ATOM 3742 C CA . GLY B 1 152 ? -4.773 -17.875 -4.379 1 97.62 152 GLY B CA 1
ATOM 3743 C C . GLY B 1 152 ? -5.297 -18.078 -2.971 1 97.62 152 GLY B C 1
ATOM 3744 O O . GLY B 1 152 ? -5.77 -17.141 -2.33 1 97.62 152 GLY B O 1
ATOM 3745 N N . ALA B 1 153 ? -5.188 -19.312 -2.494 1 97.62 153 ALA B N 1
ATOM 3746 C CA . ALA B 1 153 ? -5.625 -19.625 -1.134 1 97.62 153 ALA B CA 1
ATOM 3747 C C . ALA B 1 153 ? -4.766 -18.891 -0.107 1 97.62 153 ALA B C 1
ATOM 3749 O O . ALA B 1 153 ? -5.266 -18.469 0.941 1 97.62 153 ALA B O 1
ATOM 3750 N N . GLY B 1 154 ? -3.479 -18.781 -0.443 1 97.81 154 GLY B N 1
ATOM 3751 C CA . GLY B 1 154 ? -2.572 -18.078 0.449 1 97.81 154 GLY B CA 1
ATOM 3752 C C . GLY B 1 154 ? -2.949 -16.625 0.657 1 97.81 154 GLY B C 1
ATOM 3753 O O . GLY B 1 154 ? -2.811 -16.094 1.761 1 97.81 154 GLY B O 1
ATOM 3754 N N . ILE B 1 155 ? -3.484 -15.969 -0.35 1 98.44 155 ILE B N 1
ATOM 3755 C CA . ILE B 1 155 ? -3.922 -14.586 -0.226 1 98.44 155 ILE B CA 1
ATOM 3756 C C . ILE B 1 155 ? -5.012 -14.484 0.838 1 98.44 155 ILE B C 1
ATOM 3758 O O . ILE B 1 155 ? -5.016 -13.547 1.644 1 98.44 155 ILE B O 1
ATOM 3762 N N . VAL B 1 156 ? -5.891 -15.477 0.912 1 98.25 156 VAL B N 1
ATOM 3763 C CA . VAL B 1 156 ? -7.023 -15.445 1.828 1 98.25 156 VAL B CA 1
ATOM 3764 C C . VAL B 1 156 ? -6.582 -15.906 3.215 1 98.25 156 VAL B C 1
ATOM 3766 O O . VAL B 1 156 ? -6.844 -15.234 4.215 1 98.25 156 VAL B O 1
ATOM 3769 N N . ILE B 1 157 ? -5.766 -16.969 3.266 1 97.25 157 ILE B N 1
ATOM 3770 C CA . ILE B 1 157 ? -5.473 -17.656 4.523 1 97.25 157 ILE B CA 1
ATOM 3771 C C . ILE B 1 157 ? -4.324 -16.938 5.234 1 97.25 157 ILE B C 1
ATOM 3773 O O . ILE B 1 157 ? -4.305 -16.859 6.465 1 97.25 157 ILE B O 1
ATOM 3777 N N . ASN B 1 158 ? -3.406 -16.422 4.449 1 97.81 158 ASN B N 1
ATOM 3778 C CA . ASN B 1 158 ? -2.174 -15.914 5.055 1 97.81 158 ASN B CA 1
ATOM 3779 C C . ASN B 1 158 ? -2.156 -14.391 5.113 1 97.81 158 ASN B C 1
ATOM 3781 O O . ASN B 1 158 ? -1.511 -13.805 5.984 1 97.81 158 ASN B O 1
ATOM 3785 N N . ILE B 1 159 ? -2.918 -13.695 4.242 1 97.94 159 ILE B N 1
ATOM 3786 C CA . ILE B 1 159 ? -2.777 -12.25 4.129 1 97.94 159 ILE B CA 1
ATOM 3787 C C . ILE B 1 159 ? -4.066 -11.562 4.582 1 97.94 159 ILE B C 1
ATOM 3789 O O . ILE B 1 159 ? -4.07 -10.812 5.555 1 97.94 159 ILE B O 1
ATOM 3793 N N . ALA B 1 160 ? -5.191 -11.898 3.914 1 98.12 160 ALA B N 1
ATOM 3794 C CA . ALA B 1 160 ? -6.449 -11.219 4.18 1 98.12 160 ALA B CA 1
ATOM 3795 C C . ALA B 1 160 ? -7.023 -11.625 5.535 1 98.12 160 ALA B C 1
ATOM 3797 O O . ALA B 1 160 ? -7.453 -10.773 6.316 1 98.12 160 ALA B O 1
ATOM 3798 N N . LYS B 1 161 ? -7.086 -13.008 5.82 1 97.69 161 LYS B N 1
ATOM 3799 C CA . LYS B 1 161 ? -7.645 -13.539 7.062 1 97.69 161 LYS B CA 1
ATOM 3800 C C . LYS B 1 161 ? -8.953 -12.836 7.418 1 97.69 161 LYS B C 1
ATOM 3802 O O . LYS B 1 161 ? -9.062 -12.219 8.477 1 97.69 161 LYS B O 1
ATOM 3807 N N . PRO B 1 162 ? -9.93 -13.016 6.523 1 98 162 PRO B N 1
ATOM 3808 C CA . PRO B 1 162 ? -11.164 -12.234 6.664 1 98 162 PRO B CA 1
ATOM 3809 C C . PRO B 1 162 ? -11.844 -12.461 8.008 1 98 162 PRO B C 1
ATOM 3811 O O . PRO B 1 162 ? -11.93 -13.594 8.484 1 98 162 PRO B O 1
ATOM 3814 N N . GLN B 1 163 ? -12.32 -11.367 8.609 1 97.25 163 GLN B N 1
ATOM 3815 C CA . GLN B 1 163 ? -13.125 -11.445 9.82 1 97.25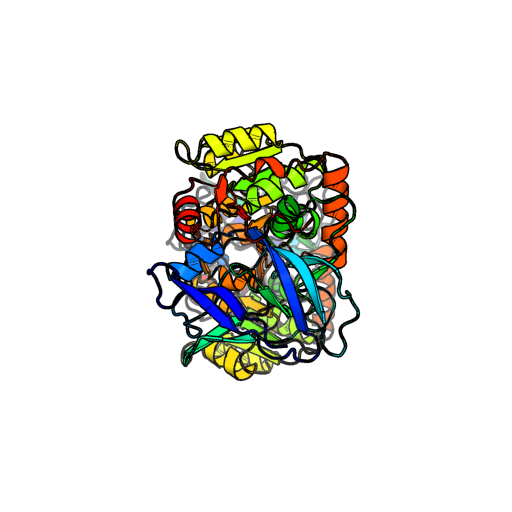 163 GLN B CA 1
ATOM 3816 C C . GLN B 1 163 ? -14.555 -11.898 9.516 1 97.25 163 GLN B C 1
ATOM 3818 O O . GLN B 1 163 ? -15.023 -11.766 8.383 1 97.25 163 GLN B O 1
ATOM 3823 N N . PRO B 1 164 ? -15.156 -12.508 10.547 1 97.69 164 PRO B N 1
ATOM 3824 C CA . PRO B 1 164 ? -16.562 -12.859 10.32 1 97.69 164 PRO B CA 1
ATOM 3825 C C . PRO B 1 164 ? -17.391 -11.672 9.828 1 97.69 164 PRO B C 1
ATOM 3827 O O . PRO B 1 164 ? -17.234 -10.555 10.336 1 97.69 164 PRO B O 1
ATOM 3830 N N . GLY B 1 165 ? -18.109 -11.922 8.82 1 97.94 165 GLY B N 1
ATOM 3831 C CA . GLY B 1 165 ? -18.984 -10.883 8.289 1 97.94 165 GLY B CA 1
ATOM 3832 C C . GLY B 1 165 ? -18.312 -10.039 7.219 1 97.94 165 GLY B C 1
ATOM 3833 O O . GLY B 1 165 ? -18.938 -9.141 6.648 1 97.94 165 GLY B O 1
ATOM 3834 N N . ALA B 1 166 ? -17.109 -10.344 6.824 1 98.19 166 ALA B N 1
ATOM 3835 C CA . ALA B 1 166 ? -16.359 -9.555 5.859 1 98.19 166 ALA B CA 1
ATOM 3836 C C . ALA B 1 166 ? -16.938 -9.703 4.457 1 98.19 166 ALA B C 1
ATOM 3838 O O . ALA B 1 166 ? -17.578 -10.711 4.141 1 98.19 166 ALA B O 1
ATOM 3839 N N . THR B 1 167 ? -16.734 -8.703 3.641 1 98.62 167 THR B N 1
ATOM 3840 C CA . THR B 1 167 ? -17.078 -8.711 2.223 1 98.62 167 THR B CA 1
ATOM 3841 C C . THR B 1 167 ? -15.812 -8.75 1.364 1 98.62 167 THR B C 1
ATOM 3843 O O . THR B 1 167 ? -14.883 -7.965 1.578 1 98.62 167 THR B O 1
ATOM 3846 N N . LEU B 1 168 ? -15.797 -9.672 0.402 1 98.75 168 LEU B N 1
ATOM 3847 C CA . LEU B 1 168 ? -14.656 -9.82 -0.488 1 98.75 168 LEU B CA 1
ATOM 3848 C C . LEU B 1 168 ? -15.078 -9.703 -1.947 1 98.75 168 LEU B C 1
ATOM 3850 O O . LEU B 1 168 ? -16.188 -10.102 -2.307 1 98.75 168 LEU B O 1
ATOM 3854 N N . ALA B 1 169 ? -14.227 -9.148 -2.752 1 98.94 169 ALA B N 1
ATOM 3855 C CA . ALA B 1 169 ? -14.359 -9.188 -4.207 1 98.94 169 ALA B CA 1
ATOM 3856 C C . ALA B 1 169 ? -13.133 -9.82 -4.852 1 98.94 169 ALA B C 1
ATOM 3858 O O . ALA B 1 169 ? -12 -9.477 -4.508 1 98.94 169 ALA B O 1
ATOM 3859 N N . ILE B 1 170 ? -13.328 -10.758 -5.699 1 98.88 170 ILE B N 1
ATOM 3860 C CA . ILE B 1 170 ? -12.25 -11.43 -6.414 1 98.88 170 ILE B CA 1
ATOM 3861 C C . ILE B 1 170 ? -12.32 -11.07 -7.898 1 98.88 170 ILE B C 1
ATOM 3863 O O . ILE B 1 170 ? -13.297 -11.406 -8.578 1 98.88 170 ILE B O 1
ATOM 3867 N N . PHE B 1 171 ? -11.289 -10.414 -8.367 1 98.81 171 PHE B N 1
ATOM 3868 C CA . PHE B 1 171 ? -11.203 -9.992 -9.766 1 98.81 171 PHE B CA 1
ATOM 3869 C C . PHE B 1 171 ? -10.336 -10.953 -10.57 1 98.81 171 PHE B C 1
ATOM 3871 O O . PHE B 1 171 ? -9.156 -11.133 -10.273 1 98.81 171 PHE B O 1
ATOM 3878 N N . GLY B 1 172 ? -10.852 -11.508 -11.625 1 97.38 172 GLY B N 1
ATOM 3879 C CA . GLY B 1 172 ? -10.164 -12.531 -12.391 1 97.38 172 GLY B CA 1
ATOM 3880 C C . GLY B 1 172 ? -10.336 -13.922 -11.812 1 97.38 172 GLY B C 1
ATOM 3881 O O . GLY B 1 172 ? -9.844 -14.211 -10.719 1 97.38 172 GLY B O 1
ATOM 3882 N N . LEU B 1 173 ? -10.977 -14.734 -12.641 1 95.94 173 LEU B N 1
ATOM 3883 C CA . LEU B 1 173 ? -11.336 -16.062 -12.133 1 95.94 173 LEU B CA 1
ATOM 3884 C C . LEU B 1 173 ? -10.586 -17.156 -12.883 1 95.94 173 LEU B C 1
ATOM 3886 O O . LEU B 1 173 ? -11.188 -18.125 -13.336 1 95.94 173 LEU B O 1
ATOM 3890 N N . GLY B 1 174 ? -9.281 -16.891 -13.039 1 93.62 174 GLY B N 1
ATOM 3891 C CA . GLY B 1 174 ? -8.391 -17.969 -13.422 1 93.62 174 GLY B CA 1
ATOM 3892 C C . GLY B 1 174 ? -8.016 -18.875 -12.266 1 93.62 174 GLY B C 1
ATOM 3893 O O . GLY B 1 174 ? -8.789 -19.016 -11.32 1 93.62 174 GLY B O 1
ATOM 3894 N N . GLY B 1 175 ? -6.918 -19.516 -12.414 1 92.88 175 GLY B N 1
ATOM 3895 C CA . GLY B 1 175 ? -6.492 -20.453 -11.383 1 92.88 175 GLY B CA 1
ATOM 3896 C C . GLY B 1 175 ? -6.34 -19.797 -10.016 1 92.88 175 GLY B C 1
ATOM 3897 O O . GLY B 1 175 ? -6.84 -20.328 -9.016 1 92.88 175 GLY B O 1
ATOM 3898 N N . ILE B 1 176 ? -5.734 -18.672 -9.969 1 95.75 176 ILE B N 1
ATOM 3899 C CA . ILE B 1 176 ? -5.461 -17.984 -8.703 1 95.75 176 ILE B CA 1
ATOM 3900 C C . ILE B 1 176 ? -6.766 -17.453 -8.117 1 95.75 176 ILE B C 1
ATOM 3902 O O . ILE B 1 176 ? -7.043 -17.641 -6.934 1 95.75 176 ILE B O 1
ATOM 3906 N N . GLY B 1 177 ? -7.574 -16.844 -8.938 1 96.88 177 GLY B N 1
ATOM 3907 C CA . GLY B 1 177 ? -8.836 -16.297 -8.469 1 96.88 177 GLY B CA 1
ATOM 3908 C C . GLY B 1 177 ? -9.789 -17.344 -7.934 1 96.88 177 GLY B C 1
ATOM 3909 O O . GLY B 1 177 ? -10.398 -17.156 -6.879 1 96.88 177 GLY B O 1
ATOM 3910 N N . LEU B 1 178 ? -9.914 -18.422 -8.625 1 95.81 178 LEU B N 1
ATOM 3911 C CA . LEU B 1 178 ? -10.805 -19.5 -8.188 1 95.81 178 LEU B CA 1
ATOM 3912 C C . LEU B 1 178 ? -10.273 -20.141 -6.91 1 95.81 178 LEU B C 1
ATOM 3914 O O . LEU B 1 178 ? -11.062 -20.547 -6.039 1 95.81 178 LEU B O 1
ATOM 3918 N N . ALA B 1 179 ? -8.945 -20.266 -6.832 1 95.88 179 ALA B N 1
ATOM 3919 C CA . ALA B 1 179 ? -8.352 -20.781 -5.602 1 95.88 179 ALA B CA 1
ATOM 3920 C C . ALA B 1 179 ? -8.672 -19.875 -4.418 1 95.88 179 ALA B C 1
ATOM 3922 O O . ALA B 1 179 ? -9.023 -20.359 -3.336 1 95.88 179 ALA B O 1
ATOM 3923 N N . ALA B 1 180 ? -8.586 -18.594 -4.617 1 97.5 180 ALA B N 1
ATOM 3924 C CA . ALA B 1 180 ? -8.945 -17.641 -3.572 1 97.5 180 ALA B CA 1
ATOM 3925 C C . ALA B 1 180 ? -10.414 -17.766 -3.195 1 97.5 180 ALA B C 1
ATOM 3927 O O . ALA B 1 180 ? -10.758 -17.766 -2.012 1 97.5 180 ALA B O 1
ATOM 3928 N N . LEU B 1 181 ? -11.227 -17.906 -4.211 1 97.12 181 LEU B N 1
ATOM 3929 C CA . LEU B 1 181 ? -12.664 -18.031 -4.004 1 97.12 181 LEU B CA 1
ATOM 3930 C C . LEU B 1 181 ? -12.984 -19.234 -3.137 1 97.12 181 LEU B C 1
ATOM 3932 O O . LEU B 1 181 ? -13.734 -19.125 -2.162 1 97.12 181 LEU B O 1
ATOM 3936 N N . MET B 1 182 ? -12.391 -20.312 -3.445 1 94.75 182 MET B N 1
ATOM 3937 C CA . MET B 1 182 ? -12.648 -21.531 -2.688 1 94.75 182 MET B CA 1
ATOM 3938 C C . MET B 1 182 ? -12.164 -21.391 -1.249 1 94.75 182 MET B C 1
ATOM 3940 O O . MET B 1 182 ? -12.812 -21.875 -0.319 1 94.75 182 MET B O 1
ATOM 3944 N N . ALA B 1 183 ? -11.023 -20.719 -1.083 1 95.5 183 ALA B N 1
ATOM 3945 C CA . ALA B 1 183 ? -10.461 -20.547 0.252 1 95.5 183 ALA B CA 1
ATOM 3946 C C . ALA B 1 183 ? -11.359 -19.656 1.117 1 95.5 183 ALA B C 1
ATOM 3948 O O . ALA B 1 183 ? -11.344 -19.766 2.346 1 95.5 183 ALA B O 1
ATOM 3949 N N . CYS B 1 184 ? -12.172 -18.812 0.507 1 96.12 184 CYS B N 1
ATOM 3950 C CA . CYS B 1 184 ? -13.07 -17.938 1.256 1 96.12 184 CYS B CA 1
ATOM 3951 C C . CYS B 1 184 ? -14.086 -18.766 2.043 1 96.12 184 CYS B C 1
ATOM 3953 O O . CYS B 1 184 ? -14.594 -18.312 3.07 1 96.12 184 CYS B O 1
ATOM 3955 N N . LYS B 1 185 ? -14.359 -19.969 1.613 1 92.44 185 LYS B N 1
ATOM 3956 C CA . LYS B 1 185 ? -15.344 -20.828 2.258 1 92.44 185 LYS B CA 1
ATOM 3957 C C . LYS B 1 185 ? -14.867 -21.266 3.639 1 92.44 185 LYS B C 1
ATOM 3959 O O . LYS B 1 185 ? -15.656 -21.734 4.457 1 92.44 185 LYS B O 1
ATOM 3964 N N . LEU B 1 186 ? -13.602 -21.125 3.84 1 92.75 186 LEU B N 1
ATOM 3965 C CA . LEU B 1 186 ? -13.031 -21.516 5.125 1 92.75 186 LEU B CA 1
ATOM 3966 C C . LEU B 1 186 ? -13.336 -20.469 6.191 1 92.75 186 LEU B C 1
ATOM 3968 O O . LEU B 1 186 ? -13.094 -20.688 7.379 1 92.75 186 LEU B O 1
ATOM 3972 N N . PHE B 1 187 ? -13.891 -19.312 5.773 1 95.12 187 PHE B N 1
ATOM 3973 C CA . PHE B 1 187 ? -14.18 -18.203 6.66 1 95.12 187 PHE B CA 1
ATOM 3974 C C . PHE B 1 187 ? -15.664 -17.859 6.629 1 95.12 187 PHE B C 1
ATOM 3976 O O . PHE B 1 187 ? -16.375 -18.234 5.695 1 95.12 187 PHE B O 1
ATOM 3983 N N . ALA B 1 188 ? -16.141 -17.188 7.652 1 96.25 188 ALA B N 1
ATOM 3984 C CA . ALA B 1 188 ? -17.547 -16.766 7.727 1 96.25 188 ALA B CA 1
ATOM 3985 C C . ALA B 1 188 ? -17.75 -15.406 7.066 1 96.25 188 ALA B C 1
ATOM 3987 O O . ALA B 1 188 ? -18.141 -14.445 7.727 1 96.25 188 ALA B O 1
ATOM 3988 N N . CYS B 1 189 ? -17.547 -15.367 5.789 1 96.25 189 CYS B N 1
ATOM 3989 C CA . CYS B 1 189 ? -17.703 -14.133 5.035 1 96.25 189 CYS B CA 1
ATOM 3990 C C . CYS B 1 189 ? -19.172 -13.844 4.754 1 96.25 189 CYS B C 1
ATOM 3992 O O . CYS B 1 189 ? -19.969 -14.773 4.566 1 96.25 189 CYS B O 1
ATOM 3994 N N . ASN B 1 190 ? -19.5 -12.586 4.777 1 95.56 190 ASN B N 1
ATOM 3995 C CA . ASN B 1 190 ? -20.859 -12.164 4.449 1 95.56 190 ASN B CA 1
ATOM 3996 C C . ASN B 1 190 ? -21.125 -12.242 2.945 1 95.56 190 ASN B C 1
ATOM 3998 O O . ASN B 1 190 ? -22.188 -12.672 2.518 1 95.56 190 ASN B O 1
ATOM 4002 N N . GLN B 1 191 ? -20.188 -11.797 2.225 1 97.38 191 GLN B N 1
ATOM 4003 C CA . GLN B 1 191 ? -20.344 -11.719 0.776 1 97.38 191 GLN B CA 1
ATOM 4004 C C . GLN B 1 191 ? -19.016 -11.961 0.066 1 97.38 191 GLN B C 1
ATOM 4006 O O . GLN B 1 191 ? -17.984 -11.43 0.472 1 97.38 191 GLN B O 1
ATOM 4011 N N . VAL B 1 192 ? -19.094 -12.844 -0.898 1 98.56 192 VAL B N 1
ATOM 4012 C CA . VAL B 1 192 ? -17.969 -13.086 -1.797 1 98.56 192 VAL B CA 1
ATOM 4013 C C . VAL B 1 192 ? -18.391 -12.797 -3.236 1 98.56 192 VAL B C 1
ATOM 4015 O O . VAL B 1 192 ? -19.109 -13.586 -3.852 1 98.56 192 VAL B O 1
ATOM 4018 N N . ILE B 1 193 ? -17.906 -11.703 -3.771 1 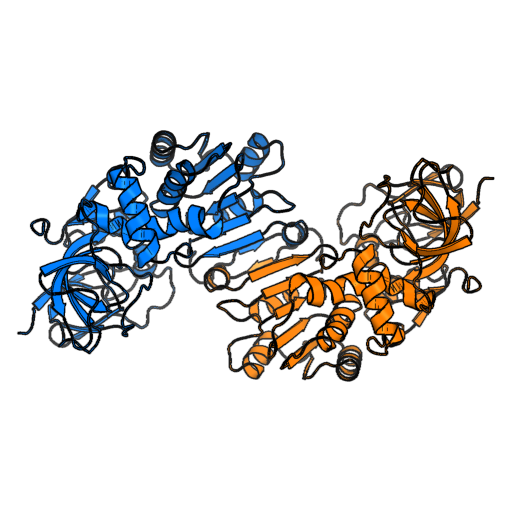98.88 193 ILE B N 1
ATOM 4019 C CA . ILE B 1 193 ? -18.281 -11.219 -5.098 1 98.88 193 ILE B CA 1
ATOM 4020 C C . ILE B 1 193 ? -17.219 -11.648 -6.117 1 98.88 193 ILE B C 1
ATOM 4022 O O . ILE B 1 193 ? -16.047 -11.312 -5.977 1 98.88 193 ILE B O 1
ATOM 4026 N N . ALA B 1 194 ? -17.641 -12.414 -7.105 1 98.81 194 ALA B N 1
ATOM 4027 C CA . ALA B 1 194 ? -16.719 -12.852 -8.156 1 98.81 194 ALA B CA 1
ATOM 4028 C C . ALA B 1 194 ? -16.891 -12.008 -9.414 1 98.81 194 ALA B C 1
ATOM 4030 O O . ALA B 1 194 ? -18.016 -11.82 -9.898 1 98.81 194 ALA B O 1
ATOM 4031 N N . VAL B 1 195 ? -15.805 -11.477 -9.938 1 98.88 195 VAL B N 1
ATOM 4032 C CA . VAL B 1 195 ? -15.828 -10.562 -11.078 1 98.88 195 VAL B CA 1
ATOM 4033 C C . VAL B 1 195 ? -15.016 -11.148 -12.227 1 98.88 195 VAL B C 1
ATOM 4035 O O . VAL B 1 195 ? -13.844 -11.508 -12.047 1 98.88 195 VAL B O 1
ATOM 4038 N N . ASP B 1 196 ? -15.57 -11.281 -13.359 1 98.31 196 ASP B N 1
ATOM 4039 C CA . ASP B 1 196 ? -14.891 -11.742 -14.57 1 98.31 196 ASP B CA 1
ATOM 4040 C C . ASP B 1 196 ? -15.641 -11.297 -15.82 1 98.31 196 ASP B C 1
ATOM 4042 O O . ASP B 1 196 ? -16.766 -10.805 -15.734 1 98.31 196 ASP B O 1
ATOM 4046 N N . VAL B 1 197 ? -15 -11.391 -16.969 1 97.31 197 VAL B N 1
ATOM 4047 C CA . VAL B 1 197 ? -15.641 -11 -18.219 1 97.31 197 VAL B CA 1
ATOM 4048 C C . VAL B 1 197 ? -16.219 -12.234 -18.906 1 97.31 197 VAL B C 1
ATOM 4050 O O . VAL B 1 197 ? -16.984 -12.109 -19.859 1 97.31 197 VAL B O 1
ATOM 4053 N N . GLU B 1 198 ? -15.859 -13.453 -18.422 1 95.44 198 GLU B N 1
ATOM 4054 C CA . GLU B 1 198 ? -16.297 -14.695 -19.047 1 95.44 198 GLU B CA 1
ATOM 4055 C C . GLU B 1 198 ? -17.484 -15.305 -18.297 1 95.44 198 GLU B C 1
ATOM 4057 O O . GLU B 1 198 ? -17.344 -15.703 -17.125 1 95.44 198 GLU B O 1
ATOM 4062 N N . ALA B 1 199 ? -18.531 -15.578 -19 1 95.69 199 ALA B N 1
ATOM 4063 C CA . ALA B 1 199 ? -19.734 -16.109 -18.391 1 95.69 199 ALA B CA 1
ATOM 4064 C C . ALA B 1 199 ? -19.484 -17.5 -17.812 1 95.69 199 ALA B C 1
ATOM 4066 O O . ALA B 1 199 ? -20.016 -17.844 -16.75 1 95.69 199 ALA B O 1
ATOM 4067 N N . ALA B 1 200 ? -18.719 -18.234 -18.484 1 92.38 200 ALA B N 1
ATOM 4068 C CA . ALA B 1 200 ? -18.453 -19.594 -18.031 1 92.38 200 ALA B CA 1
ATOM 4069 C C . ALA B 1 200 ? -17.719 -19.609 -16.703 1 92.38 200 ALA B C 1
ATOM 4071 O O . ALA B 1 200 ? -18.016 -20.438 -15.828 1 92.38 200 ALA B O 1
ATOM 4072 N N . LYS B 1 201 ? -16.828 -18.703 -16.5 1 93.62 201 LYS B N 1
ATOM 4073 C CA . LYS B 1 201 ? -16.078 -18.609 -15.25 1 93.62 201 LYS B CA 1
ATOM 4074 C C . LYS B 1 201 ? -16.953 -18.094 -14.117 1 93.62 201 LYS B C 1
ATOM 4076 O O . LYS B 1 201 ? -16.828 -18.531 -12.977 1 93.62 201 LYS B O 1
ATOM 4081 N N . LEU B 1 202 ? -17.859 -17.203 -14.469 1 97.25 202 LEU B N 1
ATOM 4082 C CA . LEU B 1 202 ? -18.797 -16.703 -13.469 1 97.25 202 LEU B CA 1
ATOM 4083 C C . LEU B 1 202 ? -19.734 -17.812 -12.992 1 97.25 202 LEU B C 1
ATOM 4085 O O . LEU B 1 202 ? -20.016 -17.906 -11.797 1 97.25 202 LEU B O 1
ATOM 4089 N N . LYS B 1 203 ? -20.141 -18.641 -13.945 1 95.06 203 LYS B N 1
ATOM 4090 C CA . LYS B 1 203 ? -20.969 -19.781 -13.578 1 95.06 203 LYS B CA 1
ATOM 4091 C C . LYS B 1 203 ? -20.219 -20.734 -12.648 1 95.06 203 LYS B C 1
ATOM 4093 O O . LYS B 1 203 ? -20.75 -21.172 -11.633 1 95.06 203 LYS B O 1
ATOM 4098 N N . MET B 1 204 ? -19 -20.953 -12.992 1 91.81 204 MET B N 1
ATOM 4099 C CA . MET B 1 204 ? -18.156 -21.797 -12.164 1 91.81 204 MET B CA 1
ATOM 4100 C C . MET B 1 204 ? -17.969 -21.203 -10.773 1 91.81 204 MET B C 1
ATOM 4102 O O . MET B 1 204 ? -18 -21.922 -9.773 1 91.81 204 MET B O 1
ATOM 4106 N N . ALA B 1 205 ? -17.812 -19.953 -10.711 1 96.06 205 ALA B N 1
ATOM 4107 C CA . ALA B 1 205 ? -17.625 -19.25 -9.438 1 96.06 205 ALA B CA 1
ATOM 4108 C C . ALA B 1 205 ? -18.828 -19.438 -8.523 1 96.06 205 ALA B C 1
ATOM 4110 O O . ALA B 1 205 ? -18.672 -19.641 -7.32 1 96.06 205 ALA B O 1
ATOM 4111 N N . THR B 1 206 ? -19.984 -19.359 -9.086 1 95.94 206 THR B N 1
ATOM 4112 C CA . THR B 1 206 ? -21.203 -19.562 -8.312 1 95.94 206 THR B CA 1
ATOM 4113 C C . THR B 1 206 ? -21.219 -20.953 -7.703 1 95.94 206 THR B C 1
ATOM 4115 O O . THR B 1 206 ? -21.547 -21.125 -6.527 1 95.94 206 THR B O 1
ATOM 4118 N N . GLU B 1 207 ? -20.766 -21.875 -8.477 1 92.12 207 GLU B N 1
ATOM 4119 C CA . GLU B 1 207 ? -20.734 -23.266 -8.023 1 92.12 207 GLU B CA 1
ATOM 4120 C C . GLU B 1 207 ? -19.703 -23.469 -6.93 1 92.12 207 GLU B C 1
ATOM 4122 O O . GLU B 1 207 ? -19.859 -24.344 -6.07 1 92.12 207 GLU B O 1
ATOM 4127 N N . LEU B 1 208 ? -18.734 -22.625 -6.957 1 92.25 208 LEU B N 1
ATOM 4128 C CA . LEU B 1 208 ? -17.609 -22.828 -6.051 1 92.25 208 LEU B CA 1
ATOM 4129 C C . LEU B 1 208 ? -17.734 -21.953 -4.809 1 92.25 208 LEU B C 1
ATOM 4131 O O . LEU B 1 208 ? -16.875 -21.984 -3.928 1 92.25 208 LEU B O 1
ATOM 4135 N N . GLY B 1 209 ? -18.812 -21.094 -4.762 1 92.5 209 GLY B N 1
ATOM 4136 C CA . GLY B 1 209 ? -19.062 -20.469 -3.469 1 92.5 209 GLY B CA 1
ATOM 4137 C C . GLY B 1 209 ? -19.281 -18.969 -3.557 1 92.5 209 GLY B C 1
ATOM 4138 O O . GLY B 1 209 ? -19.531 -18.312 -2.547 1 92.5 209 GLY B O 1
ATOM 4139 N N . ALA B 1 210 ? -19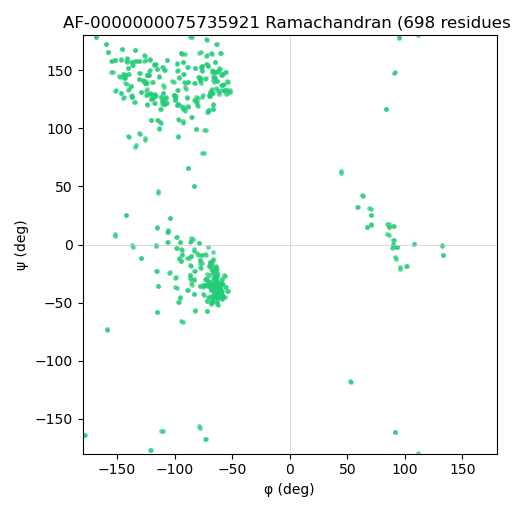.203 -18.406 -4.734 1 97.62 210 ALA B N 1
ATOM 4140 C CA . ALA B 1 210 ? -19.484 -16.984 -4.863 1 97.62 210 ALA B CA 1
ATOM 4141 C C . ALA B 1 210 ? -20.938 -16.672 -4.496 1 97.62 210 ALA B C 1
ATOM 4143 O O . ALA B 1 210 ? -21.859 -17.375 -4.918 1 97.62 210 ALA B O 1
ATOM 4144 N N . THR B 1 211 ? -21.141 -15.664 -3.699 1 98 211 THR B N 1
ATOM 4145 C CA . THR B 1 211 ? -22.5 -15.258 -3.334 1 98 211 THR B CA 1
ATOM 4146 C C . THR B 1 211 ? -23.109 -14.367 -4.414 1 98 211 THR B C 1
ATOM 4148 O O . THR B 1 211 ? -24.328 -14.312 -4.566 1 98 211 THR B O 1
ATOM 4151 N N . THR B 1 212 ? -22.25 -13.656 -5.082 1 98.31 212 THR B N 1
ATOM 4152 C CA . THR B 1 212 ? -22.641 -12.742 -6.152 1 98.31 212 THR B CA 1
ATOM 4153 C C . THR B 1 212 ? -21.594 -12.75 -7.266 1 98.31 212 THR B C 1
ATOM 4155 O O . THR B 1 212 ? -20.406 -12.922 -7.004 1 98.31 212 THR B O 1
ATOM 4158 N N . VAL B 1 213 ? -22.078 -12.641 -8.492 1 98.69 213 VAL B N 1
ATOM 4159 C CA . VAL B 1 213 ? -21.156 -12.539 -9.609 1 98.69 213 VAL B CA 1
ATOM 4160 C C . VAL B 1 213 ? -21.406 -11.25 -10.391 1 98.69 213 VAL B C 1
ATOM 4162 O O . VAL B 1 213 ? -22.53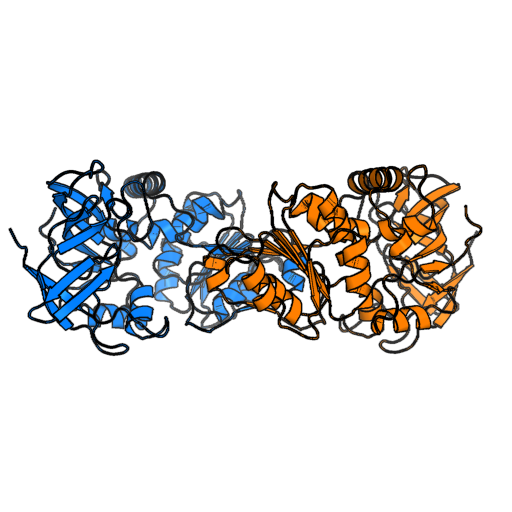1 -10.766 -10.438 1 98.69 213 VAL B O 1
ATOM 4165 N N . ILE B 1 214 ? -20.375 -10.664 -10.914 1 98.88 214 ILE B N 1
ATOM 4166 C CA . ILE B 1 214 ? -20.453 -9.469 -11.75 1 98.88 214 ILE B CA 1
ATOM 4167 C C . ILE B 1 214 ? -19.781 -9.734 -13.102 1 98.88 214 ILE B C 1
ATOM 4169 O O . ILE B 1 214 ? -18.609 -10.078 -13.156 1 98.88 214 ILE B O 1
ATOM 4173 N N . ASP B 1 215 ? -20.547 -9.602 -14.164 1 98.69 215 ASP B N 1
ATOM 4174 C CA . ASP B 1 215 ? -20.016 -9.648 -15.516 1 98.69 215 ASP B CA 1
ATOM 4175 C C . ASP B 1 215 ? -19.422 -8.305 -15.922 1 98.69 215 ASP B C 1
ATOM 4177 O O . ASP B 1 215 ? -20.141 -7.402 -16.359 1 98.69 215 ASP B O 1
ATOM 4181 N N . ALA B 1 216 ? -18.125 -8.203 -15.836 1 98.38 216 ALA B N 1
ATOM 4182 C CA . ALA B 1 216 ? -17.438 -6.938 -16.047 1 98.38 216 ALA B CA 1
ATOM 4183 C C . ALA B 1 216 ? -17.422 -6.559 -17.531 1 98.38 216 ALA B C 1
ATOM 4185 O O . ALA B 1 216 ? -16.984 -5.461 -17.891 1 98.38 216 ALA B O 1
ATOM 4186 N N . SER B 1 217 ? -17.859 -7.457 -18.422 1 97.25 217 SER B N 1
ATOM 4187 C CA . SER B 1 217 ? -18.016 -7.113 -19.828 1 97.25 217 SER B CA 1
ATOM 4188 C C . SER B 1 217 ? -19.297 -6.316 -20.062 1 97.25 217 SER B C 1
ATOM 4190 O O . SER B 1 217 ? -19.453 -5.688 -21.125 1 97.25 217 SER B O 1
ATOM 4192 N N . ARG B 1 218 ? -20.141 -6.309 -19.094 1 97.62 218 ARG B N 1
ATOM 4193 C CA . ARG B 1 218 ? -21.453 -5.699 -19.281 1 97.62 218 ARG B CA 1
ATOM 4194 C C . ARG B 1 218 ? -21.609 -4.469 -18.391 1 97.62 218 ARG B C 1
ATOM 4196 O O . ARG B 1 218 ? -22.297 -3.516 -18.766 1 97.62 218 ARG B O 1
ATOM 4203 N N . ILE B 1 219 ? -21.047 -4.516 -17.219 1 97.62 219 ILE B N 1
ATOM 4204 C CA . ILE B 1 219 ? -21.234 -3.418 -16.281 1 97.62 219 ILE B CA 1
ATOM 4205 C C . ILE B 1 219 ? -19.906 -3.092 -15.594 1 97.62 219 ILE B C 1
ATOM 4207 O O . ILE B 1 219 ? -19.031 -3.949 -15.492 1 97.62 219 ILE B O 1
ATOM 4211 N N . ASP B 1 220 ? -19.75 -1.85 -15.062 1 98.38 220 ASP B N 1
ATOM 4212 C CA . ASP B 1 220 ? -18.578 -1.444 -14.305 1 98.38 220 ASP B CA 1
ATOM 4213 C C . ASP B 1 220 ? -18.531 -2.127 -12.938 1 98.38 220 ASP B C 1
ATOM 4215 O O . ASP B 1 220 ? -19.391 -1.88 -12.094 1 98.38 220 ASP B O 1
ATOM 4219 N N . PRO B 1 221 ? -17.562 -2.936 -12.719 1 98.81 221 PRO B N 1
ATOM 4220 C CA . PRO B 1 221 ? -17.562 -3.721 -11.484 1 98.81 221 PRO B CA 1
ATOM 4221 C C . PRO B 1 221 ? -17.422 -2.855 -10.234 1 98.81 221 PRO B C 1
ATOM 4223 O O . PRO B 1 221 ? -17.938 -3.209 -9.172 1 98.81 221 PRO B O 1
ATOM 4226 N N . VAL B 1 222 ? -16.75 -1.737 -10.312 1 98.88 222 VAL B N 1
ATOM 4227 C CA . VAL B 1 222 ? -16.547 -0.867 -9.156 1 98.88 222 VAL B CA 1
ATOM 4228 C C . VAL B 1 222 ? -17.875 -0.269 -8.719 1 98.88 222 VAL B C 1
ATOM 4230 O O . VAL B 1 222 ? -18.219 -0.316 -7.535 1 98.88 222 VAL B O 1
ATOM 4233 N N . GLU B 1 223 ? -18.594 0.271 -9.625 1 98.56 223 GLU B N 1
ATOM 4234 C CA . GLU B 1 223 ? -19.906 0.856 -9.328 1 98.56 223 GLU B CA 1
ATOM 4235 C C . GLU B 1 223 ? -20.859 -0.188 -8.766 1 98.56 223 GLU B C 1
ATOM 4237 O O . GLU B 1 223 ? -21.594 0.082 -7.809 1 98.56 223 GLU B O 1
ATOM 4242 N N . GLU B 1 224 ? -20.844 -1.383 -9.383 1 98.75 224 GLU B N 1
ATOM 4243 C CA . GLU B 1 224 ? -21.734 -2.443 -8.922 1 98.75 224 GLU B CA 1
ATOM 4244 C C . GLU B 1 224 ? -21.375 -2.895 -7.512 1 98.75 224 GLU B C 1
ATOM 4246 O O . GLU B 1 224 ? -22.266 -3.127 -6.684 1 98.75 224 GLU B O 1
ATOM 4251 N N . ILE B 1 225 ? -20.125 -3.023 -7.184 1 98.81 225 ILE B N 1
ATOM 4252 C CA . ILE B 1 225 ? -19.688 -3.42 -5.852 1 98.81 225 ILE B CA 1
ATOM 4253 C C . ILE B 1 225 ? -20.094 -2.355 -4.836 1 98.81 225 ILE B C 1
ATOM 4255 O O . ILE B 1 225 ? -20.547 -2.678 -3.736 1 98.81 225 ILE B O 1
ATOM 4259 N N . ARG B 1 226 ? -19.906 -1.088 -5.215 1 98.5 226 ARG B N 1
ATOM 4260 C CA . ARG B 1 226 ? -20.328 -0.01 -4.324 1 98.5 226 ARG B CA 1
ATOM 4261 C C . ARG B 1 226 ? -21.812 -0.087 -4.035 1 98.5 226 ARG B C 1
ATOM 4263 O O . ARG B 1 226 ? -22.25 0.093 -2.893 1 98.5 226 ARG B O 1
ATOM 4270 N N . ARG B 1 227 ? -22.562 -0.337 -5.074 1 98.19 227 ARG B N 1
ATOM 4271 C CA . ARG B 1 227 ? -24.016 -0.491 -4.898 1 98.19 227 ARG B CA 1
ATOM 4272 C C . ARG B 1 227 ? -24.328 -1.641 -3.947 1 98.19 227 ARG B C 1
ATOM 4274 O O . ARG B 1 227 ? -25.109 -1.479 -3.01 1 98.19 227 ARG B O 1
ATOM 4281 N N . LEU B 1 228 ? -23.641 -2.789 -4.098 1 98.12 228 LEU B N 1
ATOM 4282 C CA . LEU B 1 228 ? -23.891 -4.004 -3.326 1 98.12 228 LEU B CA 1
ATOM 4283 C C . LEU B 1 228 ? -23.453 -3.826 -1.877 1 98.12 228 LEU B C 1
ATOM 4285 O O . LEU B 1 228 ? -23.875 -4.582 -1 1 98.12 228 LEU B O 1
ATOM 4289 N N . THR B 1 229 ? -22.609 -2.842 -1.625 1 97.88 229 THR B N 1
ATOM 4290 C CA . THR B 1 229 ? -22.047 -2.676 -0.29 1 97.88 229 THR B CA 1
ATOM 4291 C C . THR B 1 229 ? -22.516 -1.371 0.342 1 97.88 229 THR B C 1
ATOM 4293 O O . THR B 1 229 ? -21.891 -0.854 1.263 1 97.88 229 THR B O 1
ATOM 4296 N N . GLY B 1 230 ? -23.547 -0.762 -0.218 1 97.25 230 GLY B N 1
ATOM 4297 C CA . GLY B 1 230 ? -24.109 0.461 0.338 1 97.25 230 GLY B CA 1
ATOM 4298 C C . GLY B 1 230 ? -23.188 1.661 0.172 1 97.25 230 GLY B C 1
ATOM 4299 O O . GLY B 1 230 ? -23.141 2.533 1.042 1 97.25 230 GLY B O 1
ATOM 4300 N N . GLY B 1 231 ? -22.375 1.574 -0.817 1 97.56 231 GLY B N 1
ATOM 4301 C CA . GLY B 1 231 ? -21.5 2.695 -1.134 1 97.56 231 GLY B CA 1
ATOM 4302 C C . GLY B 1 231 ? -20.141 2.594 -0.474 1 97.56 231 GLY B C 1
ATOM 4303 O O . GLY B 1 231 ? -19.266 3.414 -0.733 1 97.56 231 GLY B O 1
ATOM 4304 N N . LEU B 1 232 ? -19.797 1.635 0.331 1 97.06 232 LEU B N 1
ATOM 4305 C CA . LEU B 1 232 ? -18.594 1.567 1.163 1 97.06 232 LEU B CA 1
ATOM 4306 C C . LEU B 1 232 ? -17.438 0.933 0.401 1 97.06 232 LEU B C 1
ATOM 4308 O O . LEU B 1 232 ? -16.297 1.376 0.521 1 97.06 232 LEU B O 1
ATOM 4312 N N . GLY B 1 233 ? -17.734 -0.125 -0.409 1 98.62 233 GLY B N 1
ATOM 4313 C CA . GLY B 1 233 ? -16.703 -0.998 -0.963 1 98.62 233 GLY B CA 1
ATOM 4314 C C . GLY B 1 233 ? -16.469 -2.244 -0.131 1 98.62 233 GLY B C 1
ATOM 4315 O O . GLY B 1 233 ? -17.094 -2.426 0.915 1 98.62 233 GLY B O 1
ATOM 4316 N N . VAL B 1 234 ? -15.609 -3.066 -0.586 1 98.88 234 VAL B N 1
ATOM 4317 C CA . VAL B 1 234 ? -15.391 -4.348 0.072 1 98.88 234 VAL B CA 1
ATOM 4318 C C . VAL B 1 234 ? -14.266 -4.223 1.092 1 98.88 234 VAL B C 1
ATOM 4320 O O . VAL B 1 234 ? -13.414 -3.336 0.979 1 98.88 234 VAL B O 1
ATOM 4323 N N . ASP B 1 235 ? -14.281 -5.145 2.076 1 98.81 235 ASP B N 1
ATOM 4324 C CA . ASP B 1 235 ? -13.195 -5.219 3.051 1 98.81 235 ASP B CA 1
ATOM 4325 C C . ASP B 1 235 ? -11.898 -5.66 2.391 1 98.81 235 ASP B C 1
ATOM 4327 O O . ASP B 1 235 ? -10.82 -5.152 2.723 1 98.81 235 ASP B O 1
ATOM 4331 N N . TYR B 1 236 ? -12.023 -6.613 1.438 1 98.88 236 TYR B N 1
ATOM 4332 C CA . TYR B 1 236 ? -10.859 -7.152 0.738 1 98.88 236 TYR B CA 1
ATOM 4333 C C . TYR B 1 236 ? -11.141 -7.281 -0.755 1 98.88 236 TYR B C 1
ATOM 4335 O O . TYR B 1 236 ? -12.172 -7.824 -1.158 1 98.88 236 TYR B O 1
ATOM 4343 N N . ALA B 1 237 ? -10.344 -6.75 -1.553 1 98.94 237 ALA B N 1
ATOM 4344 C CA . ALA B 1 237 ? -10.352 -6.984 -2.994 1 98.94 237 ALA B CA 1
ATOM 4345 C C . ALA B 1 237 ? -9.117 -7.777 -3.428 1 98.94 237 ALA B C 1
ATOM 4347 O O . ALA B 1 237 ? -7.988 -7.375 -3.148 1 98.94 237 ALA B O 1
ATOM 4348 N N . ILE B 1 238 ? -9.312 -8.875 -4.059 1 98.81 238 ILE B N 1
ATOM 4349 C CA . ILE B 1 238 ? -8.242 -9.719 -4.562 1 98.81 238 ILE B CA 1
ATOM 4350 C C . ILE B 1 238 ? -8.203 -9.656 -6.09 1 98.81 238 ILE B C 1
ATOM 4352 O O . ILE B 1 238 ? -9.227 -9.859 -6.75 1 98.81 238 ILE B O 1
ATOM 4356 N N . GLU B 1 239 ? -7.082 -9.328 -6.656 1 98.62 239 GLU B N 1
ATOM 4357 C CA . GLU B 1 239 ? -6.961 -9.18 -8.102 1 98.62 239 GLU B CA 1
ATOM 4358 C C . GLU B 1 239 ? -5.992 -10.203 -8.688 1 98.62 239 GLU B C 1
ATOM 4360 O O . GLU B 1 239 ? -4.875 -10.359 -8.188 1 98.62 239 GLU B O 1
ATOM 4365 N N . SER B 1 240 ? -6.438 -10.906 -9.672 1 96.69 240 SER B N 1
ATOM 4366 C CA . SER B 1 240 ? -5.598 -11.914 -10.305 1 96.69 240 SER B CA 1
ATOM 4367 C C . SER B 1 240 ? -5.816 -11.953 -11.812 1 96.69 240 SER B C 1
ATOM 4369 O O . SER B 1 240 ? -5.625 -12.992 -12.445 1 96.69 240 SER B O 1
ATOM 4371 N N . ALA B 1 241 ? -6.246 -10.898 -12.445 1 94.31 241 ALA B N 1
ATOM 4372 C CA . ALA B 1 241 ? -6.516 -10.859 -13.875 1 94.31 241 ALA B CA 1
ATOM 4373 C C . ALA B 1 241 ? -5.254 -10.516 -14.664 1 94.31 241 ALA B C 1
ATOM 4375 O O . ALA B 1 241 ? -5.168 -10.789 -15.859 1 94.31 241 ALA B O 1
ATOM 4376 N N . GLY B 1 242 ? -4.312 -9.812 -14.062 1 91.69 242 GLY B N 1
ATOM 4377 C CA . GLY B 1 242 ? -3.027 -9.562 -14.688 1 91.69 242 GLY B CA 1
ATOM 4378 C C . GLY B 1 242 ? -3 -8.281 -15.508 1 91.69 242 GLY B C 1
ATOM 4379 O O . GLY B 1 242 ? -2.131 -8.109 -16.359 1 91.69 242 GLY B O 1
ATOM 4380 N N . LEU B 1 243 ? -4 -7.391 -15.289 1 95 243 LEU B N 1
ATOM 4381 C CA . LEU B 1 243 ? -4.078 -6.117 -15.992 1 95 243 LEU B CA 1
ATOM 4382 C C . LEU B 1 243 ? -4.031 -4.949 -15.016 1 95 243 LEU B C 1
ATOM 4384 O O . LEU B 1 243 ? -4.66 -4.996 -13.953 1 95 243 LEU B O 1
ATOM 4388 N N . THR B 1 244 ? -3.297 -3.893 -15.398 1 97.5 244 THR B N 1
ATOM 4389 C CA . THR B 1 244 ? -3.17 -2.734 -14.523 1 97.5 244 THR B CA 1
ATOM 4390 C C . THR B 1 244 ? -4.539 -2.125 -14.227 1 97.5 244 THR B C 1
ATOM 4392 O O . THR B 1 244 ? -4.832 -1.776 -13.078 1 97.5 244 THR B O 1
ATOM 4395 N N . ARG B 1 245 ? -5.371 -2.064 -15.242 1 97.5 245 ARG B N 1
ATOM 4396 C CA . ARG B 1 245 ? -6.695 -1.468 -15.078 1 97.5 245 ARG B CA 1
ATOM 4397 C C . ARG B 1 245 ? -7.523 -2.24 -14.062 1 97.5 245 ARG B C 1
ATOM 4399 O O . ARG B 1 245 ? -8.305 -1.65 -13.312 1 97.5 245 ARG B O 1
ATOM 4406 N N . VAL B 1 246 ? -7.348 -3.52 -13.977 1 98.44 246 VAL B N 1
ATOM 4407 C CA . VAL B 1 246 ? -8.133 -4.34 -13.055 1 98.44 246 VAL B CA 1
ATOM 4408 C C . VAL B 1 246 ? -7.594 -4.188 -11.633 1 98.44 246 VAL B C 1
ATOM 4410 O O . VAL B 1 246 ? -8.359 -4.191 -10.672 1 98.44 246 VAL B O 1
ATOM 4413 N N . ILE B 1 247 ? -6.273 -4.043 -11.508 1 98.62 247 ILE B N 1
ATOM 4414 C CA . ILE B 1 247 ? -5.711 -3.725 -10.203 1 98.62 247 ILE B CA 1
ATOM 4415 C C . ILE B 1 247 ? -6.301 -2.412 -9.695 1 98.62 247 ILE B C 1
ATOM 4417 O O . ILE B 1 247 ? -6.707 -2.316 -8.531 1 98.62 247 ILE B O 1
ATOM 4421 N N . GLU B 1 248 ? -6.398 -1.434 -10.586 1 98.75 248 GLU B N 1
ATOM 4422 C CA . GLU B 1 248 ? -6.965 -0.135 -10.234 1 98.75 248 GLU B CA 1
ATOM 4423 C C . GLU B 1 248 ? -8.43 -0.263 -9.844 1 98.75 248 GLU B C 1
ATOM 4425 O O . GLU B 1 248 ? -8.875 0.344 -8.867 1 98.75 248 GLU B O 1
ATOM 4430 N N . GLN B 1 249 ? -9.188 -1.074 -10.539 1 98.75 249 GLN B N 1
ATOM 4431 C CA . GLN B 1 249 ? -10.586 -1.307 -10.219 1 98.75 249 GLN B CA 1
ATOM 4432 C C . GLN B 1 249 ? -10.742 -1.975 -8.859 1 98.75 249 GLN B C 1
ATOM 4434 O O . GLN B 1 249 ? -11.617 -1.602 -8.07 1 98.75 249 GLN B O 1
ATOM 4439 N N . ALA B 1 250 ? -9.883 -2.977 -8.617 1 98.88 250 ALA B N 1
ATOM 4440 C CA . ALA B 1 250 ? -9.922 -3.658 -7.328 1 98.88 250 ALA B CA 1
ATOM 4441 C C . ALA B 1 250 ? -9.633 -2.686 -6.188 1 98.88 250 ALA B C 1
ATOM 4443 O O . ALA B 1 250 ? -10.328 -2.695 -5.164 1 98.88 250 ALA B O 1
ATOM 4444 N N . PHE B 1 251 ? -8.68 -1.835 -6.387 1 98.88 251 PHE B N 1
ATOM 4445 C CA . PHE B 1 251 ? -8.352 -0.823 -5.387 1 98.88 251 PHE B CA 1
ATOM 4446 C C . PHE B 1 251 ? -9.516 0.134 -5.18 1 98.88 251 PHE B C 1
ATOM 4448 O O . PHE B 1 251 ? -9.891 0.433 -4.043 1 98.88 251 PHE B O 1
ATOM 4455 N N . ASP B 1 252 ? -10.094 0.561 -6.262 1 98.81 252 ASP B N 1
ATOM 4456 C CA . ASP B 1 252 ? -11.219 1.497 -6.203 1 98.81 252 ASP B CA 1
ATOM 4457 C C . ASP B 1 252 ? -12.414 0.874 -5.492 1 98.81 252 ASP B C 1
ATOM 4459 O O . ASP B 1 252 ? -13.188 1.574 -4.832 1 98.81 252 ASP B O 1
ATOM 4463 N N . ALA B 1 253 ? -12.516 -0.44 -5.539 1 98.88 253 ALA B N 1
ATOM 4464 C CA . ALA B 1 253 ? -13.656 -1.151 -4.965 1 98.88 253 ALA B CA 1
ATOM 4465 C C . ALA B 1 253 ? -13.445 -1.427 -3.48 1 98.88 253 ALA B C 1
ATOM 4467 O O . ALA B 1 253 ? -14.352 -1.901 -2.791 1 98.88 253 ALA B O 1
ATOM 4468 N N . THR B 1 254 ? -12.289 -1.207 -2.998 1 98.88 254 THR B N 1
ATOM 4469 C CA . THR B 1 254 ? -11.945 -1.425 -1.598 1 98.88 254 THR B CA 1
ATOM 4470 C C . THR B 1 254 ? -12.469 -0.285 -0.729 1 98.88 254 THR B C 1
ATOM 4472 O O . THR B 1 254 ? -12.422 0.88 -1.129 1 98.88 254 THR B O 1
ATOM 4475 N N . ARG B 1 255 ? -12.938 -0.569 0.416 1 98.69 255 ARG B N 1
ATOM 4476 C CA . ARG B 1 255 ? -13.508 0.465 1.271 1 98.69 255 ARG B CA 1
ATOM 4477 C C . ARG B 1 255 ? -12.414 1.289 1.94 1 98.69 255 ARG B C 1
ATOM 4479 O O . ARG B 1 255 ? -11.305 0.799 2.152 1 98.69 255 ARG B O 1
ATOM 4486 N N . ARG B 1 256 ? -12.727 2.527 2.268 1 97.62 256 ARG B N 1
ATOM 4487 C CA . ARG B 1 256 ? -11.867 3.365 3.096 1 97.62 256 ARG B CA 1
ATOM 4488 C C . ARG B 1 256 ? -11.805 2.842 4.527 1 97.62 256 ARG B C 1
ATOM 4490 O O . ARG B 1 256 ? -12.594 1.977 4.91 1 97.62 256 ARG B O 1
ATOM 4497 N N . PHE B 1 257 ? -10.805 3.318 5.328 1 94.56 257 PHE B N 1
ATOM 4498 C CA . PHE B 1 257 ? -10.656 3.105 6.762 1 94.56 257 PHE B CA 1
ATOM 4499 C C . PHE B 1 257 ? -10.469 1.625 7.074 1 94.56 257 PHE B C 1
ATOM 4501 O O . PHE B 1 257 ? -11.156 1.074 7.938 1 94.56 257 PHE B O 1
ATOM 4508 N N . GLY B 1 258 ? -9.617 0.991 6.207 1 94.06 258 GLY B N 1
ATOM 4509 C CA . GLY B 1 258 ? -9.18 -0.318 6.66 1 94.06 258 GLY B CA 1
ATOM 4510 C C . GLY B 1 258 ? -9.273 -1.386 5.586 1 94.06 258 GLY B C 1
ATOM 4511 O O . GLY B 1 258 ? -8.82 -2.514 5.785 1 94.06 258 GLY B O 1
ATOM 4512 N N . GLY B 1 259 ? -9.883 -1.1 4.438 1 98.19 259 GLY B N 1
ATOM 4513 C CA . GLY B 1 259 ? -9.945 -2.078 3.363 1 98.19 259 GLY B CA 1
ATOM 4514 C C . GLY B 1 259 ? -8.586 -2.416 2.787 1 98.19 259 GLY B C 1
ATOM 4515 O O . GLY B 1 259 ? -7.645 -1.621 2.885 1 98.19 259 GLY B O 1
ATOM 4516 N N . LEU B 1 260 ? -8.469 -3.604 2.15 1 98.75 260 LEU B N 1
ATOM 4517 C CA . LEU B 1 260 ? -7.199 -4.082 1.616 1 98.75 260 LEU B CA 1
ATOM 4518 C C . LEU B 1 260 ? -7.379 -4.645 0.211 1 98.75 260 LEU B C 1
ATOM 4520 O O . LEU B 1 260 ? -8.211 -5.531 -0.006 1 98.75 260 LEU B O 1
ATOM 4524 N N . CYS B 1 261 ? -6.656 -4.086 -0.696 1 98.88 261 CYS B N 1
ATOM 4525 C CA . CYS B 1 261 ? -6.516 -4.637 -2.039 1 98.88 261 CYS B CA 1
ATOM 4526 C C . CYS B 1 261 ? -5.242 -5.461 -2.162 1 98.88 261 CYS B C 1
ATOM 4528 O O . CYS B 1 261 ? -4.141 -4.945 -1.946 1 98.88 261 CYS B O 1
ATOM 4530 N N . VAL B 1 262 ? -5.336 -6.742 -2.496 1 98.75 262 VAL B N 1
ATOM 4531 C CA . VAL B 1 262 ? -4.184 -7.617 -2.695 1 98.75 262 VAL B CA 1
ATOM 4532 C C . VAL B 1 262 ? -4.168 -8.133 -4.133 1 98.75 262 VAL 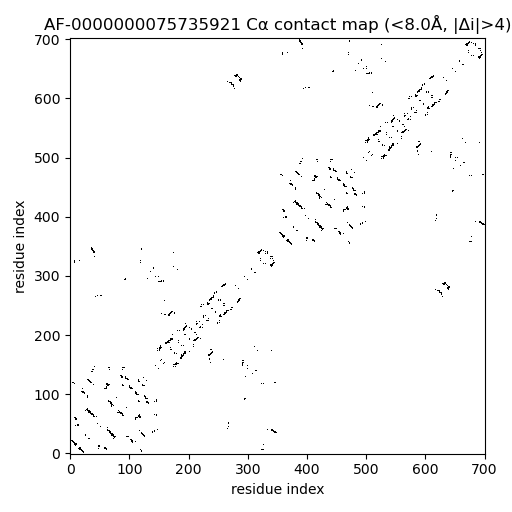B C 1
ATOM 4534 O O . VAL B 1 262 ? -5.168 -8.664 -4.617 1 98.75 262 VAL B O 1
ATOM 4537 N N . PHE B 1 263 ? -3.061 -7.914 -4.77 1 97.81 263 PHE B N 1
ATOM 4538 C CA . PHE B 1 263 ? -3.002 -8.461 -6.121 1 97.81 263 PHE B CA 1
ATOM 4539 C C . PHE B 1 263 ? -1.805 -9.391 -6.277 1 97.81 263 PHE B C 1
ATOM 4541 O O . PHE B 1 263 ? -0.771 -9.195 -5.637 1 97.81 263 PHE B O 1
ATOM 4548 N N . ALA B 1 264 ? -1.957 -10.414 -7.074 1 93.81 264 ALA B N 1
ATOM 4549 C CA . ALA B 1 264 ? -0.931 -11.414 -7.359 1 93.81 264 ALA B CA 1
ATOM 4550 C C . ALA B 1 264 ? -0.528 -11.391 -8.828 1 93.81 264 ALA B C 1
ATOM 4552 O O . ALA B 1 264 ? 0.417 -12.07 -9.234 1 93.81 264 ALA B O 1
ATOM 4553 N N . SER B 1 265 ? -1.103 -10.586 -9.602 1 83.38 265 SER B N 1
ATOM 4554 C CA . SER B 1 265 ? -0.866 -10.594 -11.039 1 83.38 265 SER B CA 1
ATOM 4555 C C . SER B 1 265 ? 0.314 -9.695 -11.414 1 83.38 265 SER B C 1
ATOM 4557 O O . SER B 1 265 ? 0.652 -8.773 -10.672 1 83.38 265 SER B O 1
ATOM 4559 N N . HIS B 1 266 ? 0.911 -10.078 -12.5 1 87.19 266 HIS B N 1
ATOM 4560 C CA . HIS B 1 266 ? 2.002 -9.305 -13.086 1 87.19 266 HIS B CA 1
ATOM 4561 C C . HIS B 1 266 ? 1.604 -8.727 -14.438 1 87.19 266 HIS B C 1
ATOM 4563 O O . HIS B 1 266 ? 1.636 -9.43 -15.453 1 87.19 266 HIS B O 1
ATOM 4569 N N . PRO B 1 267 ? 1.268 -7.516 -14.367 1 92.75 267 PRO B N 1
ATOM 4570 C CA . PRO B 1 267 ? 1.004 -6.891 -15.664 1 92.75 267 PRO B CA 1
ATOM 4571 C C . PRO B 1 267 ? 2.242 -6.836 -16.562 1 92.75 267 PRO B C 1
ATOM 4573 O O . PRO B 1 267 ? 3.334 -7.223 -16.125 1 92.75 267 PRO B O 1
ATOM 4576 N N . ARG B 1 268 ? 2.012 -6.43 -17.766 1 93.06 268 ARG B N 1
ATOM 4577 C CA . ARG B 1 268 ? 3.104 -6.344 -18.734 1 93.06 268 ARG B CA 1
ATOM 4578 C C . ARG B 1 268 ? 4.203 -5.414 -18.234 1 93.06 268 ARG B C 1
ATOM 4580 O O . ARG B 1 268 ? 3.922 -4.383 -17.625 1 93.06 268 ARG B O 1
ATOM 4587 N N . SER B 1 269 ? 5.398 -5.812 -18.625 1 91.94 269 SER B N 1
ATOM 4588 C CA . SER B 1 269 ? 6.555 -5.027 -18.219 1 91.94 269 SER B CA 1
ATOM 4589 C C . SER B 1 269 ? 6.422 -3.57 -18.656 1 91.94 269 SER B C 1
ATOM 4591 O O . SER B 1 269 ? 6.031 -3.293 -19.781 1 91.94 269 SER B O 1
ATOM 4593 N N . GLY B 1 270 ? 6.703 -2.684 -17.703 1 92.56 270 GLY B N 1
ATOM 4594 C CA . GLY B 1 270 ? 6.695 -1.268 -18.031 1 92.56 270 GLY B CA 1
ATOM 4595 C C . GLY B 1 270 ? 5.379 -0.587 -17.703 1 92.56 270 GLY B C 1
ATOM 4596 O O . GLY B 1 270 ? 5.316 0.641 -17.609 1 92.56 270 GLY B O 1
ATOM 4597 N N . GLU B 1 271 ? 4.305 -1.398 -17.562 1 95.88 271 GLU B N 1
ATOM 4598 C CA . GLU B 1 271 ? 3.012 -0.809 -17.234 1 95.88 271 GLU B CA 1
ATOM 4599 C C . GLU B 1 271 ? 2.934 -0.447 -15.75 1 95.88 271 GLU B C 1
ATOM 4601 O O . GLU B 1 271 ? 3.439 -1.181 -14.898 1 95.88 271 GLU B O 1
ATOM 4606 N N . LYS B 1 272 ? 2.312 0.708 -15.469 1 97.94 272 LYS B N 1
ATOM 4607 C CA . LYS B 1 272 ? 2.168 1.179 -14.094 1 97.94 272 LYS B CA 1
ATOM 4608 C C . LYS B 1 272 ? 0.696 1.286 -13.703 1 97.94 272 LYS B C 1
ATOM 4610 O O . LYS B 1 272 ? -0.175 1.406 -14.57 1 97.94 272 LYS B O 1
ATOM 4615 N N . ILE B 1 273 ? 0.416 1.21 -12.445 1 98.31 273 ILE B N 1
ATOM 4616 C CA . ILE B 1 273 ? -0.938 1.444 -11.953 1 98.31 273 ILE B CA 1
ATOM 4617 C C . ILE B 1 273 ? -1.071 2.891 -11.477 1 98.31 273 ILE B C 1
ATOM 4619 O O . ILE B 1 273 ? -0.129 3.457 -10.922 1 98.31 273 ILE B O 1
ATOM 4623 N N . ALA B 1 274 ? -2.203 3.455 -11.711 1 98.25 274 ALA B N 1
ATOM 4624 C CA . ALA B 1 274 ? -2.518 4.816 -11.289 1 98.25 274 ALA B CA 1
ATOM 4625 C C . ALA B 1 274 ? -3.498 4.809 -10.117 1 98.25 274 ALA B C 1
ATOM 4627 O O . ALA B 1 274 ? -4.598 4.262 -10.227 1 98.25 274 ALA B O 1
ATOM 4628 N N . LEU B 1 275 ? -3.113 5.414 -8.984 1 98.25 275 LEU B N 1
ATOM 4629 C CA . LEU B 1 275 ? -3.939 5.422 -7.785 1 98.25 275 LEU B CA 1
ATOM 4630 C C . LEU B 1 275 ? -4.16 6.848 -7.285 1 98.25 275 LEU B C 1
ATOM 4632 O O . LEU B 1 275 ? -3.246 7.672 -7.324 1 98.25 275 LEU B O 1
ATOM 4636 N N . ASP B 1 276 ? -5.363 7.109 -6.844 1 97.38 276 ASP B N 1
ATOM 4637 C CA . ASP B 1 276 ? -5.621 8.352 -6.125 1 97.38 276 ASP B CA 1
ATOM 4638 C C . ASP B 1 276 ? -4.977 8.328 -4.738 1 97.38 276 ASP B C 1
ATOM 4640 O O . ASP B 1 276 ? -5.398 7.566 -3.865 1 97.38 276 ASP B O 1
ATOM 4644 N N . PRO B 1 277 ? -3.992 9.18 -4.488 1 96.88 277 PRO B N 1
ATOM 4645 C CA . PRO B 1 277 ? -3.307 9.117 -3.195 1 96.88 277 PRO B CA 1
ATOM 4646 C C . PRO B 1 277 ? -4.227 9.469 -2.025 1 96.88 277 PRO B C 1
ATOM 4648 O O . PRO B 1 277 ? -3.975 9.047 -0.893 1 96.88 277 PRO B O 1
ATOM 4651 N N . PHE B 1 278 ? -5.305 10.172 -2.264 1 95.44 278 PHE B N 1
ATOM 4652 C CA . PHE B 1 278 ? -6.242 10.523 -1.205 1 95.44 278 PHE B CA 1
ATOM 4653 C C . PHE B 1 278 ? -6.902 9.273 -0.629 1 95.44 278 PHE B C 1
ATOM 4655 O O . PHE B 1 278 ? -7.172 9.203 0.572 1 95.44 278 PHE B O 1
ATOM 4662 N N . GLU B 1 279 ? -7.117 8.297 -1.441 1 97.31 279 GLU B N 1
ATOM 4663 C CA . GLU B 1 279 ? -7.73 7.055 -0.984 1 97.31 279 GLU B CA 1
ATOM 4664 C C . GLU B 1 279 ? -6.809 6.301 -0.03 1 97.31 279 GLU B C 1
ATOM 4666 O O . GLU B 1 279 ? -7.273 5.656 0.913 1 97.31 279 GLU B O 1
ATOM 4671 N N . LEU B 1 280 ? -5.48 6.379 -0.265 1 97.88 280 LEU B N 1
ATOM 4672 C CA . LEU B 1 280 ? -4.508 5.785 0.647 1 97.88 280 LEU B CA 1
ATOM 4673 C C . LEU B 1 280 ? -4.488 6.527 1.979 1 97.88 280 LEU B C 1
ATOM 4675 O O . LEU B 1 280 ? -4.395 5.902 3.041 1 97.88 280 LEU B O 1
ATOM 4679 N N . ILE B 1 281 ? -4.594 7.801 1.933 1 95.94 281 ILE B N 1
ATOM 4680 C CA . ILE B 1 281 ? -4.645 8.609 3.146 1 95.94 281 ILE B CA 1
ATOM 4681 C C . ILE B 1 281 ? -5.898 8.266 3.947 1 95.94 281 ILE B C 1
ATOM 4683 O O . ILE B 1 281 ? -5.867 8.234 5.18 1 95.94 281 ILE B O 1
ATOM 4687 N N . CYS B 1 282 ? -7 7.934 3.219 1 95.94 282 CYS B N 1
ATOM 4688 C CA . CYS B 1 282 ? -8.266 7.59 3.848 1 95.94 282 CYS B CA 1
ATOM 4689 C C . CYS B 1 282 ? -8.25 6.152 4.363 1 95.94 282 CYS B C 1
ATOM 4691 O O . CYS B 1 282 ? -9.281 5.625 4.777 1 95.94 282 CYS B O 1
ATOM 4693 N N . GLY B 1 283 ? -7.145 5.457 4.203 1 96.69 283 GLY B N 1
ATOM 4694 C CA . GLY B 1 283 ? -6.988 4.199 4.922 1 96.69 283 GLY B CA 1
ATOM 4695 C C . GLY B 1 283 ? -7.098 2.984 4.023 1 96.69 283 GLY B C 1
ATOM 4696 O O . GLY B 1 283 ? -7.012 1.848 4.492 1 96.69 283 GLY B O 1
ATOM 4697 N N . LYS B 1 284 ? -7.328 3.227 2.646 1 98.25 284 LYS B N 1
ATOM 4698 C CA . LYS B 1 284 ? -7.203 2.07 1.764 1 98.25 284 LYS B CA 1
ATOM 4699 C C . LYS B 1 284 ? -5.766 1.551 1.741 1 98.25 284 LYS B C 1
ATOM 4701 O O . LYS B 1 284 ? -4.816 2.336 1.754 1 98.25 284 LYS B O 1
ATOM 4706 N N . ARG B 1 285 ? -5.641 0.318 1.666 1 98.25 285 ARG B N 1
ATOM 4707 C CA . ARG B 1 285 ? -4.328 -0.312 1.567 1 98.25 285 ARG B CA 1
ATOM 4708 C C . ARG B 1 285 ? -4.215 -1.152 0.3 1 98.25 285 ARG B C 1
ATOM 4710 O O . ARG B 1 285 ? -5.215 -1.687 -0.186 1 98.25 285 ARG B O 1
ATOM 4717 N N . ILE B 1 286 ? -2.994 -1.268 -0.251 1 98.62 286 ILE B N 1
ATOM 4718 C CA . ILE B 1 286 ? -2.725 -2.082 -1.431 1 98.62 286 ILE B CA 1
ATOM 4719 C C . ILE B 1 286 ? -1.422 -2.855 -1.236 1 98.62 286 ILE B C 1
ATOM 4721 O O . ILE B 1 286 ? -0.441 -2.314 -0.721 1 98.62 286 ILE B O 1
ATOM 4725 N N . LEU B 1 287 ? -1.459 -4.117 -1.605 1 97.69 287 LEU B N 1
ATOM 4726 C CA . LEU B 1 287 ? -0.313 -5.008 -1.453 1 97.69 287 LEU B CA 1
ATOM 4727 C C . LEU B 1 287 ? -0.172 -5.922 -2.664 1 97.69 287 LEU B C 1
ATOM 4729 O O . LEU B 1 287 ? -1.166 -6.453 -3.166 1 97.69 287 LEU B O 1
ATOM 4733 N N . GLY B 1 288 ? 1.038 -6.016 -3.131 1 97.44 288 GLY B N 1
ATOM 4734 C CA . GLY B 1 288 ? 1.366 -7.117 -4.02 1 97.44 288 GLY B CA 1
ATOM 4735 C C . GLY B 1 288 ? 1.917 -8.328 -3.291 1 97.44 288 GLY B C 1
ATOM 4736 O O . GLY B 1 288 ? 2.613 -8.188 -2.283 1 97.44 288 GLY B O 1
ATOM 4737 N N . THR B 1 289 ? 1.614 -9.5 -3.816 1 96 289 THR B N 1
ATOM 4738 C CA . THR B 1 289 ? 2.096 -10.68 -3.107 1 96 289 THR B CA 1
ATOM 4739 C C . THR B 1 289 ? 2.893 -11.586 -4.043 1 96 289 THR B C 1
ATOM 4741 O O . THR B 1 289 ? 2.549 -11.727 -5.215 1 96 289 THR B O 1
ATOM 4744 N N . TRP B 1 290 ? 3.938 -12.039 -3.418 1 91.94 290 TRP B N 1
ATOM 4745 C CA . TRP B 1 290 ? 4.73 -13.094 -4.043 1 91.94 290 TRP B CA 1
ATOM 4746 C C . TRP B 1 290 ? 4.332 -14.469 -3.51 1 91.94 290 TRP B C 1
ATOM 4748 O O . TRP B 1 290 ? 4.746 -14.859 -2.416 1 91.94 290 TRP B O 1
ATOM 4758 N N . GLY B 1 291 ? 3.453 -15.117 -4.16 1 94.62 291 GLY B N 1
ATOM 4759 C CA . GLY B 1 291 ? 3.139 -16.484 -3.812 1 94.62 291 GLY B CA 1
ATOM 4760 C C . GLY B 1 291 ? 2.098 -16.609 -2.717 1 94.62 291 GLY B C 1
ATOM 4761 O O . GLY B 1 291 ? 2.055 -17.609 -1.997 1 94.62 291 GLY B O 1
ATOM 4762 N N . GLY B 1 292 ? 1.348 -15.547 -2.383 1 96.94 292 GLY B N 1
ATOM 4763 C CA . GLY B 1 292 ? 0.295 -15.594 -1.381 1 96.94 292 GLY B CA 1
ATOM 4764 C C . GLY B 1 292 ? 0.823 -15.734 0.033 1 96.94 292 GLY B C 1
ATOM 4765 O O . GLY B 1 292 ? 0.128 -16.25 0.911 1 96.94 292 GLY B O 1
ATOM 4766 N N . ASP B 1 293 ? 2.182 -15.43 0.195 1 95.56 293 ASP B N 1
ATOM 4767 C CA . ASP B 1 293 ? 2.873 -15.625 1.465 1 95.56 293 ASP B CA 1
ATOM 4768 C C . ASP B 1 293 ? 2.805 -17.078 1.908 1 95.56 293 ASP B C 1
ATOM 4770 O O . ASP B 1 293 ? 2.693 -17.375 3.102 1 95.56 293 ASP B O 1
ATOM 4774 N N . SER B 1 294 ? 2.795 -17.906 0.922 1 96.88 294 SER B N 1
ATOM 4775 C CA . SER B 1 294 ? 2.664 -19.328 1.208 1 96.88 294 SER B CA 1
ATOM 4776 C C . SER B 1 294 ? 3.984 -19.922 1.688 1 96.88 294 SER B C 1
ATOM 4778 O O . SER B 1 294 ? 5.055 -19.547 1.205 1 96.88 294 SER B O 1
ATOM 4780 N N . LYS B 1 295 ? 3.891 -20.812 2.586 1 96.75 295 LYS B N 1
ATOM 4781 C CA . LYS B 1 295 ? 4.961 -21.703 3.016 1 96.75 295 LYS B CA 1
ATOM 4782 C C . LYS B 1 295 ? 4.637 -23.156 2.672 1 96.75 295 LYS B C 1
ATOM 4784 O O . LYS B 1 295 ? 3.826 -23.781 3.348 1 96.75 295 LYS B O 1
ATOM 4789 N N . PRO B 1 296 ? 5.312 -23.641 1.7 1 96.81 296 PRO B N 1
ATOM 4790 C CA . PRO B 1 296 ? 4.926 -24.938 1.151 1 96.81 296 PRO B CA 1
ATOM 4791 C C . PRO B 1 296 ? 4.848 -26.031 2.219 1 96.81 296 PRO B C 1
ATOM 4793 O O . PRO B 1 296 ? 3.889 -26.812 2.244 1 96.81 296 PRO B O 1
ATOM 4796 N N . GLU B 1 297 ? 5.734 -26.078 3.145 1 94.06 297 GLU B N 1
ATOM 4797 C CA . GLU B 1 297 ? 5.758 -27.141 4.156 1 94.06 297 GLU B CA 1
ATOM 4798 C C . GLU B 1 297 ? 4.523 -27.078 5.051 1 94.06 297 GLU B C 1
ATOM 4800 O O . GLU B 1 297 ? 4.059 -28.094 5.551 1 94.06 297 GLU B O 1
ATOM 4805 N N . ARG B 1 298 ? 4.004 -25.891 5.195 1 95.44 298 ARG B N 1
ATOM 4806 C CA . ARG B 1 298 ? 2.844 -25.688 6.051 1 95.44 298 ARG B CA 1
ATOM 4807 C C . ARG B 1 298 ? 1.552 -25.719 5.242 1 95.44 298 ARG B C 1
ATOM 4809 O O . ARG B 1 298 ? 0.635 -26.484 5.562 1 95.44 298 ARG B O 1
ATOM 4816 N N . ASP B 1 299 ? 1.531 -25.062 4.16 1 96.88 299 ASP B N 1
ATOM 4817 C CA . ASP B 1 299 ? 0.272 -24.766 3.484 1 96.88 299 ASP B CA 1
ATOM 4818 C C . ASP B 1 299 ? -0.146 -25.906 2.564 1 96.88 299 ASP B C 1
ATOM 4820 O O . ASP B 1 299 ? -1.339 -26.141 2.365 1 96.88 299 ASP B O 1
ATOM 4824 N N . ILE B 1 300 ? 0.796 -26.656 2.016 1 97.38 300 ILE B N 1
ATOM 4825 C CA . ILE B 1 300 ? 0.447 -27.719 1.081 1 97.38 300 ILE B CA 1
ATOM 4826 C C . ILE B 1 300 ? -0.304 -28.828 1.818 1 97.38 300 ILE B C 1
ATOM 4828 O O . ILE B 1 300 ? -1.337 -29.312 1.345 1 97.38 300 ILE B O 1
ATOM 4832 N N . GLU B 1 301 ? 0.204 -29.172 2.963 1 96.44 301 GLU B N 1
ATOM 4833 C CA . GLU B 1 301 ? -0.491 -30.188 3.73 1 96.44 301 GLU B CA 1
ATOM 4834 C C . GLU B 1 301 ? -1.867 -29.719 4.18 1 96.44 301 GLU B C 1
ATOM 4836 O O . GLU B 1 301 ? -2.84 -30.469 4.141 1 96.44 301 GLU B O 1
ATOM 4841 N N . LEU B 1 302 ? -1.949 -28.5 4.586 1 95.5 302 LEU B N 1
ATOM 4842 C CA . LEU B 1 302 ? -3.223 -27.922 4.992 1 95.5 302 LEU B CA 1
ATOM 4843 C C . LEU B 1 302 ? -4.23 -27.969 3.852 1 95.5 302 LEU B C 1
ATOM 4845 O O . LEU B 1 302 ? -5.359 -28.422 4.035 1 95.5 302 LEU B O 1
ATOM 4849 N N . LEU B 1 303 ? -3.83 -27.594 2.697 1 96.69 303 LEU B N 1
ATOM 4850 C CA . LEU B 1 303 ? -4.699 -27.547 1.527 1 96.69 303 LEU B CA 1
ATOM 4851 C C . LEU B 1 303 ? -5.062 -28.938 1.056 1 96.69 303 LEU B C 1
ATOM 4853 O O . LEU B 1 303 ? -6.191 -29.188 0.612 1 96.69 303 LEU B O 1
ATOM 4857 N N . ALA B 1 304 ? -4.125 -29.844 1.218 1 97 304 ALA B N 1
ATOM 4858 C CA . ALA B 1 304 ? -4.402 -31.25 0.875 1 97 304 ALA B CA 1
ATOM 4859 C C . ALA B 1 304 ? -5.469 -31.828 1.793 1 97 304 ALA B C 1
ATOM 4861 O O . ALA B 1 304 ? -6.336 -32.594 1.344 1 97 304 ALA B O 1
ATOM 4862 N N . GLY B 1 305 ? -5.344 -31.5 3.041 1 95.62 305 GLY B N 1
ATOM 4863 C CA . GLY B 1 305 ? -6.371 -31.922 3.979 1 95.62 305 GLY B CA 1
ATOM 4864 C C . GLY B 1 305 ? -7.754 -31.406 3.625 1 95.62 305 GLY B C 1
ATOM 4865 O O . GLY B 1 305 ? -8.734 -32.156 3.656 1 95.62 305 GLY B O 1
ATOM 4866 N N . LEU B 1 306 ? -7.809 -30.203 3.197 1 93.25 306 LEU B N 1
ATOM 4867 C CA . LEU B 1 306 ? -9.07 -29.578 2.809 1 93.25 306 LEU B CA 1
ATOM 4868 C C . LEU B 1 306 ? -9.641 -30.234 1.555 1 93.25 306 LEU B C 1
ATOM 4870 O O . LEU B 1 306 ? -10.852 -30.422 1.435 1 93.25 306 LEU B O 1
ATOM 4874 N N . TYR B 1 307 ? -8.797 -30.578 0.678 1 94.56 307 TYR B N 1
ATOM 4875 C CA . TYR B 1 307 ? -9.203 -31.297 -0.517 1 94.56 307 TYR B CA 1
ATOM 4876 C C . TYR B 1 307 ? -9.797 -32.656 -0.15 1 94.56 307 TYR B C 1
ATOM 4878 O O . TYR B 1 307 ? -10.875 -33.031 -0.628 1 94.56 307 TYR B O 1
ATOM 4886 N N . ARG B 1 308 ? -9.125 -33.312 0.732 1 94.38 308 ARG B N 1
ATOM 4887 C CA . ARG B 1 308 ? -9.578 -34.625 1.149 1 94.38 308 ARG B CA 1
ATOM 4888 C C . ARG B 1 308 ? -10.93 -34.562 1.86 1 94.38 308 ARG B C 1
ATOM 4890 O O . ARG B 1 308 ? -11.75 -35.469 1.756 1 94.38 308 ARG B O 1
ATOM 4897 N N . ASP B 1 309 ? -11.141 -33.438 2.498 1 92.81 309 ASP B N 1
ATOM 4898 C CA . ASP B 1 309 ? -12.383 -33.219 3.236 1 92.81 309 ASP B CA 1
ATOM 4899 C C . ASP B 1 309 ? -13.508 -32.75 2.307 1 92.81 309 ASP B C 1
ATOM 4901 O O . ASP B 1 309 ? -14.625 -32.531 2.754 1 92.81 309 ASP B O 1
ATOM 4905 N N . GLY B 1 310 ? -13.203 -32.531 1.043 1 89.62 310 GLY B N 1
ATOM 4906 C CA . GLY B 1 310 ? -14.211 -32.125 0.067 1 89.62 310 GLY B CA 1
ATOM 4907 C C . GLY B 1 310 ? -14.484 -30.641 0.044 1 89.62 310 GLY B C 1
ATOM 4908 O O . GLY B 1 310 ? -15.438 -30.188 -0.587 1 89.62 310 GLY B O 1
ATOM 4909 N N . LYS B 1 311 ? -13.602 -29.938 0.589 1 87.31 311 LYS B N 1
ATOM 4910 C CA . LYS B 1 311 ? -13.836 -28.5 0.735 1 87.31 311 LYS B CA 1
ATOM 4911 C C . LYS B 1 311 ? -13.234 -27.719 -0.428 1 87.31 311 LYS B C 1
ATOM 4913 O O . LYS B 1 311 ? -13.547 -26.547 -0.623 1 87.31 311 LYS B O 1
ATOM 4918 N N . LEU B 1 312 ? -12.375 -28.375 -1.192 1 90.75 312 LEU B N 1
ATOM 4919 C CA . LEU B 1 312 ? -11.75 -27.75 -2.359 1 90.75 312 LEU B CA 1
ATOM 4920 C C . LEU B 1 312 ? -11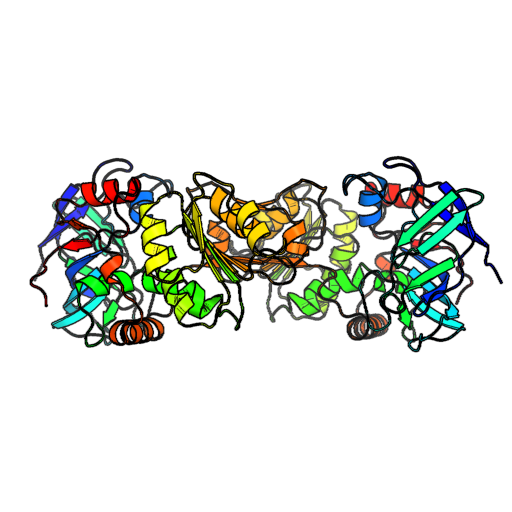.977 -28.609 -3.605 1 90.75 312 LEU B C 1
ATOM 4922 O O . LEU B 1 312 ? -11.172 -29.5 -3.91 1 90.75 312 LEU B O 1
ATOM 4926 N N . PRO B 1 313 ? -13.039 -28.312 -4.293 1 88.81 313 PRO B N 1
ATOM 4927 C CA . PRO B 1 313 ? -13.281 -29.109 -5.504 1 88.81 313 PRO B CA 1
ATOM 4928 C C . PRO B 1 313 ? -12.359 -28.703 -6.656 1 88.81 313 PRO B C 1
ATOM 4930 O O . PRO B 1 313 ? -12.812 -28.109 -7.637 1 88.81 313 PRO B O 1
ATOM 4933 N N . LEU B 1 314 ? -11.148 -29.141 -6.648 1 92.12 314 LEU B N 1
ATOM 4934 C CA . LEU B 1 314 ? -10.062 -28.672 -7.5 1 92.12 314 LEU B CA 1
ATOM 4935 C C . LEU B 1 314 ? -10.188 -29.234 -8.914 1 92.12 314 LEU B C 1
ATOM 4937 O O . LEU B 1 314 ? -9.68 -28.641 -9.867 1 92.12 314 LEU B O 1
ATOM 4941 N N . ASP B 1 315 ? -10.898 -30.266 -9.039 1 87.75 315 ASP B N 1
ATOM 4942 C CA . ASP B 1 315 ? -11.047 -30.922 -10.336 1 87.75 315 ASP B CA 1
ATOM 4943 C C . ASP B 1 315 ? -11.758 -30 -11.336 1 87.75 315 ASP B C 1
ATOM 4945 O O . ASP B 1 315 ? -11.5 -30.078 -12.539 1 87.75 315 ASP B O 1
ATOM 4949 N N . ALA B 1 316 ? -12.531 -29.156 -10.766 1 83.06 316 ALA B N 1
ATOM 4950 C CA . ALA B 1 316 ? -13.32 -28.25 -11.594 1 83.06 316 ALA B CA 1
ATOM 4951 C C . ALA B 1 316 ? -12.422 -27.266 -12.344 1 83.06 316 ALA B C 1
ATOM 4953 O O . ALA B 1 316 ? -12.836 -26.672 -13.336 1 83.06 316 ALA B O 1
ATOM 4954 N N . MET B 1 317 ? -11.164 -27.188 -11.977 1 87.38 317 MET B N 1
ATOM 4955 C CA . MET B 1 317 ? -10.258 -26.203 -12.562 1 87.38 317 MET B CA 1
ATOM 4956 C C . MET B 1 317 ? -9.625 -26.734 -13.844 1 87.38 317 MET B C 1
ATOM 4958 O O . MET B 1 317 ? -9.07 -25.969 -14.641 1 87.38 317 MET B O 1
ATOM 4962 N N . PHE B 1 318 ? -9.703 -28.062 -13.977 1 87.62 318 PHE B N 1
ATOM 4963 C CA . PHE B 1 318 ? -9.125 -28.672 -15.164 1 87.62 318 PHE B CA 1
ATOM 4964 C C . PHE B 1 318 ? -10.195 -28.922 -16.219 1 87.62 318 PHE B C 1
ATOM 4966 O O . PHE B 1 318 ? -11.117 -29.703 -16.016 1 87.62 318 PHE B O 1
ATOM 4973 N N . THR B 1 319 ? -10.117 -28.109 -17.266 1 79.19 319 THR B N 1
ATOM 4974 C CA . THR B 1 319 ? -11.148 -28.266 -18.281 1 79.19 319 THR B CA 1
ATOM 4975 C C . THR B 1 319 ? -10.625 -29.094 -19.453 1 79.19 319 THR B C 1
ATOM 4977 O O . THR B 1 319 ? -11.398 -29.719 -20.188 1 79.19 319 THR B O 1
ATOM 4980 N N . ARG B 1 320 ? -9.336 -29.031 -19.688 1 89.19 320 ARG B N 1
ATOM 4981 C CA . ARG B 1 320 ? -8.734 -29.734 -20.812 1 89.19 320 ARG B CA 1
ATOM 4982 C C . ARG B 1 320 ? -7.355 -30.266 -20.453 1 89.19 320 ARG B C 1
ATOM 4984 O O . ARG B 1 320 ? -6.617 -29.641 -19.688 1 89.19 320 ARG B O 1
ATOM 4991 N N . ARG B 1 321 ? -7.023 -31.406 -21.031 1 95.69 321 ARG B N 1
ATOM 4992 C CA . ARG B 1 321 ? -5.719 -32.031 -20.859 1 95.69 321 ARG B CA 1
ATOM 4993 C C . ARG B 1 321 ? -4.941 -32.031 -22.172 1 95.69 321 ARG B C 1
ATOM 4995 O O . ARG B 1 321 ? -5.535 -32.156 -23.25 1 95.69 321 ARG B O 1
ATOM 5002 N N . TYR B 1 322 ? -3.732 -31.875 -22.109 1 98.12 322 TYR B N 1
ATOM 5003 C CA . TYR B 1 322 ? -2.848 -31.797 -23.266 1 98.12 322 TYR B CA 1
ATOM 5004 C C . TYR B 1 322 ? -1.651 -32.719 -23.094 1 98.12 322 TYR B C 1
ATOM 5006 O O . TYR B 1 322 ? -1.308 -33.125 -21.984 1 98.12 322 TYR B O 1
ATOM 5014 N N . LYS B 1 323 ? -1.059 -33.062 -24.219 1 98.38 323 LYS B N 1
ATOM 5015 C CA . LYS B 1 323 ? 0.243 -33.719 -24.234 1 98.38 323 LYS B CA 1
ATOM 5016 C C . LYS B 1 323 ? 1.377 -32.719 -24.312 1 98.38 323 LYS B C 1
ATOM 5018 O O . LYS B 1 323 ? 1.146 -31.547 -24.641 1 98.38 323 LYS B O 1
ATOM 5023 N N . LEU B 1 324 ? 2.562 -33.156 -24.016 1 98.56 324 LEU B N 1
ATOM 5024 C CA . LEU B 1 324 ? 3.721 -32.281 -24.094 1 98.56 324 LEU B CA 1
ATOM 5025 C C . LEU B 1 324 ? 3.848 -31.688 -25.5 1 98.56 324 LEU B C 1
ATOM 5027 O O . LEU B 1 324 ? 4.148 -30.5 -25.656 1 98.56 324 LEU B O 1
ATOM 5031 N N . ASP B 1 325 ? 3.514 -32.469 -26.484 1 98.44 325 ASP B N 1
ATOM 5032 C CA . ASP B 1 325 ? 3.602 -32.031 -27.891 1 98.44 325 ASP B CA 1
ATOM 5033 C C . ASP B 1 325 ? 2.574 -30.969 -28.203 1 98.44 325 ASP B C 1
ATOM 5035 O O . ASP B 1 325 ? 2.664 -30.297 -29.234 1 98.44 325 ASP B O 1
ATOM 5039 N N . GLU B 1 326 ? 1.613 -30.828 -27.328 1 98.5 326 GLU B N 1
ATOM 5040 C CA . GLU B 1 326 ? 0.541 -29.859 -27.531 1 98.5 326 GLU B CA 1
ATOM 5041 C C . GLU B 1 326 ? 0.737 -28.625 -26.656 1 98.5 326 GLU B C 1
ATOM 5043 O O . GLU B 1 326 ? -0.219 -27.906 -26.359 1 98.5 326 GLU B O 1
ATOM 5048 N N . ILE B 1 327 ? 1.967 -28.375 -26.234 1 98.62 327 ILE B N 1
ATOM 5049 C CA . ILE B 1 327 ? 2.268 -27.312 -25.297 1 98.62 327 ILE B CA 1
ATOM 5050 C C . ILE B 1 327 ? 1.864 -25.969 -25.891 1 98.62 327 ILE B C 1
ATOM 5052 O O . ILE B 1 327 ? 1.35 -25.094 -25.188 1 98.62 327 ILE B O 1
ATOM 5056 N N . ASN B 1 328 ? 2.049 -25.75 -27.172 1 98.69 328 ASN B N 1
ATOM 5057 C CA . ASN B 1 328 ? 1.699 -24.469 -27.812 1 98.69 328 ASN B CA 1
ATOM 5058 C C . ASN B 1 328 ? 0.188 -24.281 -27.859 1 98.69 328 ASN B C 1
ATOM 5060 O O . ASN B 1 328 ? -0.302 -23.156 -27.719 1 98.69 328 ASN B O 1
ATOM 5064 N N . GLU B 1 329 ? -0.497 -25.359 -28.078 1 98.19 329 GLU B N 1
ATOM 5065 C CA . GLU B 1 329 ? -1.954 -25.281 -28.016 1 98.19 329 GLU B CA 1
ATOM 5066 C C . GLU B 1 329 ? -2.436 -24.906 -26.609 1 98.19 329 GLU B C 1
ATOM 5068 O O . GLU B 1 329 ? -3.355 -24.109 -26.469 1 98.19 329 GLU B O 1
ATOM 5073 N N . ALA B 1 330 ? -1.833 -25.5 -25.625 1 98 330 ALA B N 1
ATOM 5074 C CA . ALA B 1 330 ? -2.178 -25.203 -24.25 1 98 330 ALA B CA 1
ATOM 5075 C C . ALA B 1 330 ? -1.945 -23.719 -23.922 1 98 330 ALA B C 1
ATOM 5077 O O . ALA B 1 330 ? -2.801 -23.062 -23.328 1 98 330 ALA B O 1
ATOM 5078 N N . LEU B 1 331 ? -0.816 -23.156 -24.375 1 97.88 331 LEU B N 1
ATOM 5079 C CA . LEU B 1 331 ? -0.495 -21.75 -24.156 1 97.88 331 LEU B CA 1
ATOM 5080 C C . LEU B 1 331 ? -1.496 -20.844 -24.875 1 97.88 331 LEU B C 1
ATOM 5082 O O . LEU B 1 331 ? -1.961 -19.859 -24.312 1 97.88 331 LEU B O 1
ATOM 5086 N N . ASP B 1 332 ? -1.88 -21.234 -26.078 1 97.5 332 ASP B N 1
ATOM 5087 C CA . ASP B 1 332 ? -2.842 -20.469 -26.859 1 97.5 332 ASP B CA 1
ATOM 5088 C C . ASP B 1 332 ? -4.215 -20.453 -26.188 1 97.5 332 ASP B C 1
ATOM 5090 O O . ASP B 1 332 ? -4.859 -19.406 -26.094 1 97.5 332 ASP B O 1
ATOM 5094 N N . ASP B 1 333 ? -4.598 -21.656 -25.75 1 95.69 333 ASP B N 1
ATOM 5095 C CA . ASP B 1 333 ? -5.906 -21.766 -25.109 1 95.69 333 ASP B CA 1
ATOM 5096 C C . ASP B 1 333 ? -5.965 -20.938 -23.844 1 95.69 333 ASP B C 1
ATOM 5098 O O . ASP B 1 333 ? -6.984 -20.312 -23.547 1 95.69 333 ASP B O 1
ATOM 5102 N N . LEU B 1 334 ? -4.891 -20.953 -23.078 1 94.44 334 LEU B N 1
ATOM 5103 C CA . LEU B 1 334 ? -4.836 -20.141 -21.875 1 94.44 334 LEU B CA 1
ATOM 5104 C C . LEU B 1 334 ? -4.844 -18.656 -22.203 1 94.44 334 LEU B C 1
ATOM 5106 O O . LEU B 1 334 ? -5.602 -17.891 -21.609 1 94.44 334 LEU B O 1
ATOM 5110 N N . GLU B 1 335 ? -4.07 -18.25 -23.156 1 94.06 335 GLU B N 1
ATOM 5111 C CA . GLU B 1 335 ? -3.957 -16.859 -23.594 1 94.06 335 GLU B CA 1
ATOM 5112 C C . GLU B 1 335 ? -5.305 -16.312 -24.047 1 94.06 335 GLU B C 1
ATOM 5114 O O . GLU B 1 335 ? -5.625 -15.156 -23.797 1 94.06 335 GLU B O 1
ATOM 5119 N N . HIS B 1 336 ? -6.102 -17.203 -24.625 1 92.44 336 HIS B N 1
ATOM 5120 C CA . HIS B 1 336 ? -7.367 -16.75 -25.203 1 92.44 336 HIS B CA 1
ATOM 5121 C C . HIS B 1 336 ? -8.547 -17.172 -24.328 1 92.44 336 HIS B C 1
ATOM 5123 O O . HIS B 1 336 ? -9.695 -17.172 -24.781 1 92.44 336 HIS B O 1
ATOM 5129 N N . ARG B 1 337 ? -8.312 -17.625 -23.125 1 87.25 337 ARG B N 1
ATOM 5130 C CA . ARG B 1 337 ? -9.297 -17.859 -22.078 1 87.25 337 ARG B CA 1
ATOM 5131 C C . ARG B 1 337 ? -10.203 -19.031 -22.422 1 87.25 337 ARG B C 1
ATOM 5133 O O . ARG B 1 337 ? -11.391 -19.031 -22.078 1 87.25 337 ARG B O 1
ATOM 5140 N N . ARG B 1 338 ? -9.602 -19.922 -23.125 1 87.69 338 ARG B N 1
ATOM 5141 C CA . ARG B 1 338 ? -10.352 -21.125 -23.5 1 87.69 338 ARG B CA 1
ATOM 5142 C C . ARG B 1 338 ? -10.125 -22.25 -22.5 1 87.69 338 ARG B C 1
ATOM 5144 O O . ARG B 1 338 ? -10.758 -23.297 -22.578 1 87.69 338 ARG B O 1
ATOM 5151 N N . SER B 1 339 ? -9.219 -22.016 -21.641 1 89 339 SER B N 1
ATOM 5152 C CA . SER B 1 339 ? -8.914 -22.938 -20.562 1 89 339 SER B CA 1
ATOM 5153 C C . SER B 1 339 ? -8.547 -22.203 -19.281 1 89 339 SER B C 1
ATOM 5155 O O . SER B 1 339 ? -7.922 -21.141 -19.328 1 89 339 SER B O 1
ATOM 5157 N N . VAL B 1 340 ? -8.938 -22.734 -18.125 1 88.25 340 VAL B N 1
ATOM 5158 C CA . VAL B 1 340 ? -8.641 -22.109 -16.844 1 88.25 340 VAL B CA 1
ATOM 5159 C C . VAL B 1 340 ? -7.227 -22.484 -16.406 1 88.25 340 VAL B C 1
ATOM 5161 O O . VAL B 1 340 ? -6.383 -21.609 -16.203 1 88.25 340 VAL B O 1
ATOM 5164 N N . ARG B 1 341 ? -7 -23.812 -16.328 1 91.44 341 ARG B N 1
ATOM 5165 C CA . ARG B 1 341 ? -5.684 -24.328 -15.977 1 91.44 341 ARG B CA 1
ATOM 5166 C C . ARG B 1 341 ? -5.336 -25.562 -16.812 1 91.44 341 ARG B C 1
ATOM 5168 O O . ARG B 1 341 ? -5.617 -26.688 -16.406 1 91.44 341 ARG B O 1
ATOM 5175 N N . PRO B 1 342 ? -4.652 -25.344 -17.922 1 95.88 342 PRO B N 1
ATOM 5176 C CA . PRO B 1 342 ? -4.281 -26.5 -18.75 1 95.88 342 PRO B CA 1
ATOM 5177 C C . PRO B 1 342 ? -3.412 -27.5 -17.984 1 95.88 342 PRO B C 1
ATOM 5179 O O . PRO B 1 342 ? -2.537 -27.109 -17.219 1 95.88 342 PRO B O 1
ATOM 5182 N N . LEU B 1 343 ? -3.734 -28.75 -18.172 1 97.25 343 LEU B N 1
ATOM 5183 C CA . LEU B 1 343 ? -2.961 -29.844 -17.609 1 97.25 343 LEU B CA 1
ATOM 5184 C C . LEU B 1 343 ? -2.199 -30.609 -18.688 1 97.25 343 LEU B C 1
ATOM 5186 O O . LEU B 1 343 ? -2.801 -31.109 -19.641 1 97.25 343 LEU B O 1
ATOM 5190 N N . ILE B 1 344 ? -0.921 -30.641 -18.562 1 98.38 344 ILE B N 1
ATOM 5191 C CA . ILE B 1 344 ? -0.082 -31.375 -19.5 1 98.38 344 ILE B CA 1
ATOM 5192 C C . ILE B 1 344 ? 0.197 -32.781 -18.953 1 98.38 344 ILE B C 1
ATOM 5194 O O . ILE B 1 344 ? 0.801 -32.938 -17.891 1 98.38 344 ILE B O 1
ATOM 5198 N N . GLU B 1 345 ? -0.227 -33.75 -19.688 1 98.25 345 GLU B N 1
ATOM 5199 C CA . GLU B 1 345 ? 0.086 -35.156 -19.359 1 98.25 345 GLU B CA 1
ATOM 5200 C C . GLU B 1 345 ? 1.433 -35.562 -19.938 1 98.25 345 GLU B C 1
ATOM 5202 O O . GLU B 1 345 ? 1.548 -35.781 -21.141 1 98.25 345 GLU B O 1
ATOM 5207 N N . ILE B 1 346 ? 2.383 -35.75 -19.094 1 98.44 346 ILE B N 1
ATOM 5208 C CA . ILE B 1 346 ? 3.732 -36.094 -19.516 1 98.44 346 ILE B CA 1
ATOM 5209 C C . ILE B 1 346 ? 3.9 -37.594 -19.484 1 98.44 346 ILE B C 1
ATOM 5211 O O . ILE B 1 346 ? 4.016 -38.25 -20.547 1 98.44 346 ILE B O 1
ATOM 5215 N N . ASP B 1 347 ? 3.852 -38.156 -18.312 1 97.88 347 ASP B N 1
ATOM 5216 C CA . ASP B 1 347 ? 3.787 -39.625 -18.141 1 97.88 347 ASP B CA 1
ATOM 5217 C C . ASP B 1 347 ? 2.725 -40 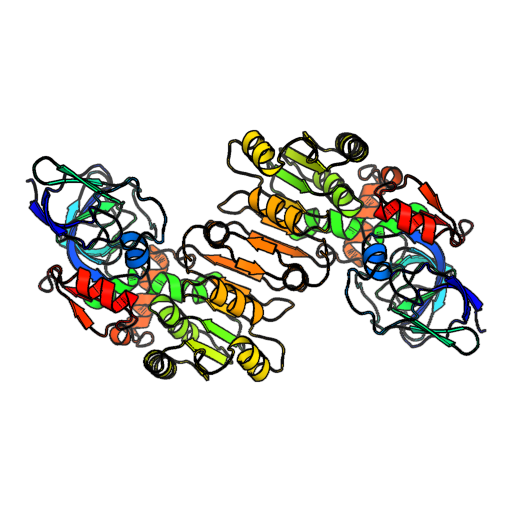-17.109 1 97.88 347 ASP B C 1
ATOM 5219 O O . ASP B 1 347 ? 3.049 -40.312 -15.961 1 97.88 347 ASP B O 1
ATOM 5223 N N . PRO B 1 348 ? 1.493 -40.094 -17.547 1 93.81 348 PRO B N 1
ATOM 5224 C CA . PRO B 1 348 ? 0.386 -40.375 -16.625 1 93.81 348 PRO B CA 1
ATOM 5225 C C . PRO B 1 348 ? 0.44 -41.75 -16 1 93.81 348 PRO B C 1
ATOM 5227 O O . PRO B 1 348 ? -0.352 -42.062 -15.109 1 93.81 348 PRO B O 1
ATOM 5230 N N . SER B 1 349 ? 1.354 -42.531 -16.438 1 95.19 349 SER B N 1
ATOM 5231 C CA . SER B 1 349 ? 1.479 -43.844 -15.875 1 95.19 349 SER B CA 1
ATOM 5232 C C . SER B 1 349 ? 2.146 -43.812 -14.5 1 95.19 349 SER B C 1
ATOM 5234 O O . SER B 1 349 ? 2.084 -44.781 -13.742 1 95.19 349 SER B O 1
ATOM 5236 N N . LEU B 1 350 ? 2.756 -42.656 -14.305 1 91.06 350 LEU B N 1
ATOM 5237 C CA . LEU B 1 350 ? 3.373 -42.5 -12.992 1 91.06 350 LEU B CA 1
ATOM 5238 C C . LEU B 1 350 ? 2.314 -42.25 -11.922 1 91.06 350 LEU B C 1
ATOM 5240 O O . LEU B 1 350 ? 1.362 -41.5 -12.133 1 91.06 350 LEU B O 1
ATOM 5244 N N . ARG B 1 351 ? 1.926 -43.406 -11.148 1 76.5 351 ARG B N 1
ATOM 5245 C CA . ARG B 1 351 ? 0.895 -43.25 -10.125 1 76.5 351 ARG B CA 1
ATOM 5246 C C . ARG B 1 351 ? 1.506 -43.25 -8.727 1 76.5 351 ARG B C 1
ATOM 5248 O O . ARG B 1 351 ? 2.549 -43.875 -8.5 1 76.5 351 ARG B O 1
#

Solvent-accessible surface area (backbone atoms only — not comparable to full-atom values): 34632 Å² total; per-residue (Å²): 131,82,50,69,41,51,31,40,32,38,66,48,70,70,47,76,59,43,81,40,64,35,31,54,60,84,69,49,68,19,21,31,35,30,41,32,17,26,17,38,55,56,71,66,52,45,30,54,42,57,38,33,66,46,89,71,90,54,61,32,23,48,43,43,40,15,10,12,29,31,28,70,40,72,21,55,87,54,73,92,68,53,70,69,38,49,30,26,29,18,70,65,65,38,67,64,40,84,44,73,58,44,67,28,39,36,87,94,44,69,36,32,32,45,36,44,43,27,45,33,40,55,31,65,27,20,36,10,25,49,41,74,53,56,88,91,60,53,54,75,64,36,15,42,64,14,46,34,36,39,22,15,25,15,36,38,69,64,65,62,54,67,52,76,59,31,32,35,33,34,33,21,61,36,49,34,26,45,26,25,48,35,42,47,70,81,41,60,53,65,38,36,34,39,32,33,69,48,68,70,50,46,53,49,37,47,75,53,61,35,73,40,70,43,55,49,73,78,45,63,57,41,63,52,43,18,62,76,44,76,66,48,28,23,48,32,15,38,28,41,64,37,44,47,68,52,49,39,41,30,47,68,25,22,10,62,72,64,11,35,17,40,32,61,48,71,44,49,61,91,57,52,34,63,42,56,58,65,49,22,30,47,33,31,39,63,45,32,37,63,49,18,73,50,43,52,83,59,48,49,55,53,51,48,51,37,36,74,71,65,62,43,75,63,67,74,46,51,75,51,76,36,42,66,92,36,47,60,56,46,44,48,31,44,73,67,67,71,36,57,31,38,34,28,46,61,32,74,80,64,123,131,82,50,68,41,52,30,40,32,37,68,47,70,71,46,74,59,43,80,40,64,33,32,54,59,86,68,49,69,20,21,30,33,29,41,31,16,25,17,36,55,54,71,67,52,41,32,54,42,57,38,34,67,46,89,70,91,54,61,32,23,47,44,42,40,15,11,14,29,32,29,69,41,71,21,54,86,53,73,92,67,53,70,68,39,49,31,27,29,17,69,62,65,38,69,65,40,86,45,72,56,44,66,28,40,36,87,94,45,68,34,34,31,46,37,43,43,29,45,32,41,53,30,66,28,20,37,10,26,47,42,75,53,55,88,89,59,53,55,77,64,37,15,41,64,13,45,34,36,40,23,16,24,14,38,37,69,64,65,62,54,68,52,77,59,31,32,36,34,34,32,20,61,37,48,33,24,45,26,26,49,34,42,48,70,79,42,58,53,66,37,36,34,37,32,32,69,47,68,70,50,46,55,48,38,48,75,55,62,33,73,40,70,42,54,52,74,78,44,63,58,42,62,53,42,18,62,77,44,77,64,49,28,24,47,31,14,38,28,40,67,38,43,46,71,52,48,39,40,31,47,68,26,22,10,63,70,64,10,33,19,40,33,62,48,69,44,48,61,91,56,54,33,64,41,56,57,65,48,23,30,46,32,30,40,61,42,33,38,65,50,17,73,50,44,51,83,58,48,51,54,53,52,49,52,37,37,75,70,63,64,46,75,63,67,75,47,52,76,50,77,36,42,67,92,36,48,60,56,46,42,50,31,45,74,68,66,73,35,57,30,37,34,29,46,61,34,73,81,64,124

Sequence (702 aa):
MSVTFRAAVLHELNRPLSIETVEAPPLAAGQLLVKLAYSGVCHSQVMEARGGRGPDRYLPHMLGHEGSGVVVEIGGGVTKVKRGDRVILGWIKGQGADTQGVRYASGERVINAGAVTTFNEYAVVAENRVTPLPAGLPMDVAVLFGCALPVGAGIVINIAKPQPGATLAIFGLGGIGLAALMACKLFACNQVIAVDVEAAKLKMATELGATTVIDASRIDPVEEIRRLTGGLGVDYAIESAGLTRVIEQAFDATRRFGGLCVFASHPRSGEKIALDPFELICGKRILGTWGGDSKPERDIELLAGLYRDGKLPLDAMFTRRYKLDEINEALDDLEHRRSVRPLIEIDPSLRMSVTFRAAVLHELNRPLSIETVEAPPLAAGQLLVKLAYSGVCHSQVMEARGGRGPDRYLPHMLGHEGSGVVVEIGGGVTKVKRGDRVILGWIKGQGADTQGVRYASGERVINAGAVTTFNEYAVVAENRVTPLPAGLPMDVAVLFGCALPVGAGIVINIAKPQPGATLAIFGLGGIGLAALMACKLFACNQVIAVDVEAAKLKMATELGATTVIDASRIDPVEEIRRLTGGLGVDYAIESAGLTRVIEQAFDATRRFGGLCVFASHPRSGEKIALDPFELICGKRILGTWGGDSKPERDIELLAGLYRDGKLPLDAMFTRRYKLDEINEALDDLEHRRSVRPLIEIDPSLR

Nearest PDB structures (foldseek):
  8gv3-assembly1_A  TM=9.227E-01  e=1.674E-36  Homo sapiens
  8co4-assembly1_A  TM=9.326E-01  e=3.030E-35  Arabidopsis thaliana
  7aas-assembly1_A  TM=9.223E-01  e=3.419E-35  Chlamydomonas reinhardtii
  1cdo-assembly1_B  TM=9.249E-01  e=1.202E-33  Gadus morhua callarias
  3uog-assembly1_A  TM=8.340E-01  e=2.413E-24  Sinorhizobium meliloti 1021

Secondary structure (DSSP, 8-state):
---EEEEEEE-STTS--EEEEEEPPPPPTTEEEEEEEEEE--HHHHHHHTTTT---TT-SEE----EEEEEEEE-TT--S--TT-EEEE-SS--SS-----EEEEETTEEEEE-S---SBSEEEEEGGGEEEPPTT--HHHHGGGGTHHHHHHHIIIIII-PPTT-EEEEE--SHHHHHHHHHHTTS--SEEEEEES-HHHHHHHHHHT-SEEEETTTS-HHHHHHHHTTTS-BSEEEE-S--HHHHHHHHHHBPTTT-EEEE---PPTT--EEE-HHHHHTT-EEEE-SGGG--HHHHHHHHHHHHHTT---GGGG---EEEGGGHHHHHHHHHTTS-SS-EEES-TT--/-PPEEEEEEE-STTS--EEEEEEPPPPPTTEEEEEEEEEE--HHHHHHHTTTT---TT-SEE----EEEEEEEE-TT--S--TT-EEEE-SS--SS-----EEEEETTEEEEE-S---SBSEEEEEGGGEEEPPTT--HHHHGGGGTHHHHHHHIIIIII-PPTT-EEEEE--SHHHHHHHHHHTTS--SEEEEEES-HHHHHHHHHHT-SEEEETTTS-HHHHHHHHTTTS-BSEEEE-S--HHHHHHHHHHBPTTT-EEEE---PPTT--EEE-HHHHHTT-EEEE-SGGG--HHHHHHHHHHHHHTT---GGGG---EEEGGGHHHHHHHHHTTS-SS-EEES-TT--

InterPro domains:
  IPR002328 Alcohol dehydrogenase, zinc-type, conserved site [PS00059] (64-78)
  IPR011032 GroES-like superfamily [SSF50129] (3-344)
  IPR013149 Alcohol dehydrogenase-like, C-terminal [PF00107] (175-298)
  IPR013154 Alcohol dehydrogenase-like, N-terminal [PF08240] (29-134)
  IPR020843 Enoylreductase domain [SM00829] (12-340)
  IPR036291 NAD(P)-binding domain superfamily [SSF51735] (136-312)

Organism: Rhodopseudomonas palustris (strain ATCC BAA-98 / CGA009) (NCBI:txid258594)

pLDDT: mean 96.1, std 3.86, range [55.12, 98.94]

Foldseek 3Di:
DKDKWWFFKQADAQDGTDIAIWIFDDADAQKFKWFFFKFWDDLVVLCVRNQLAPDDPQHGAGAGFWGKTFTQGHHHPQDQDDGGFIKIFAPDFADTDDDAWDWIDGPPDIYTGGQGHHLIRMDIHGNRRIGTDDPPDDRLLSRLLRAQQQQQLLLCVPPCVDAAAFEEEFADQFSNRLSVLLSCVVHNYNFYEYEDQDPVSQVVSVVSHHPYYDNCVVDQVLVVLCVVVVNFAGQEYEYENQALVRLASSQSRFGFDHREYEYAHHHGPPDDHDYDVVRVVRHYYYYYDDRSPGHSVPVVNVVVVCVVVVSDPSVVQEDDEAESVCVSVSSVCVVVVVHRMYMYGYNNVRD/DKDKWWFFKQADAQDGTDIAIWIFDDADAQKFKWFFFKFWDDLVVLCVRNCLAPDDPQHGAGAGFWGKTFTCGHHHPQDQDDGGFIKIFAPDFADTDDDFWDWIDGPPDIYTYGQGHHLIRMDIHGNRRIGTDDPPDDRLLSRLLRAQQQQQLLLCVPPCVDAAAFEEEFADQFSNRLSVLLSCVVHNYNFYEYEDQDPVSQVVSVVSHHPYYDNCVVDQPLVVLCVVVVNFAGQEYEYENQALVVLASSQSRFGFDHREYEYAHHHGPPDDHDYDVVSVVRHYYYDYDDRSPGHSVPVVNVVVVCVVVVSDPSVSQEDDEAESVCVSVSSVCVVVVVHRMYMYGYNNVRD

Radius of gyration: 30.29 Å; Cα contacts (8 Å, |Δi|>4): 1877; chains: 2; bounding box: 52×85×64 Å

=== Feature glossary ===
The record interleaves many kinds of information about one protein. Here is each kind framed as the question it answers.

Q: What are the backbone torsion angles?
A: φ (phi) and ψ (psi) are the two rotatable backbone dihedrals per residue: φ is the C(i-1)–N–Cα–C torsion, ψ is the N–Cα–C–N(i+1) torsion, both in degrees on (−180°, 180°]. α-helical residues cluster near (−60°, −45°); β-strand residues near (−120°, +130°). A Ramachandran plot is simply a scatter of (φ, ψ) for every residue.

Q: What is the amino-acid chain?
A: This is the polypeptide sequence — one letter per residue, N-terminus first. Length ranges from a few dozen residues for small domains to over a thousand for large multi-domain proteins.

Q: How mobile is each atom in the crystal?
A: For experimental (PDB) structures, the B-factor (temperature factor) quantifies the positional spread of each atom in the crystal — a combination of thermal vibration and static disorder — in units of Å². High B-factors mark flexible loops or poorly resolved regions; low B-factors mark the rigid, well-ordered core.

Q: Are the domains correctly placed relative to each other?
A: Predicted Aligned Error (PAE) is an AlphaFold confidence matrix: entry (i, j) is the expected error in the position of residue j, in ångströms, when the prediction is superimposed on the true structure at residue i. Low PAE within a block of residues means that block is internally rigid and well-predicted; high PAE between two blocks means their relative placement is uncertain even if each block individually is confident.

Q: How confident is the AlphaFold model at each residue?
A: pLDDT is the predicted lDDT-Cα score: AlphaFold's confidence that the local environment of each residue (all inter-atomic distances within 15 Å) is correctly placed. It is a per-residue number between 0 and 100, with higher meaning more reliable.

Q: What family and function is it annotated with?
A: Functional annotations link the protein to curated databases. InterPro entries identify conserved domains and families by matching the sequence against member-database signatures (Pfam, PROSITE, CDD, …). Gene Ontology (GO) terms describe molecular function, biological process, and cellular component in a controlled vocabulary. CATH places the structure in a hierarchical fold classification (Class/Architecture/Topology/Homologous-superfamily). The organism is the source species.

Q: How big and how compact is the whole molecule?
A: Three whole-structure scalars: the radius of gyration (RMS distance of Cα from centroid, in Å), the count of Cα–Cα contacts (pairs closer than 8 Å and separated by more than four residues in sequence — i.e. tertiary, not local, contacts), and the bounding-box dimensions. Together they distinguish compact globular folds from extended fibres or disordered chains.

Q: What known structures does this most resemble?
A: The Foldseek neighbor list gives the closest experimentally determined structures in the PDB, ranked by structural alignment. TM-score near 1 means near-identical fold; near 0.3 means only rough topology match. This is how one finds what a novel AlphaFold prediction most resembles in the solved-structure universe.

Q: Which residues are buried vs exposed?
A: SASA measures how much of the protein is reachable by solvent. It is computed by rolling a water-sized probe over the atomic surface and summing the exposed area (Å²). Per-residue SASA distinguishes core (buried, low SASA) from surface (exposed, high SASA) residues; total SASA is a whole-molecule size measure.

Q: Which residues are in helices, strands, or loops?
A: Eight-state secondary structure (DSSP): H is the canonical α-helix, G the tighter 3₁₀-helix, I the wider π-helix; E/B are β-structure, T and S are turns and bends, and '-' is everything else. DSSP derives these from the pattern of main-chain N–H···O=C hydrogen bonds, not from the sequence.

Q: Where is each backbone atom in 3D?
A: Structure coordinates are given as an mmCIF _atom_site loop: one row per atom with element, residue name, chain id, sequence number, and x/y/z position in Å. Only the four main-chain atoms per residue are included here; side chains are omitted to keep the record compact.

Q: What if only a Cα trace is available?
A: Three-state secondary structure (P-SEA) collapses the eight DSSP classes into helix (a), strand (b), and coil (c). P-SEA assigns these from Cα geometry alone — distances and angles — without requiring backbone oxygens, so it works on any Cα trace.

Q: What do the rendered images show?
A: The six renders are orthographic views along the three Cartesian axes in both directions. Representation (cartoon, sticks, or surface) and color scheme (sequence-rainbow or by-chain) vary across proteins so the training set covers all the common visualization conventions.

Q: What does the local fold look like, residue by residue?
A: Foldseek's 3Di representation compresses backbone geometry into a per-residue letter drawn from a learned twenty-state alphabet. It captures the tertiary interaction pattern around each residue — which residues are packed against it in space, regardless of where they are in sequence.

Q: What do the diagnostic plots show?
A: The contact map is a binary N×N matrix image: pixel (i, j) is dark where Cα_i and Cα_j are within 8 Å and |i−j|>4. Because the |i−j|>4 filter removes local helical contacts, off-diagonal stripes parallel to the main diagonal indicate parallel β-sheets; stripes perpendicular to it indicate antiparallel β-sheets. The Ramachandran plot scatters every residue's (φ, ψ) pair against the sterically allowed regions. The PAE heatmap renders the predicted-aligned-error matrix.